Protein AF-A0A1G2H2V4-F1 (afdb_monomer_lite)

Sequence (395 aa):
MKKKILLGLSAAGTAIALLPLLAAFEAHVINVTAHIENALNVQRDEIPFGTVFPEEHLFSEPFDISLSHSFLEQKRLDDVTYVIKQKPKCEKDANNATSTDPLHKPVDLVTHECPGFYHEMPLLCPYLSKEKADNDRNIPTDLPPYDTEIAALHGDPNNWDIHDATLWAKGKLTQAGNDIVDNWVIDLLVPCFEGQCAQLDPRNPNIFIPPAYQLPCDDVNNDGQCDLNGQTFGCDLWVEVNGYSLPPATETGTLTIIKHVQGDGADEATDKDAPDFTIDVTGTTPSTDLFLGAEIPGTVVTFGLGPYSVDEVSSFNYSKVLGAGCSGVIVAGDNGTCTITNTELPQCSDGIDNEDPDSLVDIGDPGCHTDDIDPANPSATYDPSDDSELDALED

pLDDT: mean 84.9, std 14.57, range [32.97, 98.44]

Structure (mmCIF, N/CA/C/O backbone):
data_AF-A0A1G2H2V4-F1
#
_entry.id   AF-A0A1G2H2V4-F1
#
loop_
_atom_site.group_PDB
_atom_site.id
_atom_site.type_symbol
_atom_site.label_atom_id
_atom_site.label_alt_id
_atom_site.label_comp_id
_atom_site.label_asym_id
_atom_site.label_entity_id
_atom_site.label_seq_id
_atom_site.pdbx_PDB_ins_code
_atom_site.Cartn_x
_atom_site.Cartn_y
_atom_site.Cartn_z
_atom_site.occupancy
_atom_site.B_iso_or_equiv
_atom_site.auth_seq_id
_atom_site.auth_comp_id
_atom_site.auth_asym_id
_atom_site.auth_atom_id
_atom_site.pdbx_PDB_model_num
ATOM 1 N N . MET A 1 1 ? 15.251 73.796 59.917 1.00 37.50 1 MET A N 1
ATOM 2 C CA . MET A 1 1 ? 13.972 74.493 59.618 1.00 37.50 1 MET A CA 1
ATOM 3 C C . MET A 1 1 ? 13.045 73.544 58.857 1.00 37.50 1 MET A C 1
ATOM 5 O O . MET A 1 1 ? 13.543 72.561 58.321 1.00 37.50 1 MET A O 1
ATOM 9 N N . LYS A 1 2 ? 11.722 73.774 58.835 1.00 33.00 2 LYS A N 1
ATOM 10 C CA . LYS A 1 2 ? 10.733 72.895 58.174 1.00 33.00 2 LYS A CA 1
ATOM 11 C C . LYS A 1 2 ? 9.896 73.675 57.145 1.00 33.00 2 LYS A C 1
ATOM 13 O O . LYS A 1 2 ? 9.318 74.683 57.509 1.00 33.00 2 LYS A O 1
ATOM 18 N N . LYS A 1 3 ? 9.762 73.091 55.944 1.00 38.34 3 LYS A N 1
ATOM 19 C CA . LYS A 1 3 ? 8.543 72.998 55.102 1.00 38.34 3 LYS A CA 1
ATOM 20 C C . LYS A 1 3 ? 7.738 74.277 54.722 1.00 38.34 3 LYS A C 1
ATOM 22 O O . LYS A 1 3 ? 7.057 74.818 55.579 1.00 38.34 3 LYS A O 1
ATOM 27 N N . LYS A 1 4 ? 7.531 74.423 53.389 1.00 38.75 4 LYS A N 1
ATOM 28 C CA . LYS A 1 4 ? 6.212 74.624 52.702 1.00 38.75 4 LYS A CA 1
ATOM 29 C C . LYS A 1 4 ? 5.621 76.083 52.706 1.00 38.75 4 LYS A C 1
ATOM 31 O O . LYS A 1 4 ? 5.956 76.831 53.607 1.00 38.75 4 LYS A O 1
ATOM 36 N N . ILE A 1 5 ? 4.777 76.572 51.757 1.00 45.62 5 ILE A N 1
ATOM 37 C CA . ILE A 1 5 ? 4.109 75.983 50.551 1.00 45.62 5 ILE A CA 1
ATOM 38 C C . ILE A 1 5 ? 3.430 77.022 49.587 1.00 45.62 5 ILE A C 1
ATOM 40 O O . ILE A 1 5 ? 3.027 78.059 50.094 1.00 45.62 5 ILE A O 1
ATOM 44 N N . LEU A 1 6 ? 3.191 76.657 48.294 1.00 40.34 6 LEU A N 1
ATOM 45 C CA . LEU A 1 6 ? 2.221 77.203 47.264 1.00 40.34 6 LEU A CA 1
ATOM 46 C C . LEU A 1 6 ? 2.252 78.741 46.970 1.00 40.34 6 LEU A C 1
ATOM 48 O O . LEU A 1 6 ? 2.890 79.475 47.709 1.00 40.34 6 LEU A O 1
ATOM 52 N N . LEU A 1 7 ? 1.622 79.368 45.950 1.00 40.78 7 LEU A N 1
ATOM 53 C CA . LEU A 1 7 ? 1.059 79.100 44.585 1.00 40.78 7 LEU A CA 1
ATOM 54 C C . LEU A 1 7 ? 1.017 80.492 43.870 1.00 40.78 7 LEU A C 1
ATOM 56 O O . LEU A 1 7 ? 1.108 81.501 44.560 1.00 40.78 7 LEU A O 1
ATOM 60 N N . GLY A 1 8 ? 0.845 80.686 42.555 1.00 34.44 8 GLY A N 1
ATOM 61 C CA . GLY A 1 8 ? 0.621 79.800 41.402 1.00 34.44 8 GLY A CA 1
ATOM 62 C C . GLY A 1 8 ? -0.030 80.567 40.227 1.00 34.44 8 GLY A C 1
ATOM 63 O O . GLY A 1 8 ? -0.405 81.712 40.433 1.00 34.44 8 GLY A O 1
ATOM 64 N N . LEU A 1 9 ? -0.229 79.897 39.072 1.00 42.00 9 LEU A N 1
ATOM 65 C CA . LEU A 1 9 ? -1.233 80.170 38.003 1.00 42.00 9 LEU A CA 1
ATOM 66 C C . LEU A 1 9 ? -1.242 81.571 37.324 1.00 42.00 9 LEU A C 1
ATOM 68 O O . LEU A 1 9 ? -1.171 82.599 37.974 1.00 42.00 9 LEU A O 1
ATOM 72 N N . SER A 1 10 ? -1.448 81.737 36.013 1.00 38.84 10 SER A N 1
ATOM 73 C CA . SER A 1 10 ? -1.571 80.848 34.833 1.00 38.84 10 SER A CA 1
ATOM 74 C C . SER A 1 10 ? -1.414 81.746 33.571 1.00 38.84 10 SER A C 1
ATOM 76 O O . SER A 1 10 ? -1.232 82.949 33.732 1.00 38.84 10 SER A O 1
ATOM 78 N N . ALA A 1 11 ? -1.445 81.328 32.302 1.00 40.47 11 ALA A N 1
ATOM 79 C CA . ALA A 1 11 ? -1.734 80.058 31.614 1.00 40.47 11 ALA A CA 1
ATOM 80 C C . ALA A 1 11 ? -0.743 79.944 30.402 1.00 40.47 11 ALA A C 1
ATOM 82 O O . ALA A 1 11 ? 0.351 80.485 30.520 1.00 40.47 11 ALA A O 1
ATOM 83 N N . ALA A 1 12 ? -0.940 79.301 29.238 1.00 35.00 12 ALA A N 1
ATOM 84 C CA . ALA A 1 12 ? -2.036 78.554 28.599 1.00 35.00 12 ALA A CA 1
ATOM 85 C C . ALA A 1 12 ? -1.466 77.647 27.471 1.00 35.00 12 ALA A C 1
ATOM 87 O O . ALA A 1 12 ? -0.272 77.688 27.193 1.00 35.00 12 ALA A O 1
ATOM 88 N N . GLY A 1 13 ? -2.335 76.939 26.734 1.00 34.78 13 GLY A N 1
ATOM 89 C CA . GLY A 1 13 ? -2.126 76.742 25.288 1.00 34.78 13 GLY A CA 1
ATOM 90 C C . GLY A 1 13 ? -1.355 75.511 24.787 1.00 34.78 13 GLY A C 1
ATOM 91 O O . GLY A 1 13 ? -0.461 75.676 23.967 1.00 34.78 13 GLY A O 1
ATOM 92 N N . THR A 1 14 ? -1.732 74.295 25.195 1.00 46.12 14 THR A N 1
ATOM 93 C CA . THR A 1 14 ? -2.096 73.152 24.305 1.00 46.12 14 THR A CA 1
ATOM 94 C C . THR A 1 14 ? -2.137 71.841 25.100 1.00 46.12 14 THR A C 1
ATOM 96 O O . THR A 1 14 ? -1.223 71.536 25.859 1.00 46.12 14 THR A O 1
ATOM 99 N N . ALA A 1 15 ? -3.201 71.051 24.934 1.00 48.19 15 ALA A N 1
ATOM 100 C CA . ALA A 1 15 ? -3.311 69.725 25.536 1.00 48.19 15 ALA A CA 1
ATOM 101 C C . ALA A 1 15 ? -2.992 68.655 24.484 1.00 48.19 15 ALA A C 1
ATOM 103 O O . ALA A 1 15 ? -3.847 68.314 23.671 1.00 48.19 15 ALA A O 1
ATOM 104 N N . ILE A 1 16 ? -1.776 68.108 24.519 1.00 51.31 16 ILE A N 1
ATOM 105 C CA . ILE A 1 16 ? -1.498 66.804 23.910 1.00 51.31 16 ILE A CA 1
ATOM 106 C C . ILE A 1 16 ? -1.701 65.770 25.011 1.00 51.31 16 ILE A C 1
ATOM 108 O O . ILE A 1 16 ? -0.869 65.623 25.905 1.00 51.31 16 ILE A O 1
ATOM 112 N N . ALA A 1 17 ? -2.834 65.074 24.964 1.00 53.19 17 ALA A N 1
ATOM 113 C CA . ALA A 1 17 ? -3.044 63.909 25.802 1.00 53.19 17 ALA A CA 1
ATOM 114 C C . ALA A 1 17 ? -2.127 62.785 25.303 1.00 53.19 17 ALA A C 1
ATOM 116 O O . ALA A 1 17 ? -2.452 62.107 24.329 1.00 53.19 17 ALA A O 1
ATOM 117 N N . LEU A 1 18 ? -0.991 62.571 25.977 1.00 51.09 18 LEU A N 1
ATOM 118 C CA . LEU A 1 18 ? -0.289 61.292 25.893 1.00 51.09 18 LEU A CA 1
ATOM 119 C C . LEU A 1 18 ? -1.155 60.236 26.586 1.00 51.09 18 LEU A C 1
ATOM 121 O O . LEU A 1 18 ? -0.948 59.894 27.749 1.00 51.09 18 LEU A O 1
ATOM 125 N N . LEU A 1 19 ? -2.138 59.725 25.845 1.00 57.41 19 LEU A N 1
ATOM 126 C CA . LEU A 1 19 ? -2.660 58.392 26.088 1.00 57.41 19 LEU A CA 1
ATOM 127 C C . LEU A 1 19 ? -1.461 57.435 26.044 1.00 57.41 19 LEU A C 1
ATOM 129 O O . LEU A 1 19 ? -0.746 57.430 25.036 1.00 57.41 19 LEU A O 1
ATOM 133 N N . PRO A 1 20 ? -1.213 56.624 27.086 1.00 57.47 20 PRO A N 1
ATOM 134 C CA . PRO A 1 20 ? -0.336 55.485 26.918 1.00 57.47 20 PRO A CA 1
ATOM 135 C C . PRO A 1 20 ? -1.013 54.567 25.899 1.00 57.47 20 PRO A C 1
ATOM 137 O O . PRO A 1 20 ? -2.066 53.992 26.176 1.00 57.47 20 PRO A O 1
ATOM 140 N N . LEU A 1 21 ? -0.423 54.451 24.708 1.00 57.50 21 LEU A N 1
ATOM 141 C CA . LEU A 1 21 ? -0.786 53.415 23.748 1.00 57.50 21 LEU A CA 1
ATOM 142 C C . LEU A 1 21 ? -0.331 52.072 24.325 1.00 57.50 21 LEU A C 1
ATOM 144 O O . LEU A 1 21 ? 0.725 51.549 23.979 1.00 57.50 21 LEU A O 1
ATOM 148 N N . LEU A 1 22 ? -1.144 51.542 25.241 1.00 56.59 22 LEU A N 1
ATOM 149 C CA . LEU A 1 22 ? -1.099 50.163 25.706 1.00 56.59 22 LEU A CA 1
ATOM 150 C C . LEU A 1 22 ? -1.539 49.264 24.550 1.00 56.59 22 LEU A C 1
ATOM 152 O O . LEU A 1 22 ? -2.648 48.737 24.524 1.00 56.59 22 LEU A O 1
ATOM 156 N N . ALA A 1 23 ? -0.651 49.124 23.569 1.00 61.97 23 ALA A N 1
ATOM 157 C CA . ALA A 1 23 ? -0.732 48.077 22.575 1.00 61.97 23 ALA A CA 1
ATOM 158 C C . ALA A 1 23 ? -0.483 46.745 23.294 1.00 61.97 23 ALA A C 1
ATOM 160 O O . ALA A 1 23 ? 0.656 46.315 23.477 1.00 61.97 23 ALA A O 1
ATOM 161 N N . ALA A 1 24 ? -1.570 46.132 23.761 1.00 62.97 24 ALA A N 1
ATOM 162 C CA . ALA A 1 24 ? -1.577 44.765 24.248 1.00 62.97 24 ALA A CA 1
ATOM 163 C C . ALA A 1 24 ? -1.337 43.832 23.051 1.00 62.97 24 ALA A C 1
ATOM 165 O O . ALA A 1 24 ? -2.272 43.361 22.409 1.00 62.97 24 ALA A O 1
ATOM 166 N N . PHE A 1 25 ? -0.064 43.629 22.711 1.00 61.12 25 PHE A N 1
ATOM 167 C CA . PHE A 1 25 ? 0.355 42.664 21.703 1.00 61.12 25 PHE A CA 1
ATOM 168 C C . PHE A 1 25 ? 0.248 41.252 22.283 1.00 61.12 25 PHE A C 1
ATOM 170 O O . PHE A 1 25 ? 1.218 40.688 22.785 1.00 61.12 25 PHE A O 1
ATOM 177 N N . GLU A 1 26 ? -0.961 40.702 22.239 1.00 61.00 26 GLU A N 1
ATOM 178 C CA . GLU A 1 26 ? -1.222 39.300 22.539 1.00 61.00 26 GLU A CA 1
ATOM 179 C C . GLU A 1 26 ? -0.661 38.431 21.405 1.00 61.00 26 GLU A C 1
ATOM 181 O O . GLU A 1 26 ? -1.192 38.400 20.295 1.00 61.00 26 GLU A O 1
ATOM 186 N N . ALA A 1 27 ? 0.463 37.766 21.672 1.00 71.81 27 ALA A N 1
ATOM 187 C CA . ALA A 1 27 ? 1.170 36.928 20.713 1.00 71.81 27 ALA A CA 1
ATOM 188 C C . ALA A 1 27 ? 1.279 35.498 21.252 1.00 71.81 27 ALA A C 1
ATOM 190 O O . ALA A 1 27 ? 1.944 35.250 22.257 1.00 71.81 27 ALA A O 1
ATOM 191 N N . HIS A 1 28 ? 0.641 34.559 20.556 1.00 72.75 28 HIS A N 1
ATOM 192 C CA . HIS A 1 28 ? 0.703 33.133 20.858 1.00 72.75 28 HIS A CA 1
ATOM 193 C C . HIS A 1 28 ? 1.702 32.440 19.926 1.00 72.75 28 HIS A C 1
ATOM 195 O O . HIS A 1 28 ? 1.656 32.629 18.711 1.00 72.75 28 HIS A O 1
ATOM 201 N N . VAL A 1 29 ? 2.589 31.618 20.490 1.00 77.25 29 VAL A N 1
ATOM 202 C CA . VAL A 1 29 ? 3.491 30.747 19.724 1.00 77.25 29 VAL A CA 1
ATOM 203 C C . VAL A 1 29 ? 2.901 29.343 19.716 1.00 77.25 29 VAL A C 1
ATOM 205 O O . VAL A 1 29 ? 2.815 28.702 20.761 1.00 77.25 29 VAL A O 1
ATOM 208 N N . ILE A 1 30 ? 2.508 28.862 18.538 1.00 77.88 30 ILE A N 1
ATOM 209 C CA . ILE A 1 30 ? 2.129 27.462 18.332 1.00 77.88 30 ILE A CA 1
ATOM 210 C C . ILE A 1 30 ? 3.407 26.702 17.975 1.00 77.88 30 ILE A C 1
ATOM 212 O O . ILE A 1 30 ? 4.046 27.009 16.969 1.00 77.88 30 ILE A O 1
ATOM 216 N N . ASN A 1 31 ? 3.799 25.736 18.805 1.00 84.12 31 ASN A N 1
ATOM 217 C CA . ASN A 1 31 ? 4.923 24.857 18.493 1.00 84.12 31 ASN A CA 1
ATOM 218 C C . ASN A 1 31 ? 4.488 23.821 17.446 1.00 84.12 31 ASN A C 1
ATOM 220 O O . ASN A 1 31 ? 3.483 23.140 17.646 1.00 84.12 31 ASN A O 1
ATOM 224 N N . VAL A 1 32 ? 5.240 23.696 16.352 1.00 88.19 32 VAL A N 1
ATOM 225 C CA . VAL A 1 32 ? 4.954 22.759 15.258 1.00 88.19 32 VAL A CA 1
ATOM 226 C C . VAL A 1 32 ? 6.238 22.020 14.901 1.00 88.19 32 VAL A C 1
ATOM 228 O O . VAL A 1 32 ? 7.228 22.632 14.507 1.00 88.19 32 VAL A O 1
ATOM 231 N N . THR A 1 33 ? 6.207 20.698 15.034 1.00 85.19 33 THR A N 1
ATOM 232 C CA . THR A 1 33 ? 7.324 19.792 14.749 1.00 85.19 33 THR A CA 1
ATOM 233 C C . THR A 1 33 ? 6.789 18.537 14.075 1.00 85.19 33 THR A C 1
ATOM 235 O O . THR A 1 33 ? 5.766 18.010 14.510 1.00 85.19 33 THR A O 1
ATOM 238 N N . ALA A 1 34 ? 7.493 18.032 13.066 1.00 87.94 34 ALA A N 1
ATOM 239 C CA . ALA A 1 34 ? 7.195 16.762 12.415 1.00 87.94 34 ALA A CA 1
ATOM 240 C C . ALA A 1 34 ? 8.475 15.925 12.310 1.00 87.94 34 ALA A C 1
ATOM 242 O O . ALA A 1 34 ? 9.553 16.472 12.080 1.00 87.94 34 ALA A O 1
ATOM 243 N N . HIS A 1 35 ? 8.333 14.611 12.471 1.00 87.81 35 HIS A N 1
ATOM 244 C CA . HIS A 1 35 ? 9.354 13.626 12.114 1.00 87.81 35 HIS A CA 1
ATOM 245 C C . HIS A 1 35 ? 9.030 13.093 10.713 1.00 87.81 35 HIS A C 1
ATOM 247 O O . HIS A 1 35 ? 7.851 12.985 10.370 1.00 87.81 35 HIS A O 1
ATOM 253 N N . ILE A 1 36 ? 10.045 12.837 9.887 1.00 89.44 36 ILE A N 1
ATOM 254 C CA . ILE A 1 36 ? 9.876 12.487 8.468 1.00 89.44 36 ILE A CA 1
ATOM 255 C C . ILE A 1 36 ? 10.754 11.279 8.159 1.00 89.44 36 ILE A C 1
ATOM 257 O O . ILE A 1 36 ? 11.970 11.342 8.322 1.00 89.44 36 ILE A O 1
ATOM 261 N N . GLU A 1 37 ? 10.129 10.200 7.695 1.00 92.44 37 GLU A N 1
ATOM 262 C CA . GLU A 1 37 ? 10.772 8.926 7.372 1.00 92.44 37 GLU A CA 1
ATOM 263 C C . GLU A 1 37 ? 10.162 8.342 6.091 1.00 92.44 37 GLU A C 1
ATOM 265 O O . GLU A 1 37 ? 9.048 8.699 5.700 1.00 92.44 37 GLU A O 1
ATOM 270 N N . ASN A 1 38 ? 10.897 7.449 5.428 1.00 93.12 38 ASN A N 1
ATOM 271 C CA . ASN A 1 38 ? 10.437 6.798 4.201 1.00 93.12 38 ASN A CA 1
ATOM 272 C C . ASN A 1 38 ? 9.333 5.777 4.510 1.00 93.12 38 ASN A C 1
ATOM 274 O O . ASN A 1 38 ? 9.389 5.106 5.540 1.00 93.12 38 ASN A O 1
ATOM 278 N N . ALA A 1 39 ? 8.369 5.618 3.599 1.00 93.94 39 ALA A N 1
ATOM 279 C CA . ALA A 1 39 ? 7.315 4.602 3.700 1.00 93.94 39 ALA A CA 1
ATOM 280 C C . ALA A 1 39 ? 7.699 3.249 3.072 1.00 93.94 39 ALA A C 1
ATOM 282 O O . ALA A 1 39 ? 7.209 2.209 3.503 1.00 93.94 39 ALA A O 1
ATOM 283 N N . LEU A 1 40 ? 8.594 3.268 2.079 1.00 96.88 40 LEU A N 1
ATOM 284 C CA . LEU A 1 40 ? 9.105 2.085 1.388 1.00 96.88 40 LEU A CA 1
ATOM 285 C C . LEU A 1 40 ? 10.602 1.883 1.640 1.00 96.88 40 LEU A C 1
ATOM 287 O O . LEU A 1 40 ? 11.334 2.820 1.972 1.00 96.88 40 LEU A O 1
ATOM 291 N N . ASN A 1 41 ? 11.043 0.651 1.420 1.00 96.25 41 ASN A N 1
ATOM 292 C CA . ASN A 1 41 ? 12.427 0.210 1.369 1.00 96.25 41 ASN A CA 1
ATOM 293 C C . ASN A 1 41 ? 12.629 -0.580 0.064 1.00 96.25 41 ASN A C 1
ATOM 295 O O . ASN A 1 41 ? 11.920 -1.550 -0.183 1.00 96.25 41 ASN A O 1
ATOM 299 N N . VAL A 1 42 ? 13.571 -0.150 -0.778 1.00 94.81 42 VAL A N 1
ATOM 300 C CA . VAL A 1 42 ? 13.853 -0.752 -2.094 1.00 94.81 42 VAL A CA 1
ATOM 301 C C . VAL A 1 42 ? 15.269 -1.315 -2.061 1.00 94.81 42 VAL A C 1
ATOM 303 O O . VAL A 1 42 ? 16.210 -0.575 -1.788 1.00 94.81 42 VAL A O 1
ATOM 306 N N . GLN A 1 43 ? 15.431 -2.618 -2.297 1.00 85.50 43 GLN A N 1
ATOM 307 C CA . GLN A 1 43 ? 16.678 -3.329 -1.959 1.00 85.50 43 GLN A CA 1
ATOM 308 C C . GLN A 1 43 ? 17.740 -3.385 -3.078 1.00 85.50 43 GLN A C 1
ATOM 310 O O . GLN A 1 43 ? 18.706 -4.142 -2.964 1.00 85.50 43 GLN A O 1
ATOM 315 N N . ARG A 1 44 ? 17.594 -2.621 -4.172 1.00 85.31 44 ARG A N 1
ATOM 316 C CA . ARG A 1 44 ? 18.519 -2.672 -5.319 1.00 85.31 44 ARG A CA 1
ATOM 317 C C . ARG A 1 44 ? 18.783 -1.299 -5.943 1.00 85.31 44 ARG A C 1
ATOM 319 O O . ARG A 1 44 ? 17.850 -0.635 -6.380 1.00 85.31 44 ARG A O 1
ATOM 326 N N . ASP A 1 45 ? 20.065 -0.948 -6.064 1.00 83.56 45 ASP A N 1
ATOM 327 C CA . ASP A 1 45 ? 20.532 0.307 -6.677 1.00 83.56 45 ASP A CA 1
ATOM 328 C C . ASP A 1 45 ? 20.766 0.216 -8.204 1.00 83.56 45 ASP A C 1
ATOM 330 O O . ASP A 1 45 ? 20.688 1.225 -8.902 1.00 83.56 45 ASP A O 1
ATOM 334 N N . GLU A 1 46 ? 21.077 -0.972 -8.745 1.00 89.12 46 GLU A N 1
ATOM 335 C CA . GLU A 1 46 ? 21.429 -1.173 -10.165 1.00 89.12 46 GLU A CA 1
ATOM 336 C C . GLU A 1 46 ? 21.024 -2.572 -10.678 1.00 89.12 46 GLU A C 1
ATOM 338 O O . GLU A 1 46 ? 21.101 -3.555 -9.940 1.00 89.12 46 GLU A O 1
ATOM 343 N N . ILE A 1 47 ? 20.629 -2.671 -11.958 1.00 90.56 47 ILE A N 1
ATOM 344 C CA . ILE A 1 47 ? 20.390 -3.932 -12.691 1.00 90.56 47 ILE A CA 1
ATOM 345 C C . ILE A 1 47 ? 21.334 -3.975 -13.912 1.00 90.56 47 ILE A C 1
ATOM 347 O O . ILE A 1 47 ? 21.023 -3.369 -14.940 1.00 90.56 47 ILE A O 1
ATOM 351 N N . PRO A 1 48 ? 22.500 -4.642 -13.823 1.00 91.00 48 PRO A N 1
ATOM 352 C CA . PRO A 1 48 ? 23.476 -4.675 -14.909 1.00 91.00 48 PRO A CA 1
ATOM 353 C C . PRO A 1 48 ? 23.312 -5.917 -15.805 1.00 91.00 48 PRO A C 1
ATOM 355 O O . PRO A 1 48 ? 23.724 -7.015 -15.435 1.00 91.00 48 PRO A O 1
ATOM 358 N N . PHE A 1 49 ? 22.793 -5.739 -17.024 1.00 91.94 49 PHE A N 1
ATOM 359 C CA . PHE A 1 49 ? 22.730 -6.809 -18.039 1.00 91.94 49 PHE A CA 1
ATOM 360 C C . PHE A 1 49 ? 24.079 -7.097 -18.727 1.00 91.94 49 PHE A C 1
ATOM 362 O O . PHE A 1 49 ? 24.286 -8.181 -19.263 1.00 91.94 49 PHE A O 1
ATOM 369 N N . GLY A 1 50 ? 25.020 -6.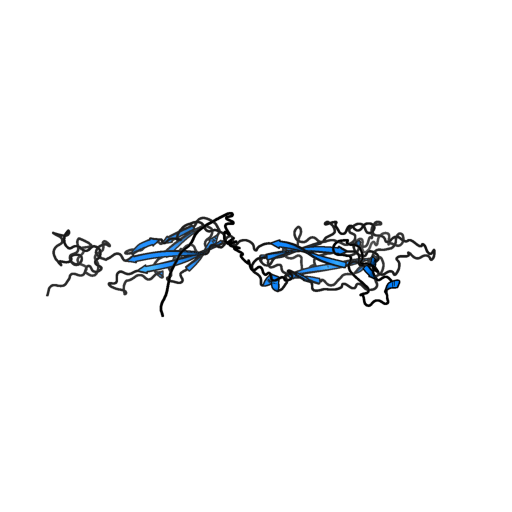147 -18.698 1.00 91.50 50 GLY A N 1
ATOM 370 C CA . GLY A 1 50 ? 26.332 -6.292 -19.335 1.00 91.50 50 GLY A CA 1
ATOM 371 C C . GLY A 1 50 ? 26.282 -6.150 -20.861 1.00 91.50 50 GLY A C 1
ATOM 372 O O . GLY A 1 50 ? 25.605 -5.270 -21.386 1.00 91.50 50 GLY A O 1
ATOM 373 N N . THR A 1 51 ? 27.046 -6.980 -21.576 1.00 92.81 51 THR A N 1
ATOM 374 C CA . THR A 1 51 ? 27.019 -7.038 -23.046 1.00 92.81 51 THR A CA 1
ATOM 375 C C . THR A 1 51 ? 25.957 -8.030 -23.499 1.00 92.81 51 THR A C 1
ATOM 377 O O . THR A 1 51 ? 26.055 -9.210 -23.175 1.00 92.81 51 THR A O 1
ATOM 380 N N . VAL A 1 52 ? 24.997 -7.539 -24.278 1.00 93.00 52 VAL A N 1
ATOM 381 C CA . VAL A 1 52 ? 23.839 -8.289 -24.780 1.00 93.00 52 VAL A CA 1
ATOM 382 C C . VAL A 1 52 ? 23.828 -8.320 -26.310 1.00 93.00 52 VAL A C 1
ATOM 384 O O . VAL A 1 52 ? 24.499 -7.502 -26.948 1.00 93.00 52 VAL A O 1
ATOM 387 N N . PHE A 1 53 ? 23.073 -9.242 -26.907 1.00 90.62 53 PHE A N 1
ATOM 388 C CA . PHE A 1 53 ? 23.003 -9.424 -28.361 1.00 90.62 53 PHE A CA 1
ATOM 389 C C . PHE A 1 53 ? 21.577 -9.228 -28.910 1.00 90.62 53 PHE A C 1
ATOM 391 O O . PHE A 1 53 ? 20.613 -9.490 -28.195 1.00 90.62 53 PHE A O 1
ATOM 398 N N . PRO A 1 54 ? 21.405 -8.780 -30.172 1.00 89.69 54 PRO A N 1
ATOM 399 C CA . PRO A 1 54 ? 20.083 -8.620 -30.780 1.00 89.69 54 PRO A CA 1
ATOM 400 C C . PRO A 1 54 ? 19.206 -9.871 -30.659 1.00 89.69 54 PRO A C 1
ATOM 402 O O . PRO A 1 54 ? 19.681 -10.980 -30.901 1.00 89.69 54 PRO A O 1
ATOM 405 N N . GLU A 1 55 ? 17.926 -9.673 -30.331 1.00 85.69 55 GLU A N 1
ATOM 406 C CA . GLU A 1 55 ? 16.916 -10.732 -30.145 1.00 85.69 55 GLU A CA 1
ATOM 407 C C . GLU A 1 55 ? 17.170 -11.674 -28.947 1.00 85.69 55 GLU A C 1
ATOM 409 O O . GLU A 1 55 ? 16.468 -12.673 -28.773 1.00 85.69 55 GLU A O 1
ATOM 414 N N . GLU A 1 56 ? 18.137 -11.356 -28.082 1.00 88.12 56 GLU A N 1
ATOM 415 C CA . GLU A 1 56 ? 18.326 -12.018 -26.791 1.00 88.12 56 GLU A CA 1
ATOM 416 C C . GLU A 1 56 ? 17.224 -11.607 -25.794 1.00 88.12 56 GLU A C 1
ATOM 418 O O . GLU A 1 56 ? 16.743 -10.473 -25.800 1.00 88.12 56 GLU A O 1
ATOM 423 N N . HIS A 1 57 ? 16.824 -12.533 -24.919 1.00 88.62 57 HIS A N 1
ATOM 424 C CA . HIS A 1 57 ? 15.895 -12.268 -23.820 1.00 88.62 57 HIS A CA 1
ATOM 425 C C . HIS A 1 57 ? 16.589 -12.590 -22.497 1.00 88.62 57 HIS A C 1
ATOM 427 O O . HIS A 1 57 ? 16.881 -13.758 -22.221 1.00 88.62 57 HIS A O 1
ATOM 433 N N . LEU A 1 58 ? 16.893 -11.556 -21.711 1.00 90.00 58 LEU A N 1
ATOM 434 C CA . LEU A 1 58 ? 17.650 -11.674 -20.470 1.00 90.00 58 LEU A CA 1
ATOM 435 C C . LEU A 1 58 ? 16.730 -11.513 -19.266 1.00 90.00 58 LEU A C 1
ATOM 437 O O . LEU A 1 58 ? 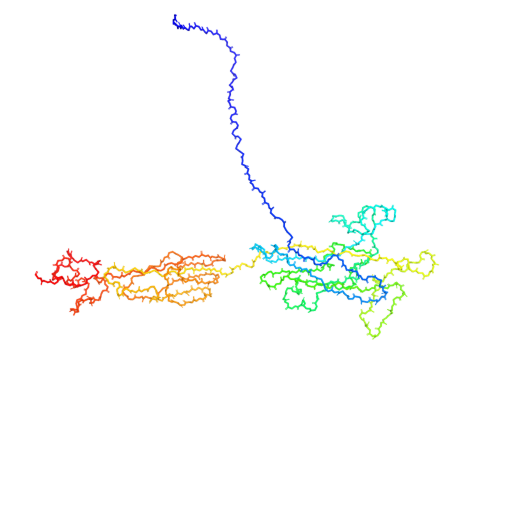16.146 -10.450 -19.058 1.00 90.00 58 LEU A O 1
ATOM 441 N N . PHE A 1 59 ? 16.673 -12.570 -18.462 1.00 87.81 59 PHE A N 1
ATOM 442 C CA . PHE A 1 59 ? 15.931 -12.602 -17.211 1.00 87.81 59 PHE A CA 1
ATOM 443 C C . PHE A 1 59 ? 16.760 -12.002 -16.072 1.00 87.81 59 PHE A C 1
ATOM 445 O O . PHE A 1 59 ? 17.952 -12.294 -15.937 1.00 87.81 59 PHE A O 1
ATOM 452 N N . SER A 1 60 ? 16.123 -11.186 -15.242 1.00 86.12 60 SER A N 1
ATOM 453 C CA . SER A 1 60 ? 16.699 -10.610 -14.029 1.00 86.12 60 SER A CA 1
ATOM 454 C C . SER A 1 60 ? 16.354 -11.441 -12.790 1.00 86.12 60 SER A C 1
ATOM 456 O O . SER A 1 60 ? 15.286 -12.038 -12.690 1.00 86.12 60 SER A O 1
ATOM 458 N N . GLU A 1 61 ? 17.245 -11.444 -11.796 1.00 87.69 61 GLU A N 1
ATOM 459 C CA . GLU A 1 61 ? 16.865 -11.855 -10.438 1.00 87.69 61 GLU A CA 1
ATOM 460 C C . GLU A 1 61 ? 15.824 -10.855 -9.889 1.00 87.69 61 GLU A C 1
ATOM 462 O O . GLU A 1 61 ? 16.039 -9.646 -10.065 1.00 87.69 61 GLU A O 1
ATOM 467 N N . PRO A 1 62 ? 14.763 -11.279 -9.175 1.00 90.19 62 PRO A N 1
ATOM 468 C CA . PRO A 1 62 ? 13.784 -10.362 -8.584 1.00 90.19 62 PRO A CA 1
ATOM 469 C C . PRO A 1 62 ? 14.408 -9.337 -7.624 1.00 90.19 62 PRO A C 1
ATOM 471 O O . PRO A 1 62 ? 15.462 -9.590 -7.032 1.00 90.19 62 PRO A O 1
ATOM 474 N N . PHE A 1 63 ? 13.765 -8.182 -7.446 1.00 92.25 63 PHE A N 1
ATOM 475 C CA . PHE A 1 63 ? 14.119 -7.207 -6.410 1.00 92.25 63 PHE A CA 1
ATOM 476 C C . PHE A 1 63 ? 12.917 -6.801 -5.560 1.00 92.25 63 PHE A C 1
ATOM 478 O O . PHE A 1 63 ? 11.792 -6.713 -6.046 1.00 92.25 63 PHE A O 1
ATOM 485 N N . ASP A 1 64 ? 13.194 -6.520 -4.291 1.00 94.00 64 ASP A N 1
ATOM 486 C CA . ASP A 1 64 ? 12.168 -6.256 -3.290 1.00 94.00 64 ASP A CA 1
ATOM 487 C C . ASP A 1 64 ? 11.839 -4.764 -3.207 1.00 94.00 64 ASP A C 1
ATOM 489 O O . ASP A 1 64 ? 12.733 -3.922 -3.027 1.00 94.00 64 ASP A O 1
ATOM 493 N N . ILE A 1 65 ? 10.542 -4.463 -3.230 1.00 96.06 65 ILE A N 1
ATOM 494 C CA . ILE A 1 65 ? 9.963 -3.214 -2.738 1.00 96.06 65 ILE A CA 1
ATOM 495 C C . ILE A 1 65 ? 9.132 -3.583 -1.510 1.00 96.06 65 ILE A C 1
ATOM 497 O O . ILE A 1 65 ? 8.097 -4.224 -1.632 1.00 96.06 65 ILE A O 1
ATOM 501 N N . SER A 1 66 ? 9.592 -3.217 -0.315 1.00 96.44 66 SER A N 1
ATOM 502 C CA . SER A 1 66 ? 8.909 -3.534 0.944 1.00 96.44 66 SER A CA 1
ATOM 503 C C . SER A 1 66 ? 8.374 -2.290 1.639 1.00 96.44 66 SER A C 1
ATOM 505 O O . SER A 1 66 ? 8.880 -1.182 1.436 1.00 96.44 66 SER A O 1
ATOM 507 N N . LEU A 1 67 ? 7.427 -2.478 2.562 1.00 96.88 67 LEU A N 1
ATOM 508 C CA . LEU A 1 67 ? 7.163 -1.472 3.588 1.00 96.88 67 LEU A CA 1
ATOM 509 C C . LEU A 1 67 ? 8.451 -1.235 4.391 1.00 96.88 67 LEU A C 1
ATOM 511 O O . LEU A 1 67 ? 9.249 -2.151 4.622 1.00 96.88 67 LEU A O 1
ATOM 515 N N . SER A 1 68 ? 8.686 0.012 4.789 1.00 97.00 68 SER A N 1
ATOM 516 C CA . SER A 1 68 ? 9.826 0.359 5.634 1.00 97.00 68 SER A CA 1
ATOM 517 C C . SER A 1 68 ? 9.581 -0.049 7.091 1.00 97.00 68 SER A C 1
ATOM 519 O O . SER A 1 68 ? 8.443 -0.157 7.552 1.00 97.00 68 SER A O 1
ATOM 521 N N . HIS A 1 69 ? 10.659 -0.209 7.862 1.00 95.12 69 HIS A N 1
ATOM 522 C CA . HIS A 1 69 ? 10.566 -0.487 9.299 1.00 95.12 69 HIS A CA 1
ATOM 523 C C . HIS A 1 69 ? 9.744 0.583 10.045 1.00 95.12 69 HIS A C 1
ATOM 525 O O . HIS A 1 69 ? 8.889 0.236 10.857 1.00 95.12 69 HIS A O 1
ATOM 531 N N . SER A 1 70 ? 9.943 1.862 9.712 1.00 93.94 70 SER A N 1
ATOM 532 C CA . SER A 1 70 ? 9.194 2.997 10.262 1.00 93.94 70 SER A CA 1
ATOM 533 C C . SER A 1 70 ? 7.713 2.993 9.866 1.00 93.94 70 SER A C 1
ATOM 535 O O . SER A 1 70 ? 6.867 3.408 10.660 1.00 93.94 70 SER A O 1
ATOM 537 N N . PHE A 1 71 ? 7.364 2.492 8.674 1.00 95.56 71 PHE A N 1
ATOM 538 C CA . PHE A 1 71 ? 5.965 2.319 8.278 1.00 95.56 71 PHE A CA 1
ATOM 539 C C . PHE A 1 71 ? 5.293 1.140 9.000 1.00 95.56 71 PHE A C 1
ATOM 541 O O . PHE A 1 71 ? 4.115 1.228 9.330 1.00 95.56 71 PHE A O 1
ATOM 548 N N . LEU A 1 72 ? 6.032 0.073 9.312 1.00 94.25 72 LEU A N 1
ATOM 549 C CA . LEU A 1 72 ? 5.506 -1.083 10.049 1.00 94.25 72 LEU A CA 1
ATOM 550 C C . LEU A 1 72 ? 5.321 -0.825 11.560 1.00 94.25 72 LEU A C 1
ATOM 552 O O . LEU A 1 72 ? 4.488 -1.480 12.187 1.00 94.25 72 LEU A O 1
ATOM 556 N N . GLU A 1 73 ? 6.083 0.103 12.155 1.00 92.81 73 GLU A N 1
ATOM 557 C CA . GLU A 1 73 ? 5.973 0.461 13.584 1.00 92.81 73 GLU A CA 1
ATOM 558 C C . GLU A 1 73 ? 4.884 1.504 13.894 1.00 92.81 73 GLU A C 1
ATOM 560 O O . GLU A 1 73 ? 4.364 1.550 15.016 1.00 92.81 73 GLU A O 1
ATOM 565 N N . GLN A 1 74 ? 4.532 2.358 12.929 1.00 88.94 74 GLN A N 1
ATOM 566 C CA . GLN A 1 74 ? 3.464 3.345 13.099 1.00 88.94 74 GLN A CA 1
ATOM 567 C C . GLN A 1 74 ? 2.065 2.694 13.053 1.00 88.94 74 GLN A C 1
ATOM 569 O O . GLN A 1 74 ? 1.893 1.577 12.585 1.00 88.94 74 GLN A O 1
ATOM 574 N N . LYS A 1 75 ? 1.045 3.392 13.576 1.00 85.81 75 LYS A N 1
ATOM 575 C CA . LYS A 1 75 ? -0.333 2.865 13.733 1.00 85.81 75 LYS A CA 1
ATOM 576 C C . LYS A 1 75 ? -1.421 3.759 13.123 1.00 85.81 75 LYS A C 1
ATOM 578 O O . LYS A 1 75 ? -2.566 3.739 13.566 1.00 85.81 75 LYS A O 1
ATOM 583 N N . ARG A 1 76 ? -1.046 4.639 12.193 1.00 87.62 76 ARG A N 1
ATOM 584 C CA . ARG A 1 76 ? -1.902 5.698 11.624 1.00 87.62 76 ARG A CA 1
ATOM 585 C C . ARG A 1 76 ? -2.263 5.441 10.160 1.00 87.62 76 ARG A C 1
ATOM 587 O O . ARG A 1 76 ? -3.304 5.910 9.714 1.00 87.62 76 ARG A O 1
ATOM 594 N N . LEU A 1 77 ? -1.386 4.761 9.432 1.00 92.56 77 LEU A N 1
ATOM 595 C CA . LEU A 1 77 ? -1.515 4.355 8.036 1.00 92.56 77 LEU A CA 1
ATOM 596 C C . LEU A 1 77 ? -1.401 2.828 7.936 1.00 92.56 77 LEU A C 1
ATOM 598 O O . LEU A 1 77 ? -0.928 2.205 8.885 1.00 92.56 77 LEU A O 1
ATOM 602 N N . ASP A 1 78 ? -1.819 2.257 6.809 1.00 92.38 78 ASP A N 1
ATOM 603 C CA . ASP A 1 78 ? -1.896 0.800 6.609 1.00 92.38 78 ASP A CA 1
ATOM 604 C C . ASP A 1 78 ? -1.469 0.360 5.204 1.00 92.38 78 ASP A C 1
ATOM 606 O O . ASP A 1 78 ? -0.584 -0.482 5.059 1.00 92.38 78 ASP A O 1
ATOM 610 N N . ASP A 1 79 ? -2.034 0.988 4.170 1.00 94.12 79 ASP A N 1
ATOM 611 C CA . ASP A 1 79 ? -1.605 0.781 2.788 1.00 94.12 79 ASP A CA 1
ATOM 612 C C . ASP A 1 79 ? -0.556 1.810 2.352 1.00 94.12 79 ASP A C 1
ATOM 614 O O . ASP A 1 79 ? -0.637 2.994 2.708 1.00 94.12 79 ASP A O 1
ATOM 618 N N . VAL A 1 80 ? 0.336 1.382 1.454 1.00 97.12 80 VAL A N 1
ATOM 619 C CA . VAL A 1 80 ? 1.147 2.259 0.597 1.00 97.12 80 VAL A CA 1
ATOM 620 C C . VAL A 1 80 ? 0.891 1.883 -0.859 1.00 97.12 80 VAL A C 1
ATOM 622 O O . VAL A 1 80 ? 1.144 0.749 -1.256 1.00 97.12 80 VAL A O 1
ATOM 625 N N . THR A 1 81 ? 0.434 2.838 -1.672 1.00 97.12 81 THR A N 1
ATOM 626 C CA . THR A 1 81 ? 0.374 2.678 -3.134 1.00 97.12 81 THR A CA 1
ATOM 627 C C . THR A 1 81 ? 1.543 3.400 -3.789 1.00 97.12 81 THR A C 1
ATOM 629 O O . THR A 1 81 ? 1.895 4.525 -3.413 1.00 97.12 81 THR A O 1
ATOM 632 N N . TYR A 1 82 ? 2.141 2.775 -4.798 1.00 97.50 82 TYR A N 1
ATOM 633 C CA . TYR A 1 82 ? 3.261 3.344 -5.539 1.00 97.50 82 TYR A CA 1
ATOM 634 C C . TYR A 1 82 ? 3.221 2.967 -7.024 1.00 97.50 82 TYR A C 1
ATOM 636 O O . TYR A 1 82 ? 2.373 2.198 -7.480 1.00 97.50 82 TYR A O 1
ATOM 644 N N . VAL A 1 83 ? 4.129 3.559 -7.797 1.00 96.88 83 VAL A N 1
ATOM 645 C CA . VAL A 1 83 ? 4.360 3.242 -9.213 1.00 96.88 83 VAL A CA 1
ATOM 646 C C . VAL A 1 83 ? 5.840 3.037 -9.501 1.00 96.88 83 VAL A C 1
ATOM 648 O O . VAL A 1 83 ? 6.679 3.716 -8.912 1.00 96.88 83 VAL A O 1
ATOM 651 N N . ILE A 1 84 ? 6.150 2.149 -10.447 1.00 96.56 84 ILE A N 1
ATOM 652 C CA . ILE A 1 84 ? 7.489 1.981 -11.023 1.00 96.56 84 ILE A CA 1
ATOM 653 C C . ILE A 1 84 ? 7.485 2.619 -12.414 1.00 96.56 84 ILE A C 1
ATOM 655 O O . ILE A 1 84 ? 6.979 2.055 -13.388 1.00 96.56 84 ILE A O 1
ATOM 659 N N . LYS A 1 85 ? 8.043 3.827 -12.494 1.00 94.75 85 LYS A N 1
ATOM 660 C CA . LYS A 1 85 ? 8.201 4.601 -13.732 1.00 94.75 85 LYS A CA 1
ATOM 661 C C . LYS A 1 85 ? 9.528 4.275 -14.413 1.00 94.75 85 LYS A C 1
ATOM 663 O O . LYS A 1 85 ? 10.457 3.775 -13.782 1.00 94.75 85 LYS A O 1
ATOM 668 N N . GLN A 1 86 ? 9.627 4.628 -15.690 1.00 94.88 86 GLN A N 1
ATOM 669 C CA . GLN A 1 86 ? 10.837 4.510 -16.504 1.00 94.88 86 GLN A CA 1
ATOM 670 C C . GLN A 1 86 ? 11.246 5.853 -17.084 1.00 94.88 86 GLN A C 1
ATOM 672 O O . GLN A 1 86 ? 10.401 6.608 -17.571 1.00 94.88 86 GLN A O 1
ATOM 677 N N . LYS A 1 87 ? 12.546 6.134 -17.039 1.00 93.06 87 LYS A N 1
ATOM 678 C CA . LYS A 1 87 ? 13.116 7.417 -17.444 1.00 93.06 87 LYS A CA 1
ATOM 679 C C . LYS A 1 87 ? 14.355 7.222 -18.319 1.00 93.06 87 LYS A C 1
ATOM 681 O O . LYS A 1 87 ? 15.129 6.307 -18.030 1.00 93.06 87 LYS A O 1
ATOM 686 N N . PRO A 1 88 ? 14.587 8.074 -19.335 1.00 93.06 88 PRO A N 1
ATOM 687 C CA . PRO A 1 88 ? 15.879 8.138 -20.008 1.00 93.06 88 PRO A CA 1
ATOM 688 C C . PRO A 1 88 ? 17.013 8.276 -18.983 1.00 93.06 88 PRO A C 1
ATOM 690 O O . PRO A 1 88 ? 16.867 8.961 -17.967 1.00 93.06 88 PRO A O 1
ATOM 693 N N . LYS A 1 89 ? 18.131 7.596 -19.235 1.00 94.62 89 LYS A N 1
ATOM 694 C CA . LYS A 1 89 ? 19.340 7.663 -18.403 1.00 94.62 89 LYS A CA 1
ATOM 695 C C . LYS A 1 89 ? 20.316 8.637 -19.051 1.00 94.62 89 LYS A C 1
ATOM 697 O O . LYS A 1 89 ? 20.466 8.615 -20.271 1.00 94.62 89 LYS A O 1
ATOM 702 N N . CYS A 1 90 ? 20.981 9.475 -18.264 1.00 95.12 90 CYS A N 1
ATOM 703 C CA . CYS A 1 90 ? 21.898 10.480 -18.794 1.00 95.12 90 CYS A CA 1
ATOM 704 C C . CYS A 1 90 ? 23.354 10.027 -18.667 1.00 95.12 90 CYS A C 1
ATOM 706 O O . CYS A 1 90 ? 23.798 9.733 -17.554 1.00 95.12 90 CYS A O 1
ATOM 708 N N . GLU A 1 91 ? 24.118 10.053 -19.762 1.00 94.38 91 GLU A N 1
ATOM 709 C CA . GLU A 1 91 ? 25.577 9.882 -19.750 1.00 94.38 91 GLU A CA 1
ATOM 710 C C . GLU A 1 91 ? 26.283 11.243 -19.821 1.00 94.38 91 GLU A C 1
ATOM 712 O O . GLU A 1 91 ? 25.819 12.204 -20.436 1.00 94.38 91 GLU A O 1
ATOM 717 N N . LYS A 1 92 ? 27.410 11.342 -19.118 1.00 92.94 92 LYS A N 1
ATOM 718 C CA . LYS A 1 92 ? 28.238 12.541 -19.010 1.00 92.94 92 LYS A CA 1
ATOM 719 C C . LYS A 1 92 ? 28.975 12.835 -20.315 1.00 92.94 92 LYS A C 1
ATOM 721 O O . LYS A 1 92 ? 29.676 11.978 -20.848 1.00 92.94 92 LYS A O 1
ATOM 726 N N . ASP A 1 93 ? 28.930 14.084 -20.769 1.00 90.56 93 ASP A N 1
ATOM 727 C CA . ASP A 1 93 ? 29.610 14.499 -21.998 1.00 90.56 93 ASP A CA 1
ATOM 728 C C . ASP A 1 93 ? 31.119 14.216 -21.951 1.00 90.56 93 ASP A C 1
ATOM 730 O O . ASP A 1 93 ? 31.809 14.593 -20.999 1.00 90.56 93 ASP A O 1
ATOM 734 N N . ALA A 1 94 ? 31.674 13.671 -23.039 1.00 84.69 94 ALA A N 1
ATOM 735 C CA . ALA A 1 94 ? 33.110 13.393 -23.162 1.00 84.69 94 ALA A CA 1
ATOM 736 C C . ALA A 1 94 ? 33.996 14.637 -22.920 1.00 84.69 94 ALA A C 1
ATOM 738 O O . ALA A 1 94 ? 35.094 14.536 -22.372 1.00 84.69 94 ALA A O 1
ATOM 739 N N . ASN A 1 95 ? 33.495 15.834 -23.252 1.00 79.94 95 ASN A N 1
ATOM 740 C CA . ASN A 1 95 ? 34.169 17.113 -22.990 1.00 79.94 95 ASN A CA 1
ATOM 741 C C . ASN A 1 95 ? 34.264 17.465 -21.488 1.00 79.94 95 ASN A C 1
ATOM 743 O O . ASN A 1 95 ? 35.091 18.291 -21.105 1.00 79.94 95 ASN A O 1
ATOM 747 N N . ASN A 1 96 ? 33.439 16.839 -20.645 1.00 76.00 96 ASN A N 1
ATOM 748 C CA . ASN A 1 96 ? 33.386 16.998 -19.191 1.00 76.00 96 ASN A CA 1
ATOM 749 C C . ASN A 1 96 ? 33.996 15.789 -18.440 1.00 76.00 96 ASN A C 1
ATOM 751 O O . ASN A 1 96 ? 33.970 15.739 -17.209 1.00 76.00 96 ASN A O 1
ATOM 755 N N . ALA A 1 97 ? 34.578 14.811 -19.147 1.00 64.62 97 ALA A N 1
ATOM 756 C CA . ALA A 1 97 ? 35.069 13.550 -18.574 1.00 64.62 97 ALA A CA 1
ATOM 757 C C . ALA A 1 97 ? 36.134 13.704 -17.462 1.00 64.62 97 ALA A C 1
ATOM 759 O O . ALA A 1 97 ? 36.376 12.765 -16.708 1.00 64.62 97 ALA A O 1
ATOM 760 N N . THR A 1 98 ? 36.755 14.880 -17.322 1.00 68.31 98 THR A N 1
ATOM 761 C CA . THR A 1 98 ? 37.732 15.197 -16.265 1.00 68.31 98 THR A CA 1
ATOM 762 C C . THR A 1 98 ? 37.122 15.753 -14.970 1.00 68.31 98 THR A C 1
ATOM 764 O O . THR A 1 98 ? 37.856 15.918 -13.994 1.00 68.31 98 THR A O 1
ATOM 767 N N . SER A 1 99 ? 35.813 16.042 -14.917 1.00 76.56 99 SER A N 1
ATOM 768 C CA . SER A 1 99 ? 35.139 16.420 -13.662 1.00 76.56 99 SER A CA 1
ATOM 769 C C . SER A 1 99 ? 35.000 15.214 -12.719 1.00 76.56 99 SER A C 1
ATOM 771 O O . SER A 1 99 ? 34.948 14.068 -13.164 1.00 76.56 99 SER A O 1
ATOM 773 N N . THR A 1 100 ? 34.843 15.468 -11.419 1.00 85.81 100 THR A N 1
ATOM 774 C CA . THR A 1 100 ? 34.575 14.436 -10.400 1.00 85.81 100 THR A CA 1
ATOM 775 C C . THR A 1 100 ? 33.109 13.985 -10.317 1.00 85.81 100 THR A C 1
ATOM 777 O O . THR A 1 100 ? 32.788 13.166 -9.462 1.00 85.81 100 THR A O 1
ATOM 780 N N . ASP A 1 101 ? 32.206 14.515 -11.149 1.00 85.38 101 ASP A N 1
ATOM 781 C CA . ASP A 1 101 ? 30.822 14.028 -11.229 1.00 85.38 101 ASP A CA 1
ATOM 782 C C . ASP A 1 101 ? 30.756 12.565 -11.721 1.00 85.38 101 ASP A C 1
ATOM 784 O O . ASP A 1 101 ? 31.591 12.178 -12.549 1.00 85.38 101 ASP A O 1
ATOM 788 N N . PRO A 1 102 ? 29.745 11.773 -11.304 1.00 89.38 102 PRO A N 1
ATOM 789 C CA . PRO A 1 102 ? 29.539 10.408 -11.795 1.00 89.38 102 PRO A CA 1
ATOM 790 C C . PRO A 1 102 ? 29.295 10.353 -13.312 1.00 89.38 102 PRO A C 1
ATOM 792 O O . PRO A 1 102 ? 28.832 11.327 -13.913 1.00 89.38 102 PRO A O 1
ATOM 795 N N . LEU A 1 103 ? 29.591 9.193 -13.912 1.00 90.62 103 LEU A N 1
ATOM 796 C CA . LEU A 1 103 ? 29.405 8.926 -15.345 1.00 90.62 103 LEU A CA 1
ATOM 797 C C . LEU A 1 103 ? 27.931 9.003 -15.764 1.00 90.62 103 LEU A C 1
ATOM 799 O O . LEU A 1 103 ? 27.625 9.593 -16.795 1.00 90.62 103 LEU A O 1
ATOM 803 N N . HIS A 1 104 ? 27.036 8.465 -14.935 1.00 91.88 104 HIS A N 1
ATOM 804 C CA . HIS A 1 104 ? 25.594 8.498 -15.161 1.00 91.88 104 HIS A CA 1
ATOM 805 C C . HIS A 1 104 ? 24.887 9.391 -14.137 1.00 91.88 104 HIS A C 1
ATOM 807 O O . HIS A 1 104 ? 25.321 9.485 -12.984 1.00 91.88 104 HIS A O 1
ATOM 813 N N . LYS A 1 105 ? 23.775 10.004 -14.547 1.00 91.56 105 LYS A N 1
ATOM 814 C CA . LYS A 1 105 ? 22.789 10.656 -13.669 1.00 91.56 105 LYS A CA 1
ATOM 815 C C . LYS A 1 105 ? 21.369 10.376 -14.192 1.00 91.56 105 LYS A C 1
ATOM 817 O O . LYS A 1 105 ? 21.218 10.166 -15.395 1.00 91.56 105 LYS A O 1
ATOM 822 N N . PRO A 1 106 ? 20.337 10.409 -13.334 1.00 91.50 106 PRO A N 1
ATOM 823 C CA . PRO A 1 106 ? 18.959 10.464 -13.804 1.00 91.50 106 PRO A CA 1
ATOM 824 C C . PRO A 1 106 ? 18.647 11.843 -14.408 1.00 91.50 106 PRO A C 1
ATOM 826 O O . PRO A 1 106 ? 19.307 12.839 -14.087 1.00 91.50 106 PRO A O 1
ATOM 829 N N . VAL A 1 107 ? 17.601 11.904 -15.235 1.00 93.06 107 VAL A N 1
ATOM 830 C CA . VAL A 1 107 ? 16.963 13.164 -15.655 1.00 93.06 107 VAL A CA 1
ATOM 831 C C . VAL A 1 107 ? 16.388 13.945 -14.467 1.00 93.06 107 VAL A C 1
ATOM 833 O O . VAL A 1 107 ? 16.122 13.389 -13.397 1.00 93.06 107 VAL A O 1
ATOM 836 N N . ASP A 1 108 ? 16.160 15.245 -14.656 1.00 91.12 108 ASP A N 1
ATOM 837 C CA . ASP A 1 108 ? 15.646 16.124 -13.606 1.00 91.12 108 ASP A CA 1
ATOM 838 C C . ASP A 1 108 ? 14.233 15.739 -13.109 1.00 91.12 108 ASP A C 1
ATOM 840 O O . ASP A 1 108 ? 13.365 15.265 -13.853 1.00 91.12 108 ASP A O 1
ATOM 844 N N . LEU A 1 109 ? 13.979 15.988 -11.821 1.00 84.44 109 LEU A N 1
ATOM 845 C CA . LEU A 1 109 ? 12.704 15.711 -11.146 1.00 84.44 109 LEU A CA 1
ATOM 846 C C . LEU A 1 109 ? 11.535 16.575 -11.641 1.00 84.44 109 LEU A C 1
ATOM 848 O O . LEU A 1 109 ? 10.389 16.192 -11.416 1.00 84.44 109 LEU A O 1
ATOM 852 N N . VAL A 1 110 ? 11.799 17.705 -12.304 1.00 85.62 110 VAL A N 1
ATOM 853 C CA . VAL A 1 110 ? 10.790 18.683 -12.736 1.00 85.62 110 VAL A CA 1
ATOM 854 C C . VAL A 1 110 ? 10.805 18.914 -14.247 1.00 85.62 110 VAL A C 1
ATOM 856 O O . VAL A 1 110 ? 9.728 18.958 -14.835 1.00 85.62 110 VAL A O 1
ATOM 859 N N . THR A 1 111 ? 11.973 19.063 -14.889 1.00 90.31 111 THR A N 1
ATOM 860 C CA . THR A 1 111 ? 12.030 19.246 -16.359 1.00 90.31 111 THR A CA 1
ATOM 861 C C . THR A 1 111 ? 12.037 17.931 -17.127 1.00 90.31 111 THR A C 1
ATOM 863 O O . THR A 1 111 ? 11.621 17.908 -18.279 1.00 90.31 111 THR A O 1
ATOM 866 N N . HIS A 1 112 ? 12.486 16.843 -16.488 1.00 88.50 112 HIS A N 1
ATOM 867 C CA . HIS A 1 112 ? 12.688 15.522 -17.098 1.00 88.50 112 HIS A CA 1
ATOM 868 C C . HIS A 1 112 ? 13.704 15.488 -18.252 1.00 88.50 112 HIS A C 1
ATOM 870 O O . HIS A 1 112 ? 13.823 14.471 -18.927 1.00 88.50 112 HIS A O 1
ATOM 876 N N . GLU A 1 113 ? 14.495 16.550 -18.403 1.00 92.06 113 GLU A N 1
ATOM 877 C CA . GLU A 1 113 ? 15.654 16.627 -19.293 1.00 92.06 113 GLU A CA 1
ATOM 878 C C . GLU A 1 113 ? 16.927 16.188 -18.546 1.00 92.06 113 GLU A C 1
ATOM 880 O O . GLU A 1 113 ? 16.981 16.183 -17.307 1.00 92.06 113 GLU A O 1
ATOM 885 N N . CYS A 1 114 ? 17.994 15.872 -19.282 1.00 93.44 114 CYS A N 1
ATOM 886 C CA . CYS A 1 114 ? 19.299 15.626 -18.670 1.00 93.44 114 CYS A CA 1
ATOM 887 C C . CYS A 1 114 ? 19.932 16.898 -18.071 1.00 93.44 114 CYS A C 1
ATOM 889 O O . CYS A 1 114 ? 19.834 17.985 -18.649 1.00 93.44 114 CYS A O 1
ATOM 891 N N . PRO A 1 115 ? 20.632 16.788 -16.923 1.00 92.12 115 PRO A N 1
ATOM 892 C CA . PRO A 1 115 ? 21.335 17.917 -16.324 1.00 92.12 115 PRO A CA 1
ATOM 893 C C . PRO A 1 115 ? 22.490 18.392 -17.218 1.00 92.12 115 PRO A C 1
ATOM 895 O O . PRO A 1 115 ? 23.104 17.610 -17.936 1.00 92.12 115 PRO A O 1
ATOM 898 N N . GLY A 1 116 ? 22.840 19.679 -17.138 1.00 90.69 116 GLY A N 1
ATOM 899 C CA . GLY A 1 116 ? 23.895 20.263 -17.976 1.00 90.69 116 GLY A CA 1
ATOM 900 C C . GLY A 1 116 ? 25.231 19.503 -17.914 1.00 90.69 116 GLY A C 1
ATOM 901 O O . GLY A 1 116 ? 25.680 19.110 -16.835 1.00 90.69 116 GLY A O 1
ATOM 902 N N . PHE A 1 117 ? 25.873 19.356 -19.080 1.00 90.81 117 PHE A N 1
ATOM 903 C CA . PHE A 1 117 ? 27.041 18.495 -19.348 1.00 90.81 117 PHE A CA 1
ATOM 904 C C . PHE A 1 117 ? 26.761 16.978 -19.359 1.00 90.81 117 PHE A C 1
ATOM 906 O O . PHE A 1 117 ? 27.683 16.180 -19.150 1.00 90.81 117 PHE A O 1
ATOM 913 N N . TYR A 1 118 ? 25.502 16.598 -19.585 1.00 94.56 118 TYR A N 1
ATOM 914 C CA . TYR A 1 118 ? 25.051 15.239 -19.868 1.00 94.56 118 TYR A CA 1
ATOM 915 C C . TYR A 1 118 ? 24.099 15.255 -21.069 1.00 94.56 118 TYR A C 1
ATOM 917 O O . TYR A 1 118 ? 23.411 16.251 -21.311 1.00 94.56 118 TYR A O 1
ATOM 925 N N . HIS A 1 119 ? 24.008 14.125 -21.760 1.00 93.56 119 HIS A N 1
ATOM 926 C CA . HIS A 1 119 ? 23.038 13.848 -22.817 1.00 93.56 119 HIS A CA 1
ATOM 927 C C . HIS A 1 119 ? 22.276 12.556 -22.500 1.00 93.56 119 HIS A C 1
ATOM 929 O O . HIS A 1 119 ? 22.721 11.745 -21.685 1.00 93.56 119 HIS A O 1
ATOM 935 N N . GLU A 1 120 ? 21.116 12.367 -23.126 1.00 94.31 120 GLU A N 1
ATOM 936 C CA . GLU A 1 120 ? 20.356 11.121 -23.008 1.00 94.31 120 GLU A CA 1
ATOM 937 C C . GLU A 1 120 ? 21.097 9.984 -23.719 1.00 94.31 120 GLU A C 1
ATOM 939 O O . GLU A 1 120 ? 21.537 10.126 -24.862 1.00 94.31 120 GLU A O 1
ATOM 944 N N . MET A 1 121 ? 21.236 8.853 -23.030 1.00 94.94 121 MET A N 1
ATOM 945 C CA . MET A 1 121 ? 21.716 7.605 -23.618 1.00 94.94 121 MET A CA 1
ATOM 946 C C . MET A 1 121 ? 20.664 7.047 -24.589 1.00 94.94 121 MET A C 1
ATOM 948 O O . MET A 1 121 ? 19.469 7.268 -24.373 1.00 94.94 121 MET A O 1
ATOM 952 N N . PRO A 1 122 ? 21.064 6.252 -25.601 1.00 95.00 122 PRO A N 1
ATOM 953 C CA . PRO A 1 122 ? 20.134 5.470 -26.411 1.00 95.00 122 PRO A CA 1
ATOM 954 C C . PRO A 1 122 ? 19.098 4.730 -25.547 1.00 95.00 122 PRO A C 1
ATOM 956 O O . PRO A 1 122 ? 19.439 4.033 -24.587 1.00 95.00 122 PRO A O 1
ATOM 959 N N . LEU A 1 123 ? 17.817 4.935 -25.854 1.00 95.50 123 LEU A N 1
ATOM 960 C CA . LEU A 1 123 ? 16.718 4.651 -24.932 1.00 95.50 123 LEU A CA 1
ATOM 961 C C . LEU A 1 123 ? 16.491 3.144 -24.730 1.00 95.50 123 LEU A C 1
ATOM 963 O O . LEU A 1 123 ? 16.046 2.450 -25.642 1.00 95.50 123 LEU A O 1
ATOM 967 N N . LEU A 1 124 ? 16.707 2.646 -23.508 1.00 96.50 124 LEU A N 1
ATOM 968 C CA . LEU A 1 124 ? 16.452 1.240 -23.157 1.00 96.50 124 LEU A CA 1
ATOM 969 C C . LEU A 1 124 ? 15.019 0.984 -22.645 1.00 96.50 124 LEU A C 1
ATOM 971 O O . LEU A 1 124 ? 14.592 -0.164 -22.554 1.00 96.50 124 LEU A O 1
ATOM 975 N N . CYS A 1 125 ? 14.266 2.030 -22.289 1.00 96.62 125 CYS A N 1
ATOM 976 C CA . CYS A 1 125 ? 13.009 1.891 -21.542 1.00 96.62 125 CYS A CA 1
ATOM 977 C C . CYS A 1 125 ? 11.920 1.018 -22.211 1.00 96.62 125 CYS A C 1
ATOM 979 O O . CYS A 1 125 ? 11.384 0.163 -21.503 1.00 96.62 125 CYS A O 1
ATOM 981 N N . PRO A 1 126 ? 11.633 1.128 -23.528 1.00 96.50 126 PRO A N 1
ATOM 982 C CA . PRO A 1 126 ? 10.657 0.271 -24.219 1.00 96.50 126 PRO A CA 1
ATOM 983 C C . PRO A 1 126 ? 10.960 -1.230 -24.165 1.00 96.50 126 PRO A C 1
ATOM 985 O O . PRO A 1 126 ? 10.093 -2.045 -24.451 1.00 96.50 126 PRO A O 1
ATOM 988 N N . TYR A 1 127 ? 12.199 -1.608 -23.850 1.00 95.75 127 TYR A N 1
ATOM 989 C CA . TYR A 1 127 ? 12.706 -2.977 -23.966 1.00 95.75 127 TYR A CA 1
ATOM 990 C C . TYR A 1 127 ? 12.777 -3.709 -22.617 1.00 95.75 127 TYR A C 1
ATOM 992 O O . TYR A 1 127 ? 13.153 -4.878 -22.576 1.00 95.75 127 TYR A O 1
ATOM 1000 N N . LEU A 1 128 ? 12.417 -3.023 -21.523 1.00 96.12 128 LEU A N 1
ATOM 1001 C CA . LEU A 1 128 ? 12.541 -3.494 -20.140 1.00 96.12 128 LEU A CA 1
ATOM 1002 C C . LEU A 1 128 ? 11.170 -3.673 -19.472 1.00 96.12 128 LEU A C 1
ATOM 1004 O O . LEU A 1 128 ? 10.491 -2.672 -19.208 1.00 96.12 128 LEU A O 1
ATOM 1008 N N . SER A 1 129 ? 10.806 -4.914 -19.138 1.00 94.88 129 SER A N 1
ATOM 1009 C CA . SER A 1 129 ? 9.525 -5.261 -18.501 1.00 94.88 129 SER A CA 1
ATOM 1010 C C . SER A 1 129 ? 9.408 -4.780 -17.042 1.00 94.88 129 SER A C 1
ATOM 1012 O O . SER A 1 129 ? 10.309 -4.118 -16.504 1.00 94.88 129 SER A O 1
ATOM 1014 N N . LYS A 1 130 ? 8.238 -5.038 -16.436 1.00 94.81 130 LYS A N 1
ATOM 1015 C CA . LYS A 1 130 ? 7.845 -4.852 -15.022 1.00 94.81 130 LYS A CA 1
ATOM 1016 C C . LYS A 1 130 ? 6.811 -5.907 -14.704 1.00 94.81 130 LYS A C 1
ATOM 1018 O O . LYS A 1 130 ? 5.616 -5.670 -14.876 1.00 94.81 130 LYS A O 1
ATOM 1023 N N . GLU A 1 131 ? 7.278 -7.070 -14.300 1.00 92.38 131 GLU A N 1
ATOM 1024 C CA . GLU A 1 131 ? 6.424 -8.226 -14.055 1.00 92.38 131 GLU A CA 1
ATOM 1025 C C . GLU A 1 131 ? 6.613 -8.687 -12.606 1.00 92.38 131 GLU A C 1
ATOM 1027 O O . GLU A 1 131 ? 7.712 -8.593 -12.054 1.00 92.38 131 GLU A O 1
ATOM 1032 N N . LYS A 1 132 ? 5.536 -9.126 -11.951 1.00 90.69 132 LYS A N 1
ATOM 1033 C CA . LYS A 1 132 ? 5.597 -9.662 -10.581 1.00 90.69 132 LYS A CA 1
ATOM 1034 C C . LYS A 1 132 ? 6.199 -11.068 -10.640 1.00 90.69 132 LYS A C 1
ATOM 1036 O O . LYS A 1 132 ? 5.886 -11.849 -11.546 1.00 90.69 132 LYS A O 1
ATOM 1041 N N . ALA A 1 133 ? 7.088 -11.407 -9.711 1.00 87.62 133 ALA A N 1
ATOM 1042 C CA . ALA A 1 133 ? 7.712 -12.729 -9.684 1.00 87.62 133 ALA A CA 1
ATOM 1043 C C . ALA A 1 133 ? 6.657 -13.843 -9.506 1.00 87.62 133 ALA A C 1
ATOM 1045 O O . ALA A 1 133 ? 5.616 -13.632 -8.891 1.00 87.62 133 ALA A O 1
ATOM 1046 N N . ASP A 1 134 ? 6.910 -15.061 -9.999 1.00 77.44 134 ASP A N 1
ATOM 1047 C CA . ASP A 1 134 ? 5.949 -16.182 -9.897 1.00 77.44 134 ASP A CA 1
ATOM 1048 C C . ASP A 1 134 ? 5.546 -16.526 -8.447 1.00 77.44 134 ASP A C 1
ATOM 1050 O O . ASP A 1 134 ? 4.468 -17.068 -8.199 1.00 77.44 134 ASP A O 1
ATOM 1054 N N . ASN A 1 135 ? 6.407 -16.218 -7.471 1.00 75.56 135 ASN A N 1
ATOM 1055 C CA . ASN A 1 135 ? 6.133 -16.402 -6.045 1.00 75.56 135 ASN A CA 1
ATOM 1056 C C . ASN A 1 135 ? 5.299 -15.267 -5.415 1.00 75.56 135 ASN A C 1
ATOM 1058 O O . ASN A 1 135 ? 4.983 -15.351 -4.230 1.00 75.56 135 ASN A O 1
ATOM 1062 N N . ASP A 1 136 ? 4.955 -14.246 -6.193 1.00 77.62 136 ASP A N 1
ATOM 1063 C CA . ASP A 1 136 ? 4.434 -12.941 -5.771 1.00 77.62 136 ASP A CA 1
ATOM 1064 C C . ASP A 1 136 ? 3.135 -12.604 -6.532 1.00 77.62 136 ASP A C 1
ATOM 1066 O O . ASP A 1 136 ? 2.919 -11.510 -7.041 1.00 77.62 136 ASP A O 1
ATOM 1070 N N . ARG A 1 137 ? 2.304 -13.637 -6.721 1.00 79.00 137 ARG A N 1
ATOM 1071 C CA . ARG A 1 137 ? 1.004 -13.620 -7.422 1.00 79.00 137 ARG A CA 1
ATOM 1072 C C . ARG A 1 137 ? -0.049 -14.413 -6.632 1.00 79.00 137 ARG A C 1
ATOM 1074 O O . ARG A 1 137 ? -0.904 -15.091 -7.205 1.00 79.00 137 ARG A O 1
ATOM 1081 N N . ASN A 1 138 ? 0.102 -14.439 -5.310 1.00 73.44 138 ASN A N 1
ATOM 1082 C CA . ASN A 1 138 ? -0.525 -15.385 -4.389 1.00 73.44 138 ASN A CA 1
ATOM 1083 C C . ASN A 1 138 ? -1.634 -14.768 -3.521 1.00 73.44 138 ASN A C 1
ATOM 1085 O O . ASN A 1 138 ? -2.436 -15.519 -2.957 1.00 73.44 138 ASN A O 1
ATOM 1089 N N . ILE A 1 139 ? -1.716 -13.440 -3.428 1.00 79.06 139 ILE A N 1
ATOM 1090 C CA . ILE A 1 139 ? -2.752 -12.706 -2.689 1.00 79.06 139 ILE A CA 1
ATOM 1091 C C . ILE A 1 139 ? -3.490 -11.695 -3.591 1.00 79.06 139 ILE A C 1
ATOM 1093 O O . ILE A 1 139 ? -3.005 -11.351 -4.665 1.00 79.06 139 ILE A O 1
ATOM 1097 N N . PRO A 1 140 ? -4.710 -11.241 -3.228 1.00 81.06 140 PRO A N 1
ATOM 1098 C CA . PRO A 1 140 ? -5.543 -10.435 -4.133 1.00 81.06 140 PRO A CA 1
ATOM 1099 C C . PRO A 1 140 ? -5.003 -9.034 -4.457 1.00 81.06 140 PRO A C 1
ATOM 1101 O O . PRO A 1 140 ? -5.533 -8.386 -5.357 1.00 81.06 140 PRO A O 1
ATOM 1104 N N . THR A 1 141 ? -4.012 -8.557 -3.705 1.00 80.56 141 THR A N 1
ATOM 1105 C CA . THR A 1 141 ? -3.320 -7.279 -3.909 1.00 80.56 141 THR A CA 1
ATOM 1106 C C . THR A 1 141 ? -2.201 -7.371 -4.944 1.00 80.56 141 THR A C 1
ATOM 1108 O O . THR A 1 141 ? -2.078 -6.434 -5.723 1.00 80.56 141 THR A O 1
ATOM 1111 N N . ASP A 1 142 ? -1.562 -8.537 -5.118 1.00 85.31 142 ASP A N 1
ATOM 1112 C CA . ASP A 1 142 ? -0.620 -8.835 -6.219 1.00 85.31 142 ASP A CA 1
ATOM 1113 C C . ASP A 1 142 ? -1.226 -8.703 -7.633 1.00 85.31 142 ASP A C 1
ATOM 1115 O O . ASP A 1 142 ? -0.552 -8.935 -8.640 1.00 85.31 142 ASP A O 1
ATOM 1119 N N . LEU A 1 143 ? -2.531 -8.434 -7.733 1.00 83.31 143 LEU A N 1
ATOM 1120 C CA . LEU A 1 143 ? -3.319 -8.572 -8.948 1.00 83.31 143 LEU A CA 1
ATOM 1121 C C . LEU A 1 143 ? -4.032 -7.261 -9.335 1.00 83.31 143 LEU A C 1
ATOM 1123 O O . LEU A 1 143 ? -4.421 -6.463 -8.471 1.00 83.31 143 LEU A O 1
ATOM 1127 N N . PRO A 1 144 ? -4.312 -7.060 -10.639 1.00 83.94 144 PRO A N 1
ATOM 1128 C CA . PRO A 1 144 ? -5.095 -5.923 -11.107 1.00 83.94 144 PRO A CA 1
ATOM 1129 C C . PRO A 1 144 ? -6.464 -5.834 -10.407 1.00 83.94 144 PRO A C 1
ATOM 1131 O O . PRO A 1 144 ? -7.183 -6.834 -10.335 1.00 83.94 144 PRO A O 1
ATOM 1134 N N . PRO A 1 145 ? -6.883 -4.641 -9.942 1.00 86.38 145 PRO A N 1
ATOM 1135 C CA . PRO A 1 145 ? -6.401 -3.322 -10.361 1.00 86.38 145 PRO A CA 1
ATOM 1136 C C . PRO A 1 145 ? -5.343 -2.680 -9.448 1.00 86.38 145 PRO A C 1
ATOM 1138 O O . PRO A 1 145 ? -5.013 -1.516 -9.682 1.00 86.38 145 PRO A O 1
ATOM 1141 N N . TYR A 1 146 ? -4.887 -3.368 -8.397 1.00 87.25 146 TYR A N 1
ATOM 1142 C CA . TYR A 1 146 ? -3.942 -2.814 -7.424 1.00 87.25 146 TYR A CA 1
ATOM 1143 C C . TYR A 1 146 ? -2.539 -2.800 -8.022 1.00 87.25 146 TYR A C 1
ATOM 1145 O O . TYR A 1 146 ? -2.014 -1.732 -8.350 1.00 87.25 146 TYR A O 1
ATOM 1153 N N . ASP A 1 147 ? -2.032 -3.995 -8.291 1.00 90.75 147 ASP A N 1
ATOM 1154 C CA . ASP A 1 147 ? -0.794 -4.202 -9.010 1.00 90.75 147 ASP A CA 1
ATOM 1155 C C . ASP A 1 147 ? -1.074 -4.300 -10.507 1.00 90.75 147 ASP A C 1
ATOM 1157 O O . ASP A 1 147 ? -2.029 -4.940 -10.957 1.00 90.75 147 ASP A O 1
ATOM 1161 N N . THR A 1 148 ? -0.261 -3.614 -11.309 1.00 93.88 148 THR A N 1
ATOM 1162 C CA . THR A 1 148 ? -0.372 -3.681 -12.771 1.00 93.88 148 THR A CA 1
ATOM 1163 C C . THR A 1 148 ? 1.001 -3.777 -13.396 1.00 93.88 148 THR A C 1
ATOM 1165 O O . THR A 1 148 ? 1.814 -2.869 -13.240 1.00 93.88 148 THR A O 1
ATOM 1168 N N . GLU A 1 149 ? 1.212 -4.861 -14.126 1.00 93.75 149 GLU A N 1
ATOM 1169 C CA . GLU A 1 149 ? 2.452 -5.207 -14.810 1.00 93.75 149 GLU A CA 1
ATOM 1170 C C . GLU A 1 149 ? 2.555 -4.541 -16.186 1.00 93.75 149 GLU A C 1
ATOM 1172 O O . GLU A 1 149 ? 1.544 -4.191 -16.801 1.00 93.75 149 GLU A O 1
ATOM 1177 N N . ILE A 1 150 ? 3.784 -4.398 -16.683 1.00 94.88 150 ILE A N 1
ATOM 1178 C CA . ILE A 1 150 ? 4.100 -3.848 -18.003 1.00 94.88 150 ILE A CA 1
ATOM 1179 C C . ILE A 1 150 ? 5.083 -4.798 -18.692 1.00 94.88 150 ILE A C 1
ATOM 1181 O O . ILE A 1 150 ? 6.255 -4.854 -18.323 1.00 94.88 150 ILE A O 1
ATOM 1185 N N . ALA A 1 151 ? 4.617 -5.541 -19.694 1.00 93.38 151 ALA A N 1
ATOM 1186 C CA . ALA A 1 151 ? 5.493 -6.355 -20.533 1.00 93.38 151 ALA A CA 1
ATOM 1187 C C . ALA A 1 151 ? 6.432 -5.471 -21.372 1.00 93.38 151 ALA A C 1
ATOM 1189 O O . ALA A 1 151 ? 6.088 -4.333 -21.695 1.00 93.38 151 ALA A O 1
ATOM 1190 N N . ALA A 1 152 ? 7.595 -6.006 -21.753 1.00 92.75 152 ALA A N 1
ATOM 1191 C CA . ALA A 1 152 ? 8.498 -5.334 -22.687 1.00 92.75 152 ALA A CA 1
ATOM 1192 C C . ALA A 1 152 ? 7.852 -5.136 -24.077 1.00 92.75 152 ALA A C 1
ATOM 1194 O O . ALA A 1 152 ? 6.922 -5.848 -24.461 1.00 92.75 152 ALA A O 1
ATOM 1195 N N . LEU A 1 153 ? 8.411 -4.207 -24.858 1.00 93.00 153 LEU A N 1
ATOM 1196 C CA . LEU A 1 153 ? 7.884 -3.685 -26.127 1.00 93.00 153 LEU A CA 1
ATOM 1197 C C . LEU A 1 153 ? 6.616 -2.837 -25.922 1.00 93.00 153 LEU A C 1
ATOM 1199 O O . LEU A 1 153 ? 5.556 -3.085 -26.507 1.00 93.00 153 LEU A O 1
ATOM 1203 N N . HIS A 1 154 ? 6.765 -1.810 -25.082 1.00 94.31 154 HIS A N 1
ATOM 1204 C CA . HIS A 1 154 ? 5.748 -0.829 -24.690 1.00 94.31 154 HIS A CA 1
ATOM 1205 C C . HIS A 1 154 ? 6.204 0.623 -24.930 1.00 94.31 154 HIS A C 1
ATOM 1207 O O . HIS A 1 154 ? 7.396 0.922 -24.993 1.00 94.31 154 HIS A O 1
ATOM 1213 N N . GLY A 1 155 ? 5.242 1.549 -25.022 1.00 94.38 155 GLY A N 1
ATOM 1214 C CA . GLY A 1 155 ? 5.496 2.964 -25.334 1.00 94.38 155 GLY A CA 1
ATOM 1215 C C . GLY A 1 155 ? 5.888 3.211 -26.797 1.00 94.38 155 GLY A C 1
ATOM 1216 O O . GLY A 1 155 ? 5.824 2.313 -27.630 1.00 94.38 155 GLY A O 1
ATOM 1217 N N . ASP A 1 156 ? 6.282 4.443 -27.125 1.00 93.06 156 ASP A N 1
ATOM 1218 C CA . ASP A 1 156 ? 6.898 4.772 -28.419 1.00 93.06 156 ASP A CA 1
ATOM 1219 C C . ASP A 1 156 ? 8.411 4.972 -28.215 1.00 93.06 156 ASP A C 1
ATOM 1221 O O . ASP A 1 156 ? 8.800 5.931 -27.539 1.00 93.06 156 ASP A O 1
ATOM 1225 N N . PRO A 1 157 ? 9.283 4.117 -28.787 1.00 91.44 157 PRO A N 1
ATOM 1226 C CA . PRO A 1 157 ? 10.736 4.280 -28.691 1.00 91.44 157 PRO A CA 1
ATOM 1227 C C . PRO A 1 157 ? 11.275 5.594 -29.269 1.00 91.44 157 PRO A C 1
ATOM 1229 O O . PRO A 1 157 ? 12.382 5.997 -28.924 1.00 91.44 157 PRO A O 1
ATOM 1232 N N . ASN A 1 158 ? 10.509 6.260 -30.137 1.00 88.12 158 ASN A N 1
ATOM 1233 C CA . ASN A 1 158 ? 10.894 7.493 -30.828 1.00 88.12 158 ASN A CA 1
ATOM 1234 C C . ASN A 1 158 ? 10.338 8.752 -30.142 1.00 88.12 158 ASN A C 1
ATOM 1236 O O . ASN A 1 158 ? 10.748 9.865 -30.471 1.00 88.12 158 ASN A O 1
ATOM 1240 N N . ASN A 1 159 ? 9.380 8.591 -29.223 1.00 90.56 159 ASN A N 1
ATOM 1241 C CA . ASN A 1 159 ? 8.681 9.677 -28.537 1.00 90.56 159 ASN A CA 1
ATOM 1242 C C . ASN A 1 159 ? 8.224 9.205 -27.143 1.00 90.56 159 ASN A C 1
ATOM 1244 O O . ASN A 1 159 ? 7.032 9.035 -26.874 1.00 90.56 159 ASN A O 1
ATOM 1248 N N . TRP A 1 160 ? 9.195 8.955 -26.264 1.00 91.69 160 TRP A N 1
ATOM 1249 C CA . TRP A 1 160 ? 8.963 8.410 -24.926 1.00 91.69 160 TRP A CA 1
ATOM 1250 C C . TRP A 1 160 ? 8.318 9.439 -23.983 1.00 91.69 160 TRP A C 1
ATOM 1252 O O . TRP A 1 160 ? 9.011 10.252 -23.368 1.00 91.69 160 TRP A O 1
ATOM 1262 N N . ASP A 1 161 ? 6.989 9.401 -23.844 1.00 90.50 161 ASP A N 1
ATOM 1263 C CA . ASP A 1 161 ? 6.289 10.251 -22.876 1.00 90.50 161 ASP A CA 1
ATOM 1264 C C . ASP A 1 161 ? 6.364 9.669 -21.457 1.00 90.50 161 ASP A C 1
ATOM 1266 O O . ASP A 1 161 ? 5.635 8.764 -21.053 1.00 90.50 161 ASP A O 1
ATOM 1270 N N . ILE A 1 162 ? 7.245 10.272 -20.669 1.00 88.12 162 ILE A N 1
ATOM 1271 C CA . ILE A 1 162 ? 7.477 9.993 -19.253 1.00 88.12 162 ILE A CA 1
ATOM 1272 C C . ILE A 1 162 ? 6.240 10.254 -18.363 1.00 88.12 162 ILE A C 1
ATOM 1274 O O . ILE A 1 162 ? 6.176 9.761 -17.231 1.00 88.12 162 ILE A O 1
ATOM 1278 N N . HIS A 1 163 ? 5.264 11.022 -18.862 1.00 89.06 163 HIS A N 1
ATOM 1279 C CA . HIS A 1 163 ? 3.995 11.324 -18.202 1.00 89.06 163 HIS A CA 1
ATOM 1280 C C . HIS A 1 163 ? 2.865 10.342 -18.553 1.00 89.06 163 HIS A C 1
ATOM 1282 O O . HIS A 1 163 ? 1.809 10.410 -17.916 1.00 89.06 163 HIS A O 1
ATOM 1288 N N . ASP A 1 164 ? 3.057 9.428 -19.511 1.00 92.62 164 ASP A N 1
ATOM 1289 C CA . ASP A 1 164 ? 2.037 8.441 -19.863 1.00 92.62 164 ASP A CA 1
ATOM 1290 C C . ASP A 1 164 ? 1.881 7.395 -18.746 1.00 92.62 164 ASP A C 1
ATOM 1292 O O . ASP A 1 164 ? 2.659 6.449 -18.599 1.00 92.62 164 ASP A O 1
ATOM 1296 N N . ALA A 1 165 ? 0.819 7.562 -17.958 1.00 91.25 165 ALA A N 1
ATOM 1297 C CA . ALA A 1 165 ? 0.465 6.685 -16.847 1.00 91.25 165 ALA A CA 1
ATOM 1298 C C . ALA A 1 165 ? 0.015 5.268 -17.267 1.00 91.25 165 ALA A C 1
ATOM 1300 O O . ALA A 1 165 ? -0.294 4.451 -16.394 1.00 91.25 165 ALA A O 1
ATOM 1301 N N . THR A 1 166 ? -0.032 4.957 -18.569 1.00 91.62 166 THR A N 1
ATOM 1302 C CA . THR A 1 166 ? -0.172 3.582 -19.076 1.00 91.62 166 THR A CA 1
ATOM 1303 C C . THR A 1 166 ? 1.162 2.835 -19.154 1.00 91.62 166 THR A C 1
ATOM 1305 O O . THR A 1 166 ? 1.149 1.609 -19.174 1.00 91.62 166 THR A O 1
ATOM 1308 N N . LEU A 1 167 ? 2.301 3.541 -19.111 1.00 93.50 167 LEU A N 1
ATOM 1309 C CA . LEU A 1 167 ? 3.655 2.964 -19.109 1.00 93.50 167 LEU A CA 1
ATOM 1310 C C . LEU A 1 167 ? 4.205 2.720 -17.691 1.00 93.50 167 LEU A C 1
ATOM 1312 O O . LEU A 1 167 ? 5.352 2.304 -17.522 1.00 93.50 167 LEU A O 1
ATOM 1316 N N . TRP A 1 168 ? 3.418 3.027 -16.656 1.00 94.75 168 TRP A N 1
ATOM 1317 C CA . TRP A 1 168 ? 3.814 2.888 -15.256 1.00 94.75 168 TRP A CA 1
ATOM 1318 C C . TRP A 1 168 ? 3.245 1.596 -14.675 1.00 94.75 168 TRP A C 1
ATOM 1320 O O . TRP A 1 168 ? 2.022 1.442 -14.581 1.00 94.75 168 TRP A O 1
ATOM 1330 N N . ALA A 1 169 ? 4.125 0.712 -14.201 1.00 96.25 169 ALA A N 1
ATOM 1331 C CA . ALA A 1 169 ? 3.686 -0.376 -13.339 1.00 96.25 169 ALA A CA 1
ATOM 1332 C C . ALA A 1 169 ? 3.229 0.181 -11.982 1.00 96.25 169 ALA A C 1
ATOM 1334 O O . ALA A 1 169 ? 3.679 1.254 -11.567 1.00 96.25 169 ALA A O 1
ATOM 1335 N N . LYS A 1 170 ? 2.329 -0.528 -11.301 1.00 96.19 170 LYS A N 1
ATOM 1336 C CA . LYS A 1 170 ? 1.747 -0.140 -10.001 1.00 96.19 170 LYS A CA 1
ATOM 1337 C C . LYS A 1 170 ? 1.964 -1.257 -8.999 1.00 96.19 170 LYS A C 1
ATOM 1339 O O . LYS A 1 170 ? 1.923 -2.410 -9.415 1.00 96.19 170 LYS A O 1
ATOM 1344 N N . GLY A 1 171 ? 2.135 -0.881 -7.734 1.00 95.50 171 GLY A N 1
ATOM 1345 C CA . GLY A 1 171 ? 2.175 -1.797 -6.598 1.00 95.50 171 GLY A CA 1
ATOM 1346 C C . GLY A 1 171 ? 1.359 -1.273 -5.411 1.00 95.50 171 GLY A C 1
ATOM 1347 O O . GLY A 1 171 ? 1.276 -0.048 -5.209 1.00 95.50 171 GLY A O 1
ATOM 1348 N N . LYS A 1 172 ? 0.762 -2.174 -4.622 1.00 95.00 172 LYS A N 1
ATOM 1349 C CA . LYS A 1 172 ? 0.062 -1.852 -3.369 1.00 95.00 172 LYS A CA 1
ATOM 1350 C C . LYS A 1 172 ? 0.381 -2.840 -2.239 1.00 95.00 172 LYS A C 1
ATOM 1352 O O . LYS A 1 172 ? -0.278 -3.863 -2.087 1.00 95.00 172 LYS A O 1
ATOM 1357 N N . LEU A 1 173 ? 1.183 -2.366 -1.291 1.00 95.31 173 LEU A N 1
ATOM 1358 C CA . LEU A 1 173 ? 1.393 -3.028 -0.004 1.00 95.31 173 LEU A CA 1
ATOM 1359 C C . LEU A 1 173 ? 0.297 -2.651 1.010 1.00 95.31 173 LEU A C 1
ATOM 1361 O O . LEU A 1 173 ? -0.223 -1.530 0.986 1.00 95.31 173 LEU A O 1
ATOM 1365 N N . THR A 1 174 ? -0.047 -3.573 1.913 1.00 92.38 174 THR A N 1
ATOM 1366 C CA . THR A 1 174 ? -1.076 -3.437 2.959 1.00 92.38 174 THR A CA 1
ATOM 1367 C C . THR A 1 174 ? -0.732 -4.220 4.235 1.00 92.38 174 THR A C 1
ATOM 1369 O O . THR A 1 174 ? -0.682 -5.453 4.250 1.00 92.38 174 THR A O 1
ATOM 1372 N N . GLN A 1 175 ? -0.534 -3.520 5.357 1.00 90.81 175 GLN A N 1
ATOM 1373 C CA . GLN A 1 175 ? -0.160 -4.170 6.620 1.00 90.81 175 GLN A CA 1
ATOM 1374 C C . GLN A 1 175 ? -1.294 -5.060 7.173 1.00 90.81 175 GLN A C 1
ATOM 1376 O O . GLN A 1 175 ? -1.032 -6.183 7.607 1.00 90.81 175 GLN A O 1
ATOM 1381 N N . ALA A 1 176 ? -2.552 -4.617 7.099 1.00 86.38 176 ALA A N 1
ATOM 1382 C CA . ALA A 1 176 ? -3.732 -5.375 7.517 1.00 86.38 176 ALA A CA 1
ATOM 1383 C C . ALA A 1 176 ? -4.074 -6.542 6.575 1.00 86.38 176 ALA A C 1
ATOM 1385 O O . ALA A 1 176 ? -4.616 -7.551 7.029 1.00 86.38 176 ALA A O 1
ATOM 1386 N N . GLY A 1 177 ? -3.736 -6.441 5.283 1.00 84.69 177 GLY A N 1
ATOM 1387 C CA . GLY A 1 177 ? -3.836 -7.557 4.336 1.00 84.69 177 GLY A CA 1
ATOM 1388 C C . GLY A 1 177 ? -2.704 -8.588 4.448 1.00 84.69 177 GLY A C 1
ATOM 1389 O O . GLY A 1 177 ? -2.776 -9.622 3.788 1.00 84.69 177 GLY A O 1
ATOM 1390 N N . ASN A 1 178 ? -1.696 -8.340 5.297 1.00 89.00 178 ASN A N 1
ATOM 1391 C CA . ASN A 1 178 ? -0.455 -9.120 5.397 1.00 89.00 178 ASN A CA 1
ATOM 1392 C C . ASN A 1 178 ? 0.317 -9.161 4.058 1.00 89.00 178 ASN A C 1
ATOM 1394 O O . ASN A 1 178 ? 0.848 -10.195 3.652 1.00 89.00 178 ASN A O 1
ATOM 1398 N N . ASP A 1 179 ? 0.389 -8.010 3.397 1.00 91.94 179 ASP A N 1
ATOM 1399 C CA . ASP A 1 179 ? 1.123 -7.775 2.158 1.00 91.94 179 ASP A CA 1
ATOM 1400 C C . ASP A 1 179 ? 2.152 -6.663 2.399 1.00 91.94 179 ASP A C 1
ATOM 1402 O O . ASP A 1 179 ? 1.794 -5.500 2.589 1.00 91.94 179 ASP A O 1
ATOM 1406 N N . ILE A 1 180 ? 3.431 -7.017 2.520 1.00 93.94 180 ILE A N 1
ATOM 1407 C CA . ILE A 1 180 ? 4.460 -6.073 2.990 1.00 93.94 180 ILE A CA 1
ATOM 1408 C C . ILE A 1 180 ? 5.748 -6.081 2.155 1.00 93.94 180 ILE A C 1
ATOM 1410 O O . ILE A 1 180 ? 6.675 -5.337 2.489 1.00 93.94 180 ILE A O 1
ATOM 1414 N N . VAL A 1 181 ? 5.806 -6.893 1.093 1.00 94.25 181 VAL A N 1
ATOM 1415 C CA . VAL A 1 181 ? 6.902 -6.972 0.114 1.00 94.25 181 VAL A CA 1
ATOM 1416 C C . VAL A 1 181 ? 6.324 -7.356 -1.245 1.00 94.25 181 VAL A C 1
ATOM 1418 O O . VAL A 1 181 ? 5.687 -8.395 -1.330 1.00 94.25 181 VAL A O 1
ATOM 1421 N N . ASP A 1 182 ? 6.640 -6.582 -2.282 1.00 94.19 182 ASP A N 1
ATOM 1422 C CA . ASP A 1 182 ? 6.498 -6.988 -3.680 1.00 94.19 182 ASP A CA 1
ATOM 1423 C C . ASP A 1 182 ? 7.867 -7.425 -4.229 1.00 94.19 182 ASP A C 1
ATOM 1425 O O . ASP A 1 182 ? 8.871 -6.725 -4.039 1.00 94.19 182 ASP A O 1
ATOM 1429 N N . ASN A 1 183 ? 7.916 -8.536 -4.963 1.00 93.19 183 ASN A N 1
ATOM 1430 C CA . ASN A 1 183 ? 9.086 -9.002 -5.705 1.00 93.19 183 ASN A CA 1
ATOM 1431 C C . ASN A 1 183 ? 8.918 -8.708 -7.207 1.00 93.19 183 ASN A C 1
ATOM 1433 O O . ASN A 1 183 ? 8.212 -9.420 -7.925 1.00 93.19 183 ASN A O 1
ATOM 1437 N N . TRP A 1 184 ? 9.630 -7.699 -7.711 1.00 93.88 184 TRP A N 1
ATOM 1438 C CA . TRP A 1 184 ? 9.560 -7.287 -9.116 1.00 93.88 184 TRP A CA 1
ATOM 1439 C C . TRP A 1 184 ? 10.700 -7.847 -9.963 1.00 93.88 184 TRP A C 1
ATOM 1441 O O . TRP A 1 184 ? 11.865 -7.847 -9.563 1.00 93.88 184 TRP A O 1
ATOM 1451 N N . VAL A 1 185 ? 10.353 -8.254 -11.179 1.00 92.31 185 VAL A N 1
ATOM 1452 C CA . VAL A 1 185 ? 11.247 -8.721 -12.240 1.00 92.31 185 VAL A CA 1
ATOM 1453 C C . VAL A 1 185 ? 11.274 -7.670 -13.357 1.00 92.31 185 VAL A C 1
ATOM 1455 O O . VAL A 1 185 ? 10.247 -7.088 -13.716 1.00 92.31 185 VAL A O 1
ATOM 1458 N N . ILE A 1 186 ? 12.472 -7.386 -13.870 1.00 95.06 186 ILE A N 1
ATOM 1459 C CA . ILE A 1 186 ? 12.749 -6.393 -14.915 1.00 95.06 186 ILE A CA 1
ATOM 1460 C C . ILE A 1 186 ? 13.572 -7.093 -15.994 1.00 95.06 186 ILE A C 1
ATOM 1462 O O . ILE A 1 186 ? 14.798 -7.121 -15.917 1.00 95.06 186 ILE A O 1
ATOM 1466 N N . ASP A 1 187 ? 12.910 -7.669 -16.988 1.00 93.06 187 ASP A N 1
ATOM 1467 C CA . ASP A 1 187 ? 13.576 -8.453 -18.028 1.00 93.06 187 ASP A CA 1
ATOM 1468 C C . ASP A 1 187 ? 13.821 -7.616 -19.279 1.00 93.06 187 ASP A C 1
ATOM 1470 O O . ASP A 1 187 ? 13.049 -6.711 -19.600 1.00 93.06 187 ASP A O 1
ATOM 1474 N N . LEU A 1 188 ? 14.918 -7.909 -19.978 1.00 94.81 188 LEU A N 1
ATOM 1475 C CA . LEU A 1 188 ? 15.341 -7.191 -21.176 1.00 94.81 188 LEU A CA 1
ATOM 1476 C C . LEU A 1 188 ? 15.109 -8.046 -22.423 1.00 94.81 188 LEU A C 1
ATOM 1478 O O . LEU A 1 188 ? 15.801 -9.043 -22.634 1.00 94.81 188 LEU A O 1
ATOM 1482 N N . LEU A 1 189 ? 14.187 -7.609 -23.284 1.00 92.81 189 LEU A N 1
ATOM 1483 C CA . LEU A 1 189 ? 14.026 -8.138 -24.638 1.00 92.81 189 LEU A CA 1
ATOM 1484 C C . LEU A 1 189 ? 14.808 -7.258 -25.618 1.00 92.81 189 LEU A C 1
ATOM 1486 O O . LEU A 1 189 ? 14.356 -6.181 -26.002 1.00 92.81 189 LEU A O 1
ATOM 1490 N N . VAL A 1 190 ? 16.011 -7.701 -25.984 1.00 93.31 190 VAL A N 1
ATOM 1491 C CA . VAL A 1 190 ? 16.984 -6.881 -26.713 1.00 93.31 190 VAL A CA 1
ATOM 1492 C C . VAL A 1 190 ? 16.505 -6.628 -28.145 1.00 93.31 190 VAL A C 1
ATOM 1494 O O . VAL A 1 190 ? 16.284 -7.586 -28.896 1.00 93.31 190 VAL A O 1
ATOM 1497 N N . PRO A 1 191 ? 16.379 -5.360 -28.575 1.00 92.38 191 PRO A N 1
ATOM 1498 C CA . PRO A 1 191 ? 15.944 -5.055 -29.925 1.00 92.38 191 PRO A CA 1
ATOM 1499 C C . PRO A 1 191 ? 16.996 -5.427 -30.971 1.00 92.38 191 PRO A C 1
ATOM 1501 O O . PRO A 1 191 ? 18.191 -5.563 -30.705 1.00 92.38 191 PRO A O 1
ATOM 1504 N N . CYS A 1 192 ? 16.525 -5.549 -32.202 1.00 91.19 192 CYS A N 1
ATOM 1505 C CA . CYS A 1 192 ? 17.327 -5.789 -33.390 1.00 91.19 192 CYS A CA 1
ATOM 1506 C C . CYS A 1 192 ? 17.256 -4.583 -34.329 1.00 91.19 192 CYS A C 1
ATOM 1508 O O . CYS A 1 192 ? 16.317 -3.786 -34.270 1.00 91.19 192 CYS A O 1
ATOM 1510 N N . PHE A 1 193 ? 18.260 -4.439 -35.190 1.00 92.50 193 PHE A N 1
ATOM 1511 C CA . PHE A 1 193 ? 18.303 -3.353 -36.165 1.00 92.50 193 PHE A CA 1
ATOM 1512 C C . PHE A 1 193 ? 17.339 -3.598 -37.330 1.00 92.50 193 PHE A C 1
ATOM 1514 O O . PHE A 1 193 ? 17.156 -4.740 -37.768 1.00 92.50 193 PHE A O 1
ATOM 1521 N N . GLU A 1 194 ? 16.757 -2.522 -37.861 1.00 89.88 194 GLU A N 1
ATOM 1522 C CA . GLU A 1 194 ? 15.864 -2.567 -39.020 1.00 89.88 194 GLU A CA 1
ATOM 1523 C C . GLU A 1 194 ? 16.476 -3.373 -40.177 1.00 89.88 194 GLU A C 1
ATOM 1525 O O . GLU A 1 194 ? 17.622 -3.178 -40.585 1.00 89.88 194 GLU A O 1
ATOM 1530 N N . GLY A 1 195 ? 15.701 -4.323 -40.706 1.00 85.00 195 GLY A N 1
ATOM 1531 C CA . GLY A 1 195 ? 16.139 -5.207 -41.791 1.00 85.00 195 GLY A CA 1
ATOM 1532 C C . GLY A 1 195 ? 17.151 -6.294 -41.398 1.00 85.00 195 GLY A C 1
ATOM 1533 O O . GLY A 1 195 ? 17.453 -7.141 -42.240 1.00 85.00 195 GLY A O 1
ATOM 1534 N N . GLN A 1 196 ? 17.638 -6.317 -40.151 1.00 87.44 196 GLN A N 1
ATOM 1535 C CA . GLN A 1 196 ? 18.544 -7.347 -39.619 1.00 87.44 196 GLN A CA 1
ATOM 1536 C C . GLN A 1 196 ? 17.836 -8.370 -38.710 1.00 87.44 196 GLN A C 1
ATOM 1538 O O . GLN A 1 196 ? 18.357 -9.465 -38.511 1.00 87.44 196 GLN A O 1
ATOM 1543 N N . CYS A 1 197 ? 16.646 -8.036 -38.202 1.00 84.69 197 CYS A N 1
ATOM 1544 C CA . CYS A 1 197 ? 15.797 -8.913 -37.390 1.00 84.69 197 CYS A CA 1
ATOM 1545 C C . CYS A 1 197 ? 15.393 -10.227 -38.088 1.00 84.69 197 CYS A C 1
ATOM 1547 O O . CYS A 1 197 ? 15.128 -10.264 -39.298 1.00 84.69 197 CYS A O 1
ATOM 1549 N N . ALA A 1 198 ? 15.236 -11.298 -37.310 1.00 77.12 198 ALA A N 1
ATOM 1550 C CA . ALA A 1 198 ? 14.662 -12.555 -37.758 1.00 77.12 198 ALA A CA 1
ATOM 1551 C C . ALA A 1 198 ? 13.182 -12.384 -38.133 1.00 77.12 198 ALA A C 1
ATOM 1553 O O . ALA A 1 198 ? 12.354 -11.881 -37.378 1.00 77.12 198 ALA A O 1
ATOM 1554 N N . GLN A 1 199 ? 12.809 -12.875 -39.317 1.00 63.34 199 GLN A N 1
ATOM 1555 C CA . GLN A 1 199 ? 11.450 -12.704 -39.850 1.00 63.34 199 GLN A CA 1
ATOM 1556 C C . GLN A 1 199 ? 10.393 -13.640 -39.224 1.00 63.34 199 GLN A C 1
ATOM 1558 O O . GLN A 1 199 ? 9.244 -13.588 -39.657 1.00 63.34 199 GLN A O 1
ATOM 1563 N N . LEU A 1 200 ? 10.803 -14.502 -38.276 1.00 65.81 200 LEU A N 1
ATOM 1564 C CA . LEU A 1 200 ? 10.054 -15.364 -37.331 1.00 65.81 200 LEU A CA 1
ATOM 1565 C C . LEU A 1 200 ? 10.954 -16.565 -36.965 1.00 65.81 200 LEU A C 1
ATOM 1567 O O . LEU A 1 200 ? 11.438 -17.237 -37.879 1.00 65.81 200 LEU A O 1
ATOM 1571 N N . ASP A 1 201 ? 11.115 -16.918 -35.682 1.00 55.75 201 ASP A N 1
ATOM 1572 C CA . ASP A 1 201 ? 11.659 -18.235 -35.295 1.00 55.75 201 ASP A CA 1
ATOM 1573 C C . ASP A 1 201 ? 10.519 -19.242 -35.026 1.00 55.75 201 ASP A C 1
ATOM 1575 O O . ASP A 1 201 ? 9.791 -19.101 -34.040 1.00 55.75 201 ASP A O 1
ATOM 1579 N N . PRO A 1 202 ? 10.369 -20.318 -35.829 1.00 53.72 202 PRO A N 1
ATOM 1580 C CA . PRO A 1 202 ? 9.358 -21.356 -35.598 1.00 53.72 202 PRO A CA 1
ATOM 1581 C C . PRO A 1 202 ? 9.502 -22.134 -34.278 1.00 53.72 202 PRO A C 1
ATOM 1583 O O . PRO A 1 202 ? 8.639 -22.955 -33.967 1.00 53.72 202 PRO A O 1
ATOM 1586 N N . ARG A 1 203 ? 10.602 -21.947 -33.537 1.00 56.09 203 ARG A N 1
ATOM 1587 C CA . ARG A 1 203 ? 10.915 -22.625 -32.267 1.00 56.09 203 ARG A CA 1
ATOM 1588 C C . ARG A 1 203 ? 10.603 -21.765 -31.041 1.00 56.09 203 ARG A C 1
ATOM 1590 O O . ARG A 1 203 ? 10.406 -22.329 -29.970 1.00 56.09 203 ARG A O 1
ATOM 1597 N N . ASN A 1 204 ? 10.552 -20.441 -31.194 1.00 56.50 204 ASN A N 1
ATOM 1598 C CA . ASN A 1 204 ? 10.115 -19.515 -30.153 1.00 56.50 204 ASN A CA 1
ATOM 1599 C C . ASN A 1 204 ? 9.354 -18.329 -30.784 1.00 56.50 204 ASN A C 1
ATOM 1601 O O . ASN A 1 204 ? 9.962 -17.299 -31.073 1.00 56.50 204 ASN A O 1
ATOM 1605 N N . PRO A 1 205 ? 8.029 -18.448 -30.993 1.00 57.72 205 PRO A N 1
ATOM 1606 C CA . PRO A 1 205 ? 7.231 -17.404 -31.639 1.00 57.72 205 PRO A CA 1
ATOM 1607 C C . PRO A 1 205 ? 7.061 -16.131 -30.791 1.00 57.72 205 PRO A C 1
ATOM 1609 O O . PRO A 1 205 ? 6.484 -15.167 -31.284 1.00 57.72 205 PRO A O 1
ATOM 1612 N N . ASN A 1 206 ? 7.545 -16.119 -29.542 1.00 58.16 206 ASN A N 1
ATOM 1613 C CA . ASN A 1 206 ? 7.477 -14.958 -28.655 1.00 58.16 206 ASN A CA 1
ATOM 1614 C C . ASN A 1 206 ? 8.661 -13.994 -28.857 1.00 58.16 206 ASN A C 1
ATOM 1616 O O . ASN A 1 206 ? 8.576 -12.846 -28.435 1.00 58.16 206 ASN A O 1
ATOM 1620 N N . ILE A 1 207 ? 9.741 -14.422 -29.527 1.00 65.19 207 ILE A N 1
ATOM 1621 C CA . ILE A 1 207 ? 10.830 -13.529 -29.953 1.00 65.19 207 ILE A CA 1
ATOM 1622 C C . ILE A 1 207 ? 10.503 -13.036 -31.367 1.00 65.19 207 ILE A C 1
ATOM 1624 O O . ILE A 1 207 ? 10.957 -13.572 -32.377 1.00 65.19 207 ILE A O 1
ATOM 1628 N N . PHE A 1 208 ? 9.642 -12.022 -31.420 1.00 78.19 208 PHE A N 1
ATOM 1629 C CA . PHE A 1 208 ? 9.357 -11.233 -32.613 1.00 78.19 208 PHE A CA 1
ATOM 1630 C C . PHE A 1 208 ? 9.360 -9.759 -32.216 1.00 78.19 208 PHE A C 1
ATOM 1632 O O . PHE A 1 208 ? 8.475 -9.322 -31.484 1.00 78.19 208 PHE A O 1
ATOM 1639 N N . ILE A 1 209 ? 10.339 -8.999 -32.708 1.00 86.25 209 ILE A N 1
ATOM 1640 C CA . ILE A 1 209 ? 10.423 -7.552 -32.490 1.00 86.25 209 ILE A CA 1
ATOM 1641 C C . ILE A 1 209 ? 9.595 -6.848 -33.582 1.00 86.25 209 ILE A C 1
ATOM 1643 O O . ILE A 1 209 ? 9.992 -6.875 -34.756 1.00 86.25 209 ILE A O 1
ATOM 1647 N N . PRO A 1 210 ? 8.441 -6.224 -33.262 1.00 89.25 210 PRO A N 1
ATOM 1648 C CA . PRO A 1 210 ? 7.634 -5.523 -34.255 1.00 89.25 210 PRO A CA 1
ATOM 1649 C C . PRO A 1 210 ? 8.411 -4.335 -34.840 1.00 89.25 210 PRO A C 1
ATOM 1651 O O . PRO A 1 210 ? 9.182 -3.724 -34.106 1.00 89.25 210 PRO A O 1
ATOM 1654 N N . PRO A 1 211 ? 8.178 -3.926 -36.104 1.00 90.19 211 PRO A N 1
ATOM 1655 C CA . PRO A 1 211 ? 8.939 -2.848 -36.748 1.00 90.19 211 PRO A CA 1
ATOM 1656 C C . PRO A 1 211 ? 9.030 -1.528 -35.963 1.00 90.19 211 PRO A C 1
ATOM 1658 O O . PRO A 1 211 ? 10.048 -0.859 -36.041 1.00 90.19 211 PRO A O 1
ATOM 1661 N N . ALA A 1 212 ? 8.017 -1.177 -35.162 1.00 91.75 212 ALA A N 1
ATOM 1662 C CA . ALA A 1 212 ? 8.035 0.022 -34.311 1.00 91.75 212 ALA A CA 1
ATOM 1663 C C . ALA A 1 212 ? 9.046 -0.031 -33.141 1.00 91.75 212 ALA A C 1
ATOM 1665 O O . ALA A 1 212 ? 9.308 0.996 -32.525 1.00 91.75 212 ALA A O 1
ATOM 1666 N N . TYR A 1 213 ? 9.594 -1.213 -32.846 1.00 93.06 213 TYR A N 1
ATOM 1667 C CA . TYR A 1 213 ? 10.576 -1.494 -31.792 1.00 93.06 213 TYR A CA 1
ATOM 1668 C C . TYR A 1 213 ? 11.913 -2.006 -32.360 1.00 93.06 213 TYR A C 1
ATOM 1670 O O . TYR A 1 213 ? 12.741 -2.542 -31.624 1.00 93.06 213 TYR A O 1
ATOM 1678 N N . GLN A 1 214 ? 12.122 -1.888 -33.674 1.00 92.88 214 GLN A N 1
ATOM 1679 C CA . GLN A 1 214 ? 13.414 -2.164 -34.300 1.00 92.88 214 GLN A CA 1
ATOM 1680 C C . GLN A 1 214 ? 14.267 -0.894 -34.228 1.00 92.88 214 GLN A C 1
ATOM 1682 O O . GLN A 1 214 ? 13.763 0.210 -34.432 1.00 92.88 214 GLN A O 1
ATOM 1687 N N . LEU A 1 215 ? 15.554 -1.033 -33.914 1.00 93.44 215 LEU A N 1
ATOM 1688 C CA . LEU A 1 215 ? 16.463 0.112 -33.878 1.00 93.44 215 LEU A CA 1
ATOM 1689 C C . LEU A 1 215 ? 16.736 0.589 -35.314 1.00 93.44 215 LEU A C 1
ATOM 1691 O O . LEU A 1 215 ? 17.068 -0.252 -36.158 1.00 93.44 215 LEU A O 1
ATOM 1695 N N . PRO A 1 216 ? 16.654 1.900 -35.610 1.00 91.12 216 PRO A N 1
ATOM 1696 C CA . PRO A 1 216 ? 16.936 2.410 -36.947 1.00 91.12 216 PRO A CA 1
ATOM 1697 C C . PRO A 1 216 ? 18.364 2.043 -37.356 1.00 91.12 216 PRO A C 1
ATOM 1699 O O . PRO A 1 216 ? 19.315 2.245 -36.595 1.00 91.12 216 PRO A O 1
ATOM 1702 N N . CYS A 1 217 ? 18.520 1.486 -38.559 1.00 88.75 217 CYS A N 1
ATOM 1703 C CA . CYS A 1 217 ? 19.839 1.182 -39.110 1.00 88.75 217 CYS A CA 1
ATOM 1704 C C . CYS A 1 217 ? 20.337 2.317 -40.010 1.00 88.75 217 CYS A C 1
ATOM 1706 O O . CYS A 1 217 ? 20.518 2.149 -41.218 1.00 88.75 217 CYS A O 1
ATOM 1708 N N . ASP A 1 218 ? 20.546 3.485 -39.405 1.00 85.50 218 ASP A N 1
ATOM 1709 C CA . ASP A 1 218 ? 21.287 4.568 -40.042 1.00 85.50 218 ASP A CA 1
ATOM 1710 C C . ASP A 1 218 ? 22.769 4.175 -40.149 1.00 85.50 218 ASP A C 1
ATOM 1712 O O . ASP A 1 218 ? 23.398 3.841 -39.150 1.00 85.50 218 ASP A O 1
ATOM 1716 N N . ASP A 1 219 ? 23.310 4.192 -41.369 1.00 81.00 219 ASP A N 1
ATOM 1717 C CA . ASP A 1 219 ? 24.740 4.042 -41.678 1.00 81.00 219 ASP A CA 1
ATOM 1718 C C . ASP A 1 219 ? 25.222 5.362 -42.300 1.00 81.00 219 ASP A C 1
ATOM 1720 O O . ASP A 1 219 ? 25.445 5.469 -43.514 1.00 81.00 219 ASP A O 1
ATOM 1724 N N . VAL A 1 220 ? 25.321 6.433 -41.495 1.00 86.50 220 VAL A N 1
ATOM 1725 C CA . VAL A 1 220 ? 25.748 7.743 -42.033 1.00 86.50 220 VAL A CA 1
ATOM 1726 C C . VAL A 1 220 ? 27.210 7.720 -42.489 1.00 86.50 220 VAL A C 1
ATOM 1728 O O . VAL A 1 220 ? 27.623 8.525 -43.328 1.00 86.50 220 VAL A O 1
ATOM 1731 N N . ASN A 1 221 ? 27.988 6.772 -41.965 1.00 82.12 221 ASN A N 1
ATOM 1732 C CA . ASN A 1 221 ? 29.412 6.596 -42.223 1.00 82.12 221 ASN A CA 1
ATOM 1733 C C . ASN A 1 221 ? 29.708 5.797 -43.509 1.00 82.12 221 ASN A C 1
ATOM 1735 O O . ASN A 1 221 ? 30.809 5.913 -44.054 1.00 82.12 221 ASN A O 1
ATOM 1739 N N . ASN A 1 222 ? 28.710 5.090 -44.052 1.00 83.19 222 ASN A N 1
ATOM 1740 C CA . ASN A 1 222 ? 28.795 4.190 -45.209 1.00 83.19 222 ASN A CA 1
ATOM 1741 C C . ASN A 1 222 ? 29.814 3.048 -44.992 1.00 83.19 222 ASN A C 1
ATOM 1743 O O . ASN A 1 222 ? 30.550 2.683 -45.917 1.00 83.19 222 ASN A O 1
ATOM 1747 N N . ASP A 1 223 ? 29.886 2.511 -43.768 1.00 82.75 223 ASP A N 1
ATOM 1748 C CA . ASP A 1 223 ? 30.805 1.426 -43.388 1.00 82.75 223 ASP A CA 1
ATOM 1749 C C . ASP A 1 223 ? 30.141 0.033 -43.329 1.00 82.75 223 ASP A C 1
ATOM 1751 O O . ASP A 1 223 ? 30.841 -0.984 -43.276 1.00 82.75 223 ASP A O 1
ATOM 1755 N N . GLY A 1 224 ? 28.809 -0.022 -43.450 1.00 80.31 224 GLY A N 1
ATOM 1756 C CA . GLY A 1 224 ? 28.005 -1.240 -43.403 1.00 80.31 224 GLY A CA 1
ATOM 1757 C C . GLY A 1 224 ? 27.476 -1.610 -42.014 1.00 80.31 224 GLY A C 1
ATOM 1758 O O . GLY A 1 224 ? 26.955 -2.717 -41.860 1.00 80.31 224 GLY A O 1
ATOM 1759 N N . GLN A 1 225 ? 27.604 -0.732 -41.016 1.00 83.69 225 GLN A N 1
ATOM 1760 C CA . GLN A 1 225 ? 27.048 -0.905 -39.673 1.00 83.69 225 GLN A CA 1
ATOM 1761 C C . GLN A 1 225 ? 26.018 0.182 -39.347 1.00 83.69 225 GLN A C 1
ATOM 1763 O O . GLN A 1 225 ? 26.083 1.296 -39.851 1.00 83.69 225 GLN A O 1
ATOM 1768 N N . CYS A 1 226 ? 25.072 -0.150 -38.469 1.00 89.12 226 CYS A N 1
ATOM 1769 C CA . CYS A 1 226 ? 24.139 0.824 -37.913 1.00 89.12 226 CYS A CA 1
ATOM 1770 C C . CYS A 1 226 ? 24.863 1.672 -36.852 1.00 89.12 226 CYS A C 1
ATOM 1772 O O . CYS A 1 226 ? 25.531 1.101 -35.991 1.00 89.12 226 CYS A O 1
ATOM 1774 N N . ASP A 1 227 ? 24.694 2.994 -36.835 1.00 88.94 227 ASP A N 1
ATOM 1775 C CA . ASP A 1 227 ? 25.433 3.904 -35.941 1.00 88.94 227 ASP A CA 1
ATOM 1776 C C . ASP A 1 227 ? 25.176 3.645 -34.438 1.00 88.94 227 ASP A C 1
ATOM 1778 O O . ASP A 1 227 ? 26.018 3.957 -33.595 1.00 88.94 227 ASP A O 1
ATOM 1782 N N . LEU A 1 228 ? 24.037 3.034 -34.086 1.00 92.00 228 LEU A N 1
ATOM 1783 C CA . LEU A 1 228 ? 23.694 2.593 -32.723 1.00 92.00 228 LEU A CA 1
ATOM 1784 C C . LEU A 1 228 ? 24.356 1.256 -32.310 1.00 92.00 228 LEU A C 1
ATOM 1786 O O . LEU A 1 228 ? 24.260 0.854 -31.149 1.00 92.00 228 LEU A O 1
ATOM 1790 N N . ASN A 1 229 ? 25.033 0.552 -33.224 1.00 92.12 229 ASN A N 1
ATOM 1791 C CA . ASN A 1 229 ? 25.708 -0.714 -32.937 1.00 92.12 229 ASN A CA 1
ATOM 1792 C C . ASN A 1 229 ? 26.883 -0.518 -31.964 1.00 92.12 229 ASN A C 1
ATOM 1794 O O . ASN A 1 229 ? 27.789 0.276 -32.208 1.00 92.12 229 ASN A O 1
ATOM 1798 N N . GLY A 1 230 ? 26.886 -1.271 -30.863 1.00 90.06 230 GLY A N 1
ATOM 1799 C CA . GLY A 1 230 ? 27.923 -1.182 -29.831 1.00 90.06 230 GLY A CA 1
ATOM 1800 C C . GLY A 1 230 ? 27.841 0.053 -28.923 1.00 90.06 230 GLY A C 1
ATOM 1801 O O . GLY A 1 230 ? 28.753 0.249 -28.119 1.00 90.06 230 GLY A O 1
ATOM 1802 N N . GLN A 1 231 ? 26.781 0.867 -29.012 1.00 92.69 231 GLN A N 1
ATOM 1803 C CA . GLN A 1 231 ? 26.508 1.917 -28.024 1.00 92.69 231 GLN A CA 1
ATOM 1804 C C . GLN A 1 231 ? 25.902 1.337 -26.734 1.00 92.69 231 GLN A C 1
ATOM 1806 O O . GLN A 1 231 ? 25.233 0.302 -26.753 1.00 92.69 231 GLN A O 1
ATOM 1811 N N . THR A 1 232 ? 26.109 2.020 -25.606 1.00 93.69 232 THR A N 1
ATOM 1812 C CA . THR A 1 232 ? 25.496 1.654 -24.320 1.00 93.69 232 THR A CA 1
ATOM 1813 C C . THR A 1 232 ? 24.090 2.240 -24.235 1.00 93.69 232 THR A C 1
ATOM 1815 O O . THR A 1 232 ? 23.927 3.455 -24.185 1.00 93.69 232 THR A O 1
ATOM 1818 N N . PHE A 1 233 ? 23.070 1.386 -24.179 1.00 95.75 233 PHE A N 1
ATOM 1819 C CA . PHE A 1 233 ? 21.686 1.816 -23.975 1.00 95.75 233 PHE A CA 1
ATOM 1820 C C . PHE A 1 233 ? 21.382 2.012 -22.482 1.00 95.75 233 PHE A C 1
ATOM 1822 O O . PHE A 1 233 ? 21.943 1.320 -21.630 1.00 95.75 233 PHE A O 1
ATOM 1829 N N . GLY A 1 234 ? 20.488 2.948 -22.151 1.00 95.06 234 GLY A N 1
ATOM 1830 C CA . GLY A 1 234 ? 20.194 3.329 -20.769 1.00 95.06 234 GLY A CA 1
ATOM 1831 C C . GLY A 1 234 ? 18.714 3.583 -20.475 1.00 95.06 234 GLY A C 1
ATOM 1832 O O . GLY A 1 234 ? 17.971 4.127 -21.290 1.00 95.06 234 GLY A O 1
ATOM 1833 N N . CYS A 1 235 ? 18.288 3.190 -19.275 1.00 95.62 235 CYS A N 1
ATOM 1834 C CA . CYS A 1 235 ? 17.020 3.579 -18.661 1.00 95.62 235 CYS A CA 1
ATOM 1835 C C . CYS A 1 235 ? 17.168 3.506 -17.133 1.00 95.62 235 CYS A C 1
ATOM 1837 O O . CYS A 1 235 ? 17.825 2.594 -16.629 1.00 95.62 235 CYS A O 1
ATOM 1839 N N . ASP A 1 236 ? 16.556 4.441 -16.410 1.00 95.00 236 ASP A N 1
ATOM 1840 C CA . ASP A 1 236 ? 16.452 4.430 -14.948 1.00 95.00 236 ASP A CA 1
ATOM 1841 C C . ASP A 1 236 ? 15.019 4.084 -14.512 1.00 95.00 236 ASP A C 1
ATOM 1843 O O . ASP A 1 236 ? 14.040 4.473 -15.158 1.00 95.00 236 ASP A O 1
ATOM 1847 N N . LEU A 1 237 ? 14.892 3.364 -13.393 1.00 94.69 237 LEU A N 1
ATOM 1848 C CA . LEU A 1 237 ? 13.612 3.057 -12.751 1.00 94.69 237 LEU A CA 1
ATOM 1849 C C . LEU A 1 237 ? 13.377 4.014 -11.578 1.00 94.69 237 LEU A C 1
ATOM 1851 O O . LEU A 1 237 ? 14.249 4.154 -10.723 1.00 94.69 237 LEU A O 1
ATOM 1855 N N . TRP A 1 238 ? 12.196 4.632 -11.496 1.00 93.25 238 TRP A N 1
ATOM 1856 C CA . TRP A 1 238 ? 11.779 5.414 -10.322 1.00 93.25 238 TRP A CA 1
ATOM 1857 C C . TRP A 1 238 ? 10.572 4.773 -9.647 1.00 93.25 238 TRP A C 1
ATOM 1859 O O . TRP A 1 238 ? 9.479 4.752 -10.211 1.00 93.25 238 TRP A O 1
ATOM 1869 N N . VAL A 1 239 ? 10.785 4.303 -8.418 1.00 95.56 239 VAL A N 1
ATOM 1870 C CA . VAL A 1 239 ? 9.729 3.901 -7.484 1.00 95.56 239 VAL A CA 1
ATOM 1871 C C . VAL A 1 239 ? 9.205 5.161 -6.791 1.00 95.56 239 VAL A C 1
ATOM 1873 O O . VAL A 1 239 ? 9.951 5.842 -6.089 1.00 95.56 239 VAL A O 1
ATOM 1876 N N . GLU A 1 240 ? 7.933 5.495 -6.997 1.00 94.00 240 GLU A N 1
ATOM 1877 C CA . GLU A 1 240 ? 7.309 6.722 -6.489 1.00 94.00 240 GLU A CA 1
ATOM 1878 C C . GLU A 1 240 ? 6.031 6.392 -5.709 1.00 94.00 240 GLU A C 1
ATOM 1880 O O . GLU A 1 240 ? 5.057 5.898 -6.280 1.00 94.00 240 GLU A O 1
ATOM 1885 N N . VAL A 1 241 ? 6.023 6.681 -4.402 1.00 96.44 241 VAL A N 1
ATOM 1886 C CA . VAL A 1 241 ? 4.825 6.560 -3.555 1.00 96.44 241 VAL A CA 1
ATOM 1887 C C . VAL A 1 241 ? 3.806 7.618 -3.967 1.00 96.44 241 VAL A C 1
ATOM 1889 O O . VAL A 1 241 ? 4.100 8.813 -3.933 1.00 96.44 241 VAL A O 1
ATOM 1892 N N . ASN A 1 242 ? 2.601 7.179 -4.326 1.00 94.19 242 ASN A N 1
ATOM 1893 C CA . ASN A 1 242 ? 1.532 8.039 -4.838 1.00 94.19 242 ASN A CA 1
ATOM 1894 C C . ASN A 1 242 ? 0.303 8.115 -3.912 1.00 94.19 242 ASN A C 1
ATOM 1896 O O . ASN A 1 242 ? -0.569 8.957 -4.135 1.00 94.19 242 ASN A O 1
ATOM 1900 N N . GLY A 1 243 ? 0.235 7.289 -2.862 1.00 95.44 243 GLY A N 1
ATOM 1901 C CA . GLY A 1 243 ? -0.889 7.276 -1.932 1.00 95.44 243 GLY A CA 1
ATOM 1902 C C . GLY A 1 243 ? -0.649 6.464 -0.660 1.00 95.44 243 GLY A C 1
ATOM 1903 O O . GLY A 1 243 ? 0.292 5.679 -0.554 1.00 95.44 243 GLY A O 1
ATOM 1904 N N . TYR A 1 244 ? -1.534 6.692 0.310 1.00 95.38 244 TYR A N 1
ATOM 1905 C CA . TYR A 1 244 ? -1.582 6.023 1.608 1.00 95.38 244 TYR A CA 1
ATOM 1906 C C . TYR A 1 244 ? -3.044 5.797 2.000 1.00 95.38 244 TYR A C 1
ATOM 1908 O O . TYR A 1 244 ? -3.878 6.668 1.727 1.00 95.38 244 TYR A O 1
ATOM 1916 N N . SER A 1 245 ? -3.347 4.710 2.708 1.00 91.12 245 SER A N 1
ATOM 1917 C CA . SER A 1 245 ? -4.634 4.551 3.402 1.00 91.12 245 SER A CA 1
ATOM 1918 C C . SER A 1 245 ? -4.491 4.746 4.914 1.00 91.12 245 SER A C 1
ATOM 1920 O O . SER A 1 245 ? -3.390 4.715 5.465 1.00 91.12 245 SER A O 1
ATOM 1922 N N . LEU A 1 246 ? -5.624 4.956 5.588 1.00 88.06 246 LEU A N 1
ATOM 1923 C CA . LEU A 1 246 ? -5.756 4.646 7.012 1.00 88.06 246 LEU A CA 1
ATOM 1924 C C . LEU A 1 246 ? -6.033 3.137 7.151 1.00 88.06 246 LEU A C 1
ATOM 1926 O O . LEU A 1 246 ? -6.638 2.582 6.231 1.00 88.06 246 LEU A O 1
ATOM 1930 N N . PRO A 1 247 ? -5.701 2.505 8.294 1.00 83.62 247 PRO A N 1
ATOM 1931 C CA . PRO A 1 247 ? -6.167 1.156 8.597 1.00 83.62 247 PRO A CA 1
ATOM 1932 C C . PRO A 1 247 ? -7.673 1.007 8.364 1.00 83.62 247 PRO A C 1
ATOM 1934 O O . PRO A 1 247 ? -8.411 1.973 8.614 1.00 83.62 247 PRO A O 1
ATOM 1937 N N . PRO A 1 248 ? -8.151 -0.176 7.926 1.00 71.50 248 PRO A N 1
ATOM 1938 C CA . PRO A 1 248 ? -9.577 -0.457 7.907 1.00 71.50 248 PRO A CA 1
ATOM 1939 C C . PRO A 1 248 ? -10.140 -0.135 9.288 1.00 71.50 248 PRO A C 1
ATOM 1941 O O . PRO A 1 248 ? -9.577 -0.543 10.309 1.00 71.50 248 PRO A O 1
ATOM 1944 N N . ALA A 1 249 ? -11.222 0.643 9.320 1.00 66.00 249 ALA A N 1
ATOM 1945 C CA . ALA A 1 249 ? -11.872 0.975 10.574 1.00 66.00 249 ALA A CA 1
ATOM 1946 C C . ALA A 1 249 ? -12.201 -0.330 11.304 1.00 66.00 249 ALA A C 1
ATOM 1948 O O . ALA A 1 249 ? -12.678 -1.290 10.696 1.00 66.00 249 ALA A O 1
ATOM 1949 N N . THR A 1 250 ? -11.946 -0.380 12.610 1.00 66.69 250 THR A N 1
ATOM 1950 C CA . THR A 1 250 ? -12.476 -1.466 13.426 1.00 66.69 250 THR A CA 1
ATOM 1951 C C . THR A 1 250 ? -13.992 -1.318 13.418 1.00 66.69 250 THR A C 1
ATOM 1953 O O . THR A 1 250 ? -14.531 -0.536 14.196 1.00 66.69 250 THR A O 1
ATOM 1956 N N . GLU A 1 251 ? -14.677 -2.060 12.542 1.00 77.25 251 GLU A N 1
ATOM 1957 C CA . GLU A 1 251 ? -16.147 -2.195 12.442 1.00 77.25 251 GLU A CA 1
ATOM 1958 C C . GLU A 1 251 ? -16.752 -2.901 13.680 1.00 77.25 251 GLU A C 1
ATOM 1960 O O . GLU A 1 251 ? -17.785 -3.572 13.627 1.00 77.25 251 GLU A O 1
ATOM 1965 N N . THR A 1 252 ? -16.066 -2.762 14.811 1.00 86.44 252 THR A N 1
ATOM 1966 C CA . THR A 1 252 ? -16.329 -3.341 16.111 1.00 86.44 252 THR A CA 1
ATOM 1967 C C . THR A 1 252 ? -16.006 -2.336 17.218 1.00 86.44 252 THR A C 1
ATOM 1969 O O . THR A 1 252 ? -15.194 -1.422 17.048 1.00 86.44 252 THR A O 1
ATOM 1972 N N . GLY A 1 253 ? -16.627 -2.536 18.375 1.00 92.56 253 GLY A N 1
ATOM 1973 C CA . GLY A 1 253 ? -16.287 -1.865 19.630 1.00 92.56 253 GLY A CA 1
ATOM 1974 C C . GLY A 1 253 ? -16.314 -2.858 20.789 1.00 92.56 253 GLY A C 1
ATOM 1975 O O . GLY A 1 253 ? -16.822 -3.974 20.650 1.00 92.56 253 GLY A O 1
ATOM 1976 N N . THR A 1 254 ? -15.752 -2.468 21.930 1.00 95.12 254 THR A N 1
ATOM 1977 C CA . THR A 1 254 ? -15.653 -3.304 23.132 1.00 95.12 254 THR A CA 1
ATOM 1978 C C . THR A 1 254 ? -16.418 -2.702 24.301 1.00 95.12 254 THR A C 1
ATOM 1980 O O . THR A 1 254 ? -16.256 -1.523 24.618 1.00 95.12 254 THR A O 1
ATOM 1983 N N . LEU A 1 255 ? -17.189 -3.531 24.999 1.00 97.19 255 LEU A N 1
ATOM 1984 C CA . LEU A 1 255 ? -17.827 -3.183 26.262 1.00 97.19 255 LEU A CA 1
ATOM 1985 C C . LEU A 1 255 ? -17.225 -4.043 27.374 1.00 97.19 255 LEU A C 1
ATOM 1987 O O . LEU A 1 255 ? -17.209 -5.268 27.276 1.00 97.19 255 LEU A O 1
ATOM 1991 N N . THR A 1 256 ? -16.745 -3.407 28.438 1.00 98.12 256 THR A N 1
ATOM 1992 C CA . THR A 1 256 ? -16.383 -4.100 29.680 1.00 98.12 256 THR A CA 1
ATOM 1993 C C . THR A 1 256 ? -17.633 -4.198 30.544 1.00 98.12 256 THR A C 1
ATOM 1995 O O . THR A 1 256 ? -18.167 -3.174 30.964 1.00 98.12 256 THR A O 1
ATOM 1998 N N . ILE A 1 257 ? -18.127 -5.407 30.780 1.00 98.31 257 ILE A N 1
ATOM 1999 C CA . ILE A 1 257 ? -19.332 -5.661 31.568 1.00 98.31 257 ILE A CA 1
ATOM 2000 C C . ILE A 1 257 ? -18.903 -6.145 32.951 1.00 98.31 257 ILE A C 1
ATOM 2002 O O . ILE A 1 257 ? -18.306 -7.211 33.090 1.00 98.31 257 ILE A O 1
ATOM 2006 N N . ILE A 1 258 ? -19.191 -5.335 33.965 1.00 98.44 258 ILE A N 1
ATOM 2007 C CA . ILE A 1 258 ? -18.907 -5.618 35.372 1.00 98.44 258 ILE A CA 1
ATOM 2008 C C . ILE A 1 258 ? -20.224 -6.003 36.041 1.00 98.44 258 ILE A C 1
ATOM 2010 O O . ILE A 1 258 ? -21.210 -5.269 35.943 1.00 98.44 258 ILE A O 1
ATOM 2014 N N . LYS A 1 259 ? -20.228 -7.132 36.746 1.00 97.75 259 LYS A N 1
ATOM 2015 C CA . LYS A 1 259 ? -21.280 -7.482 37.696 1.00 97.75 259 LYS A CA 1
ATOM 2016 C C . LYS A 1 259 ? -20.789 -7.118 39.091 1.00 97.75 259 LYS A C 1
ATOM 2018 O O . LYS A 1 259 ? -19.754 -7.619 39.514 1.00 97.75 259 LYS A O 1
ATOM 2023 N N . HIS A 1 260 ? -21.543 -6.271 39.776 1.00 96.25 260 HIS A N 1
ATOM 2024 C CA . HIS A 1 260 ? -21.336 -5.921 41.174 1.00 96.25 260 HIS A CA 1
ATOM 2025 C C . HIS A 1 260 ? -22.477 -6.500 42.018 1.00 96.25 260 HIS A C 1
ATOM 2027 O O . HIS A 1 260 ? -23.635 -6.490 41.581 1.00 96.25 260 HIS A O 1
ATOM 2033 N N . VAL A 1 261 ? -22.157 -7.004 43.208 1.00 93.75 261 VAL A N 1
ATOM 2034 C CA . VAL A 1 261 ? -23.142 -7.455 44.201 1.00 93.75 261 VAL A CA 1
ATOM 2035 C C . VAL A 1 261 ? -22.917 -6.710 45.513 1.00 93.75 261 VAL A C 1
ATOM 2037 O O . VAL A 1 261 ? -21.795 -6.314 45.831 1.00 93.75 261 VAL A O 1
ATOM 2040 N N . GLN A 1 262 ? -24.007 -6.468 46.232 1.00 89.38 262 GLN A N 1
ATOM 2041 C CA . GLN A 1 262 ? -24.048 -5.819 47.533 1.00 89.38 262 GLN A CA 1
ATOM 2042 C C . GLN A 1 262 ? -24.994 -6.630 48.426 1.00 89.38 262 GLN A C 1
ATOM 2044 O O . GLN A 1 262 ? -26.199 -6.620 48.171 1.00 89.38 262 GLN A O 1
ATOM 2049 N N . GLY A 1 263 ? -24.454 -7.326 49.426 1.00 77.31 263 GLY A N 1
ATOM 2050 C CA . GLY A 1 263 ? -25.248 -7.876 50.527 1.00 77.31 263 GLY A CA 1
ATOM 2051 C C . GLY A 1 263 ? -25.856 -6.771 51.395 1.00 77.31 263 GLY A C 1
ATOM 2052 O O . GLY A 1 263 ? -25.543 -5.584 51.224 1.00 77.31 263 GLY A O 1
ATOM 2053 N N . ASP A 1 264 ? -26.714 -7.162 52.331 1.00 68.19 264 ASP A N 1
ATOM 2054 C CA . ASP A 1 264 ? -27.269 -6.282 53.366 1.00 68.19 264 ASP A CA 1
ATOM 2055 C C . ASP A 1 264 ? -26.243 -5.986 54.480 1.00 68.19 264 ASP A C 1
ATOM 2057 O O . ASP A 1 264 ? -26.004 -4.822 54.824 1.00 68.19 264 ASP A O 1
ATOM 2061 N N . GLY A 1 265 ? -25.558 -7.029 54.954 1.00 63.78 265 GLY A N 1
ATOM 2062 C CA . GLY A 1 265 ? -24.627 -7.020 56.079 1.00 63.78 265 GLY A CA 1
ATOM 2063 C C . GLY A 1 265 ? -24.968 -8.012 57.201 1.00 63.78 265 GLY A C 1
ATOM 2064 O O . GLY A 1 265 ? -24.250 -8.006 58.206 1.00 63.78 265 GLY A O 1
ATOM 2065 N N . ALA A 1 266 ? -26.008 -8.842 57.047 1.00 58.44 266 ALA A N 1
ATOM 2066 C CA . ALA A 1 266 ? -26.488 -9.779 58.063 1.00 58.44 266 ALA A CA 1
ATOM 2067 C C . ALA A 1 266 ? -25.687 -11.097 58.103 1.00 58.44 266 ALA A C 1
ATOM 2069 O O . ALA A 1 266 ? -25.060 -11.393 59.126 1.00 58.44 266 ALA A O 1
ATOM 2070 N N . ASP A 1 267 ? -25.645 -11.869 57.004 1.00 59.56 267 ASP A N 1
ATOM 2071 C CA . ASP A 1 267 ? -24.854 -13.112 56.917 1.00 59.56 267 ASP A CA 1
ATOM 2072 C C . ASP A 1 267 ? -24.156 -13.333 55.560 1.00 59.56 267 ASP A C 1
ATOM 2074 O O . ASP A 1 267 ? -24.651 -14.052 54.684 1.00 59.56 267 ASP A O 1
ATOM 2078 N N . GLU A 1 268 ? -22.907 -12.848 55.474 1.00 60.47 268 GLU A N 1
ATOM 2079 C CA . GLU A 1 268 ? -21.962 -13.074 54.363 1.00 60.47 268 GLU A CA 1
ATOM 2080 C C . GLU A 1 268 ? -21.648 -14.570 54.076 1.00 60.47 268 GLU A C 1
ATOM 2082 O O . GLU A 1 268 ? -20.844 -14.881 53.193 1.00 60.47 268 GLU A O 1
ATOM 2087 N N . ALA A 1 269 ? -22.228 -15.533 54.808 1.00 58.62 269 ALA A N 1
ATOM 2088 C CA . ALA A 1 269 ? -22.210 -16.950 54.440 1.00 58.62 269 ALA A CA 1
ATOM 2089 C C . ALA A 1 269 ? -23.322 -17.361 53.448 1.00 58.62 269 ALA A C 1
ATOM 2091 O O . ALA A 1 269 ? -23.262 -18.484 52.930 1.00 58.62 269 ALA A O 1
ATOM 2092 N N . THR A 1 270 ? -24.306 -16.491 53.179 1.00 66.62 270 THR A N 1
ATOM 2093 C CA . THR A 1 270 ? -25.435 -16.752 52.261 1.00 66.62 270 THR A CA 1
ATOM 2094 C C . THR A 1 270 ? -25.490 -15.836 51.032 1.00 66.62 270 THR A C 1
ATOM 2096 O O . THR A 1 270 ? -26.080 -16.246 50.024 1.00 66.62 270 THR A O 1
ATOM 2099 N N . ASP A 1 271 ? -24.821 -14.675 51.074 1.00 75.31 271 ASP A N 1
ATOM 2100 C CA . ASP A 1 271 ? -24.598 -13.763 49.943 1.00 75.31 271 ASP A CA 1
ATOM 2101 C C . ASP A 1 271 ? -24.231 -14.494 48.638 1.00 75.31 271 ASP A C 1
ATOM 2103 O O . ASP A 1 271 ? -23.398 -15.408 48.602 1.00 75.31 271 ASP A O 1
ATOM 2107 N N . LYS A 1 272 ? -24.804 -14.033 47.521 1.00 87.88 272 LYS A N 1
ATO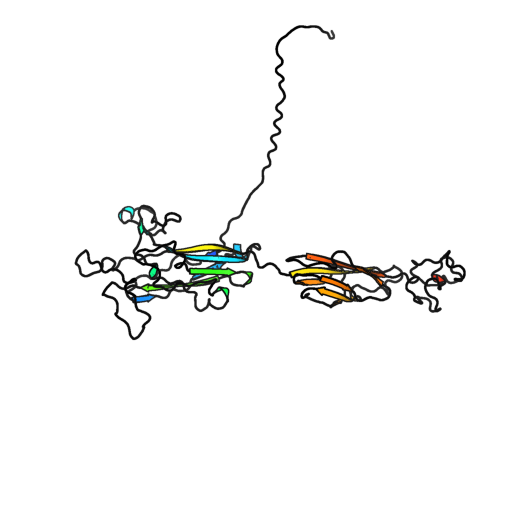M 2108 C CA . LYS A 1 272 ? -24.438 -14.483 46.173 1.00 87.88 272 LYS A CA 1
ATOM 2109 C C . LYS A 1 272 ? -23.255 -13.683 45.646 1.00 87.88 272 LYS A C 1
ATOM 2111 O O . LYS A 1 272 ? -23.273 -12.455 45.613 1.00 87.88 272 LYS A O 1
ATOM 2116 N N . ASP A 1 273 ? -22.266 -14.379 45.109 1.00 91.44 273 ASP A N 1
ATOM 2117 C CA . ASP A 1 273 ? -21.097 -13.756 44.502 1.00 91.44 273 ASP A CA 1
ATOM 2118 C C . ASP A 1 273 ? -21.417 -13.360 43.040 1.00 91.44 273 ASP A C 1
ATOM 2120 O O . ASP A 1 273 ? -22.363 -13.860 42.420 1.00 91.44 273 ASP A O 1
ATOM 2124 N N . ALA A 1 274 ? -20.635 -12.466 42.425 1.00 95.19 274 ALA A N 1
ATOM 2125 C CA . ALA A 1 274 ? -20.901 -12.017 41.046 1.00 95.19 274 ALA A CA 1
ATOM 2126 C C . ALA A 1 274 ? -21.109 -13.151 39.998 1.00 95.19 274 ALA A C 1
ATOM 2128 O O . ALA A 1 274 ? -21.963 -12.975 39.122 1.00 95.19 274 ALA A O 1
ATOM 2129 N N . PRO A 1 275 ? -20.409 -14.307 40.057 1.00 96.38 275 PRO A N 1
ATOM 2130 C CA . PRO A 1 275 ? -20.609 -15.423 39.129 1.00 96.38 275 PRO A CA 1
ATOM 2131 C C . PRO A 1 275 ? -21.916 -16.210 39.292 1.00 96.38 275 PRO A C 1
ATOM 2133 O O . PRO A 1 275 ? -22.240 -16.988 38.395 1.00 96.38 275 PRO A O 1
ATOM 2136 N N . ASP A 1 276 ? -22.679 -16.026 40.374 1.00 95.31 276 ASP A N 1
ATOM 2137 C CA . ASP A 1 276 ? -23.987 -16.683 40.546 1.00 95.31 276 ASP A CA 1
ATOM 2138 C C . ASP A 1 276 ? -25.085 -16.046 39.673 1.00 95.31 276 ASP A C 1
ATOM 2140 O O . ASP A 1 276 ? -26.144 -16.634 39.437 1.00 95.31 276 ASP A O 1
ATOM 2144 N N . PHE A 1 277 ? -24.820 -14.854 39.133 1.00 96.44 277 PHE A N 1
ATOM 2145 C CA . PHE A 1 277 ? -25.719 -14.129 38.243 1.00 96.44 277 PHE A CA 1
ATOM 2146 C C . PHE A 1 277 ? -25.356 -14.378 36.773 1.00 96.44 277 PHE A C 1
ATOM 2148 O O . PHE A 1 277 ? -24.186 -14.365 36.389 1.00 96.44 277 PHE A O 1
ATOM 2155 N N . THR A 1 278 ? -26.365 -14.592 35.922 1.00 97.88 278 THR A N 1
ATOM 2156 C CA . THR A 1 278 ? -26.170 -14.849 34.483 1.00 97.88 278 THR A CA 1
ATOM 2157 C C . THR A 1 278 ? -26.523 -13.616 33.656 1.00 97.88 278 THR A C 1
ATOM 2159 O O . THR A 1 278 ? -27.671 -13.171 33.646 1.00 97.88 278 THR A O 1
ATOM 2162 N N . ILE A 1 279 ? -25.533 -13.099 32.934 1.00 98.19 279 ILE A N 1
ATOM 2163 C CA . ILE A 1 279 ? -25.617 -11.914 32.079 1.00 98.19 279 ILE A CA 1
ATOM 2164 C C . ILE A 1 279 ? -26.033 -12.325 30.660 1.00 98.19 279 ILE A C 1
ATOM 2166 O O . ILE A 1 279 ? -25.477 -13.276 30.107 1.00 98.19 279 ILE A O 1
ATOM 2170 N N . ASP A 1 280 ? -26.980 -11.587 30.078 1.00 97.62 280 ASP A N 1
ATOM 2171 C CA . ASP A 1 280 ? -27.489 -11.727 28.706 1.00 97.62 280 ASP A CA 1
ATOM 2172 C C . ASP A 1 280 ? -27.069 -10.500 27.879 1.00 97.62 280 ASP A C 1
ATOM 2174 O O . ASP A 1 280 ? -27.221 -9.351 28.307 1.00 97.62 280 ASP A O 1
ATOM 2178 N N . VAL A 1 281 ? -26.493 -10.736 26.701 1.00 97.81 281 VAL A N 1
ATOM 2179 C CA . VAL A 1 281 ? -25.961 -9.712 25.803 1.00 97.81 281 VAL A CA 1
ATOM 2180 C C . VAL A 1 281 ? -26.536 -9.868 24.401 1.00 97.81 281 VAL A C 1
ATOM 2182 O O . VAL A 1 281 ? -26.160 -10.744 23.621 1.00 97.81 281 VAL A O 1
ATOM 2185 N N . THR A 1 282 ? -27.378 -8.908 24.029 1.00 97.25 282 THR A N 1
ATOM 2186 C CA . THR A 1 282 ? -27.934 -8.772 22.682 1.00 97.25 282 THR A CA 1
ATOM 2187 C C . THR A 1 282 ? -27.218 -7.657 21.916 1.00 97.25 282 THR A C 1
ATOM 2189 O O . THR A 1 282 ? -27.098 -6.533 22.401 1.00 97.25 282 THR A O 1
ATOM 2192 N N . GLY A 1 283 ? -26.798 -7.923 20.676 1.00 94.00 283 GLY A N 1
ATOM 2193 C CA . GLY A 1 283 ? -26.246 -6.905 19.775 1.00 94.00 283 GLY A CA 1
ATOM 2194 C C . GLY A 1 283 ? -25.833 -7.460 18.411 1.00 94.00 283 GLY A C 1
ATOM 2195 O O . GLY A 1 283 ? -26.102 -8.620 18.092 1.00 94.00 283 GLY A O 1
ATOM 2196 N N . THR A 1 284 ? -25.162 -6.646 17.593 1.00 91.62 284 THR A N 1
ATOM 2197 C CA . THR A 1 284 ? -24.560 -7.117 16.334 1.00 91.62 284 THR A CA 1
ATOM 2198 C C . THR A 1 284 ? -23.390 -8.056 16.635 1.00 91.62 284 THR A C 1
ATOM 2200 O O . THR A 1 284 ? -22.332 -7.597 17.059 1.00 91.62 284 THR A O 1
ATOM 2203 N N . THR A 1 285 ? -23.575 -9.361 16.406 1.00 90.56 285 THR A N 1
ATOM 2204 C CA . THR A 1 285 ? -22.529 -10.406 16.498 1.00 90.56 285 THR A CA 1
ATOM 2205 C C . THR A 1 285 ? -21.582 -10.240 17.704 1.00 90.56 285 THR A C 1
ATOM 2207 O O . THR A 1 285 ? -20.386 -10.007 17.498 1.00 90.56 285 THR A O 1
ATOM 2210 N N . PRO A 1 286 ? -22.089 -10.302 18.951 1.00 95.12 286 PRO A N 1
ATOM 2211 C CA . PRO A 1 286 ? -21.246 -10.212 20.136 1.00 95.12 286 PRO A CA 1
ATOM 2212 C C . PRO A 1 286 ? -20.302 -11.422 20.229 1.00 95.12 286 PRO A C 1
ATOM 2214 O O . PRO A 1 286 ? -20.632 -12.521 19.781 1.00 95.12 286 PRO A O 1
ATOM 2217 N N . SER A 1 287 ? -19.126 -11.240 20.833 1.00 95.31 287 SER A N 1
ATOM 2218 C CA . SER A 1 287 ? -18.134 -12.310 21.019 1.00 95.31 287 SER A CA 1
ATOM 2219 C C . SER A 1 287 ? -18.560 -13.381 22.030 1.00 95.31 287 SER A C 1
ATOM 2221 O O . SER A 1 287 ? -17.980 -14.464 22.050 1.00 95.31 287 SER A O 1
ATOM 2223 N N . THR A 1 288 ? -19.546 -13.069 22.872 1.00 94.69 288 THR A N 1
ATOM 2224 C CA . THR A 1 288 ? -20.288 -13.994 23.736 1.00 94.69 288 THR A CA 1
ATOM 2225 C C . THR A 1 288 ? -21.652 -13.365 24.032 1.00 94.69 288 THR A C 1
ATOM 2227 O O . THR A 1 288 ? -21.736 -12.148 24.192 1.00 94.69 288 THR A O 1
ATOM 2230 N N . ASP A 1 289 ? -22.709 -14.171 24.061 1.00 94.75 289 ASP A N 1
ATOM 2231 C CA . ASP A 1 289 ? -24.105 -13.749 24.242 1.00 94.75 289 ASP A CA 1
ATOM 2232 C C . ASP A 1 289 ? -24.641 -14.050 25.650 1.00 94.75 289 ASP A C 1
ATOM 2234 O O . ASP A 1 289 ? -25.400 -13.255 26.191 1.00 94.75 289 ASP A O 1
ATOM 2238 N N . LEU A 1 290 ? -24.200 -15.143 26.282 1.00 96.56 290 LEU A N 1
ATOM 2239 C CA . LEU A 1 290 ? -24.579 -15.505 27.653 1.00 96.56 290 LEU A CA 1
ATOM 2240 C C . LEU A 1 290 ? -23.347 -15.908 28.479 1.00 96.56 290 LEU A C 1
ATOM 2242 O O . LEU A 1 290 ? -22.550 -16.738 28.037 1.00 96.56 290 LEU A O 1
ATOM 2246 N N . PHE A 1 291 ? -23.169 -15.341 29.677 1.00 97.56 291 PHE A N 1
ATOM 2247 C CA . PHE A 1 291 ? -22.035 -15.665 30.561 1.00 97.56 291 PHE A CA 1
ATOM 2248 C C . PHE A 1 291 ? -22.329 -15.396 32.046 1.00 97.56 291 PHE A C 1
ATOM 2250 O O . PHE A 1 291 ? -23.263 -14.677 32.389 1.00 97.56 291 PHE A O 1
ATOM 2257 N N . LEU A 1 292 ? -21.522 -15.984 32.935 1.00 97.94 292 LEU A N 1
ATOM 2258 C CA . LEU A 1 292 ? -21.582 -15.726 34.379 1.00 97.94 292 LEU A CA 1
ATOM 2259 C C . LEU A 1 292 ? -20.947 -14.372 34.716 1.00 97.94 292 LEU A C 1
ATOM 2261 O O . LEU A 1 292 ? -19.927 -14.007 34.125 1.00 97.94 292 LEU A O 1
ATOM 2265 N N . GLY A 1 293 ? -21.533 -13.644 35.663 1.00 97.00 293 GLY A N 1
ATOM 2266 C CA . GLY A 1 293 ? -21.054 -12.333 36.086 1.00 97.00 293 GLY A CA 1
ATOM 2267 C C . GLY A 1 293 ? -19.622 -12.352 36.632 1.00 97.00 293 GLY A C 1
ATOM 2268 O O . GLY A 1 293 ? -19.113 -13.362 37.116 1.00 97.00 293 GLY A O 1
ATOM 2269 N N . ALA A 1 294 ? -18.952 -11.205 36.541 1.00 97.62 294 ALA A N 1
ATOM 2270 C CA . ALA A 1 294 ? -17.613 -11.013 37.077 1.00 97.62 294 ALA A CA 1
ATOM 2271 C C . ALA A 1 294 ? -17.473 -9.620 37.696 1.00 97.62 294 ALA A C 1
ATOM 2273 O O . ALA A 1 294 ? -17.780 -8.612 37.050 1.00 97.62 294 ALA A O 1
ATOM 2274 N N . GLU A 1 295 ? -16.951 -9.590 38.920 1.00 96.38 295 GLU A N 1
ATOM 2275 C CA . GLU A 1 295 ? -16.445 -8.383 39.571 1.00 96.38 295 GLU A CA 1
ATOM 2276 C C . GLU A 1 295 ? -15.248 -7.781 38.818 1.00 96.38 295 GLU A C 1
ATOM 2278 O O . GLU A 1 295 ? -14.686 -8.401 37.909 1.00 96.38 295 GLU A O 1
ATOM 2283 N N . ILE A 1 296 ? -14.839 -6.567 39.203 1.00 94.94 296 ILE A N 1
ATOM 2284 C CA . ILE A 1 296 ? -13.697 -5.839 38.616 1.00 94.94 296 ILE A CA 1
ATOM 2285 C C . ILE A 1 296 ? -12.478 -6.781 38.456 1.00 94.94 296 ILE A C 1
ATOM 2287 O O . ILE A 1 296 ? -11.976 -7.306 39.452 1.00 94.94 296 ILE A O 1
ATOM 2291 N N . PRO A 1 297 ? -11.947 -6.991 37.230 1.00 96.19 297 PRO A N 1
ATOM 2292 C CA . PRO A 1 297 ? -12.051 -6.131 36.043 1.00 96.19 297 PRO A CA 1
ATOM 2293 C C . PRO A 1 297 ? -13.281 -6.330 35.136 1.00 96.19 297 PRO A C 1
ATOM 2295 O O . PRO A 1 297 ? -13.429 -5.565 34.186 1.00 96.19 297 PRO A O 1
ATOM 2298 N N . GLY A 1 298 ? -14.146 -7.309 35.401 1.00 96.31 298 GLY A N 1
ATOM 2299 C CA . GLY A 1 298 ? -15.295 -7.648 34.559 1.00 96.31 298 GLY A CA 1
ATOM 2300 C C . GLY A 1 298 ? -14.943 -8.432 33.287 1.00 96.31 298 GLY A C 1
ATOM 2301 O O . GLY A 1 298 ? -13.787 -8.773 33.022 1.00 96.31 298 GLY A O 1
ATOM 2302 N N . THR A 1 299 ? -15.967 -8.708 32.480 1.00 97.75 299 THR A N 1
ATOM 2303 C CA . THR A 1 299 ? -15.881 -9.463 31.221 1.00 97.75 299 THR A CA 1
ATOM 2304 C C . THR A 1 299 ? -15.885 -8.512 30.027 1.00 97.75 299 THR A C 1
ATOM 2306 O O . THR A 1 299 ? -16.803 -7.711 29.869 1.00 97.75 299 THR A O 1
ATOM 2309 N N . VAL A 1 300 ? -14.883 -8.604 29.148 1.00 97.56 300 VAL A N 1
ATOM 2310 C CA . VAL A 1 300 ? -14.835 -7.803 27.912 1.00 97.56 300 VAL A CA 1
ATOM 2311 C C . VAL A 1 300 ? -15.571 -8.527 26.787 1.00 97.56 300 VAL A C 1
ATOM 2313 O O . VAL A 1 300 ? -15.203 -9.644 26.423 1.00 97.56 300 VAL A O 1
ATOM 2316 N N . VAL A 1 301 ? -16.574 -7.868 26.204 1.00 97.31 301 VAL A N 1
ATOM 2317 C CA . VAL A 1 301 ? -17.328 -8.358 25.041 1.00 97.31 301 VAL A CA 1
ATOM 2318 C C . VAL A 1 301 ? -17.092 -7.435 23.848 1.00 97.31 301 VAL A C 1
ATOM 2320 O O . VAL A 1 301 ? -17.221 -6.215 23.956 1.00 97.31 301 VAL A O 1
ATOM 2323 N N . THR A 1 302 ? -16.757 -8.020 22.700 1.00 95.75 302 THR A N 1
ATOM 2324 C CA . THR A 1 302 ? -16.609 -7.309 21.423 1.00 95.75 302 THR A CA 1
ATOM 2325 C C . THR A 1 302 ? -17.894 -7.440 20.616 1.00 95.75 302 THR A C 1
ATOM 2327 O O . THR A 1 302 ? -18.419 -8.541 20.487 1.00 95.75 302 THR A O 1
ATOM 2330 N N . PHE A 1 303 ? -18.369 -6.347 20.030 1.00 94.38 303 PHE A N 1
ATOM 2331 C CA . PHE A 1 303 ? -19.562 -6.286 19.180 1.00 94.38 303 PHE A CA 1
ATOM 2332 C C . PHE A 1 303 ? -19.186 -5.763 17.797 1.00 94.38 303 PHE A C 1
ATOM 2334 O O . PHE A 1 303 ? -18.255 -4.970 17.693 1.00 94.38 303 PHE A O 1
ATOM 2341 N N . GLY A 1 304 ? -19.942 -6.126 16.761 1.00 90.62 304 GLY A N 1
ATOM 2342 C CA . GLY A 1 304 ? -19.996 -5.358 15.513 1.00 90.62 304 GLY A CA 1
ATOM 2343 C C . GLY A 1 304 ? -20.797 -4.059 15.677 1.00 90.62 304 GLY A C 1
ATOM 2344 O O . GLY A 1 304 ? -21.482 -3.864 16.682 1.00 90.62 304 GLY A O 1
ATOM 2345 N N . LEU A 1 305 ? -20.744 -3.166 14.685 1.00 91.25 305 LEU A N 1
ATOM 2346 C CA . LEU A 1 305 ? -21.477 -1.894 14.755 1.00 91.25 305 LEU A CA 1
ATOM 2347 C C . LEU A 1 305 ? -23.001 -2.093 14.818 1.00 91.25 305 LEU A C 1
ATOM 2349 O O . LEU A 1 305 ? -23.560 -2.970 14.152 1.00 91.25 305 LEU A O 1
ATOM 2353 N N . GLY A 1 306 ? -23.693 -1.235 15.570 1.00 93.62 306 GLY A N 1
ATOM 2354 C CA . GLY A 1 306 ? -25.154 -1.270 15.697 1.00 93.62 306 GLY A CA 1
ATOM 2355 C C . GLY A 1 306 ? -25.659 -1.261 17.143 1.00 93.62 306 GLY A C 1
ATOM 2356 O O . GLY A 1 306 ? -24.883 -1.025 18.068 1.00 93.62 306 GLY A O 1
ATOM 2357 N N . PRO A 1 307 ? -26.975 -1.441 17.356 1.00 97.00 307 PRO A N 1
ATOM 2358 C CA . PRO A 1 307 ? -27.570 -1.392 18.686 1.00 97.00 307 PRO A CA 1
ATOM 2359 C C . PRO A 1 307 ? -27.115 -2.564 19.562 1.00 97.00 307 PRO A C 1
ATOM 2361 O O . PRO A 1 307 ? -26.942 -3.681 19.072 1.00 97.00 307 PRO A O 1
ATOM 2364 N N . TYR A 1 308 ? -26.991 -2.311 20.864 1.00 97.81 308 TYR A N 1
ATOM 2365 C CA . TYR A 1 308 ? -26.718 -3.329 21.876 1.00 97.81 308 TYR A CA 1
ATOM 2366 C C . TYR A 1 308 ? -27.549 -3.105 23.144 1.00 97.81 308 TYR A C 1
ATOM 2368 O O . TYR A 1 308 ? -27.948 -1.979 23.459 1.00 97.81 308 TYR A O 1
ATOM 2376 N N . SER A 1 309 ? -27.768 -4.187 23.885 1.00 97.81 309 SER A N 1
ATOM 2377 C CA . SER A 1 309 ? -28.308 -4.183 25.241 1.00 97.81 309 SER A CA 1
ATOM 2378 C C . SER A 1 309 ? -27.648 -5.292 26.053 1.00 97.81 309 SER A C 1
ATOM 2380 O O . SER A 1 309 ? -27.489 -6.410 25.565 1.00 97.81 309 SER A O 1
ATOM 2382 N N . VAL A 1 310 ? -27.294 -4.968 27.289 1.00 98.25 310 VAL A N 1
ATOM 2383 C CA . VAL A 1 310 ? -26.879 -5.899 28.335 1.00 98.25 310 VAL A CA 1
ATOM 2384 C C . VAL A 1 310 ? -28.013 -5.959 29.348 1.00 98.25 310 VAL A C 1
ATOM 2386 O O . VAL A 1 310 ? -28.525 -4.918 29.766 1.00 98.25 310 VAL A O 1
ATOM 2389 N N . ASP A 1 311 ? -28.405 -7.162 29.731 1.00 97.56 311 ASP A N 1
ATOM 2390 C CA . ASP A 1 311 ? -29.348 -7.415 30.812 1.00 97.56 311 ASP A CA 1
ATOM 2391 C C . ASP A 1 311 ? -28.864 -8.625 31.634 1.00 97.56 311 ASP A C 1
ATOM 2393 O O . ASP A 1 311 ? -27.784 -9.170 31.410 1.00 97.56 311 ASP A O 1
ATOM 2397 N N . GLU A 1 312 ? -29.644 -9.040 32.620 1.00 97.19 312 GLU A N 1
ATOM 2398 C CA . GLU A 1 312 ? -29.336 -10.164 33.500 1.00 97.19 312 GLU A CA 1
ATOM 2399 C C . GLU A 1 312 ? -30.600 -10.973 33.805 1.00 97.19 312 GLU A C 1
ATOM 2401 O O . GLU A 1 312 ? -31.672 -10.410 34.062 1.00 97.19 312 GLU A O 1
ATOM 2406 N N . VAL A 1 313 ? -30.457 -12.298 33.836 1.00 94.00 313 VAL A N 1
ATOM 2407 C CA . VAL A 1 313 ? -31.508 -13.229 34.258 1.00 94.00 313 VAL A CA 1
ATOM 2408 C C . VAL A 1 313 ? -31.862 -12.967 35.725 1.00 94.00 313 VAL A C 1
ATOM 2410 O O . VAL A 1 313 ? -31.003 -13.041 36.597 1.00 94.00 313 VAL A O 1
ATOM 2413 N N . SER A 1 314 ? -33.134 -12.669 36.001 1.00 86.38 314 SER A N 1
ATOM 2414 C CA . SER A 1 314 ? -33.615 -12.291 37.336 1.00 86.38 314 SER A CA 1
ATOM 2415 C C . SER A 1 314 ? -33.268 -13.330 38.408 1.00 86.38 314 SER A C 1
ATOM 2417 O O . SER A 1 314 ? -33.784 -14.450 38.369 1.00 86.38 314 SER A O 1
ATOM 2419 N N . SER A 1 315 ? -32.448 -12.927 39.379 1.00 87.88 315 SER A N 1
ATOM 2420 C CA . SER A 1 315 ? -32.182 -13.686 40.602 1.00 87.88 315 SER A CA 1
ATOM 2421 C C . SER A 1 315 ? -33.277 -13.445 41.646 1.00 87.88 315 SER A C 1
ATOM 2423 O O . SER A 1 315 ? -33.918 -12.395 41.660 1.00 87.88 315 SER A O 1
ATOM 2425 N N . PHE A 1 316 ? -33.489 -14.431 42.513 1.00 84.25 316 PHE A N 1
ATOM 2426 C CA . PHE A 1 316 ? -34.370 -14.347 43.678 1.00 84.25 316 PHE A CA 1
ATOM 2427 C C . PHE A 1 316 ? -33.617 -13.679 44.845 1.00 84.25 316 PHE A C 1
ATOM 2429 O O . PHE A 1 316 ? -32.405 -13.885 44.974 1.00 84.25 316 PHE A O 1
ATOM 2436 N N . ASN A 1 317 ? -34.330 -12.878 45.642 1.00 86.00 317 ASN A N 1
ATOM 2437 C CA . ASN A 1 317 ? -33.845 -12.017 46.741 1.00 86.00 317 ASN A CA 1
ATOM 2438 C C . ASN A 1 317 ? -32.919 -10.853 46.356 1.00 86.00 317 ASN A C 1
ATOM 2440 O O . ASN A 1 317 ? -32.386 -10.177 47.222 1.00 86.00 317 ASN A O 1
ATOM 2444 N N . TYR A 1 318 ? -32.778 -10.540 45.064 1.00 89.75 318 TYR A N 1
ATOM 2445 C CA . TYR A 1 318 ? -31.952 -9.414 44.623 1.00 89.75 318 TYR A CA 1
ATOM 2446 C C . TYR A 1 318 ? -32.724 -8.402 43.784 1.00 89.75 318 TYR A C 1
ATOM 2448 O O . TYR A 1 318 ? -33.268 -8.717 42.721 1.00 89.75 318 TYR A O 1
ATOM 2456 N N . SER A 1 319 ? -32.657 -7.140 44.202 1.00 90.75 319 SER A N 1
ATOM 2457 C CA . SER A 1 319 ? -32.937 -6.008 43.322 1.00 90.75 319 SER A CA 1
ATOM 2458 C C . SER A 1 319 ? -31.846 -5.890 42.244 1.00 90.75 319 SER A C 1
ATOM 2460 O O . SER A 1 319 ? -30.697 -6.264 42.470 1.00 90.75 319 SER A O 1
ATOM 2462 N N . LYS A 1 320 ? -32.189 -5.374 41.054 1.00 94.69 320 LYS A N 1
ATOM 2463 C CA . LYS A 1 320 ? -31.257 -5.199 39.923 1.00 94.69 320 LYS A CA 1
ATOM 2464 C C . LYS A 1 320 ? -31.288 -3.768 39.395 1.00 94.69 320 LYS A C 1
ATOM 2466 O O . LYS A 1 320 ? -32.351 -3.256 39.039 1.00 94.69 320 LYS A O 1
ATOM 2471 N N . VAL A 1 321 ? -30.112 -3.163 39.245 1.00 96.19 321 VAL A N 1
ATOM 2472 C CA . VAL A 1 321 ? -29.907 -1.832 38.663 1.00 96.19 321 VAL A CA 1
ATOM 2473 C C . VAL A 1 321 ? -28.935 -1.924 37.485 1.00 96.19 321 VAL A C 1
ATOM 2475 O O . VAL A 1 321 ? -27.761 -2.251 37.648 1.00 96.19 321 VAL A O 1
ATOM 2478 N N . LEU A 1 322 ? -29.418 -1.586 36.286 1.00 96.94 322 LEU A N 1
ATOM 2479 C CA . LEU A 1 322 ? -28.579 -1.435 35.094 1.00 96.94 322 LEU A CA 1
ATOM 2480 C C . LEU A 1 322 ? -27.943 -0.037 35.079 1.00 96.94 322 LEU A C 1
ATOM 2482 O O . LEU A 1 322 ? -28.646 0.977 35.073 1.00 96.94 322 LEU A O 1
ATOM 2486 N N . GLY A 1 323 ? -26.614 0.021 35.054 1.00 95.19 323 GLY A N 1
ATOM 2487 C CA . GLY A 1 323 ? -25.852 1.261 34.978 1.00 95.19 323 GLY A CA 1
ATOM 2488 C C . GLY A 1 323 ? -25.900 1.944 33.606 1.00 95.19 323 GLY A C 1
ATOM 2489 O O . GLY A 1 323 ? -26.342 1.393 32.593 1.00 95.19 323 GLY A O 1
ATOM 2490 N N . ALA A 1 324 ? -25.385 3.175 33.556 1.00 92.19 324 ALA A N 1
ATOM 2491 C CA . ALA A 1 324 ? -25.125 3.849 32.287 1.00 92.19 324 ALA A CA 1
ATOM 2492 C C . ALA A 1 324 ? -24.119 3.032 31.454 1.00 92.19 324 ALA A C 1
ATOM 2494 O O . ALA A 1 324 ? -23.134 2.538 31.994 1.00 92.19 324 ALA A O 1
ATOM 2495 N N . GLY A 1 325 ? -24.368 2.897 30.148 1.00 94.69 325 GLY A N 1
ATOM 2496 C CA . GLY A 1 325 ? -23.549 2.069 29.253 1.00 94.69 325 GLY A CA 1
ATOM 2497 C C . GLY A 1 325 ? -24.004 0.610 29.116 1.00 94.69 325 GLY A C 1
ATOM 2498 O O . GLY A 1 325 ? -23.419 -0.119 28.328 1.00 94.69 325 GLY A O 1
ATOM 2499 N N . CYS A 1 326 ? -25.067 0.175 29.802 1.00 97.69 326 CYS A N 1
ATOM 2500 C CA . CYS A 1 326 ? -25.654 -1.159 29.596 1.00 97.69 326 CYS A CA 1
ATOM 2501 C C . CYS A 1 326 ? -26.623 -1.252 28.399 1.00 97.69 326 CYS A C 1
ATOM 2503 O O . CYS A 1 326 ? -27.159 -2.316 28.118 1.00 97.69 326 CYS A O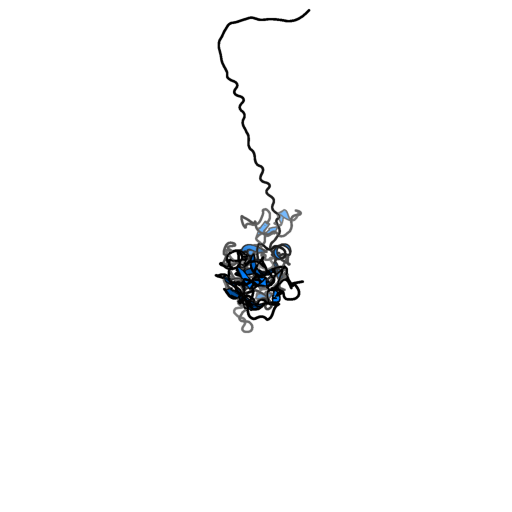 1
ATOM 2505 N N . SER A 1 327 ? -26.851 -0.169 27.651 1.00 97.62 327 SER A N 1
ATOM 2506 C CA . SER A 1 327 ? -27.499 -0.216 26.331 1.00 97.62 327 SER A CA 1
ATOM 2507 C C . SER A 1 327 ? -27.119 1.004 25.492 1.00 97.62 327 SER A C 1
ATOM 2509 O O . SER A 1 327 ? -26.755 2.054 26.030 1.00 97.62 327 SER A O 1
ATOM 2511 N N . GLY A 1 328 ? -27.198 0.877 24.166 1.00 97.00 328 GLY A N 1
ATOM 2512 C CA . GLY A 1 328 ? -26.858 1.965 23.252 1.00 97.00 328 GLY A CA 1
ATOM 2513 C C . GLY A 1 328 ? -26.655 1.507 21.811 1.00 97.00 328 GLY A C 1
ATOM 2514 O O . GLY A 1 328 ? -27.323 0.593 21.330 1.00 97.00 328 GLY A O 1
ATOM 2515 N N . VAL A 1 329 ? -25.726 2.167 21.117 1.00 95.88 329 VAL A N 1
ATOM 2516 C CA . VAL A 1 329 ? -25.250 1.809 19.774 1.00 95.88 329 VAL A CA 1
ATOM 2517 C C . VAL A 1 329 ? -23.726 1.818 19.805 1.00 95.88 329 VAL A C 1
ATOM 2519 O O . VAL A 1 329 ? -23.155 2.814 20.234 1.00 95.88 329 VAL A O 1
ATOM 2522 N N . ILE A 1 330 ? -23.098 0.733 19.353 1.00 94.19 330 ILE A N 1
ATOM 2523 C CA . ILE A 1 330 ? -21.651 0.635 19.148 1.00 94.19 330 ILE A CA 1
ATOM 2524 C C . ILE A 1 330 ? -21.281 1.288 17.814 1.00 94.19 330 ILE A C 1
ATOM 2526 O O . ILE A 1 330 ? -21.854 0.950 16.769 1.00 94.19 330 ILE A O 1
ATOM 2530 N N . VAL A 1 331 ? -20.301 2.188 17.852 1.00 90.94 331 VAL A N 1
ATOM 2531 C CA . VAL A 1 331 ? -19.587 2.733 16.691 1.00 90.94 331 VAL A CA 1
ATOM 2532 C C . VAL A 1 331 ? -18.121 2.272 16.675 1.00 90.94 331 VAL A C 1
ATOM 2534 O O . VAL A 1 331 ? -17.623 1.653 17.615 1.00 90.94 331 VAL A O 1
ATOM 2537 N N . ALA A 1 332 ? -17.439 2.514 15.554 1.00 86.06 332 ALA A N 1
ATOM 2538 C CA . ALA A 1 332 ? -16.111 1.971 15.283 1.00 86.06 332 ALA A CA 1
ATOM 2539 C C . ALA A 1 332 ? -15.061 2.408 16.317 1.00 86.06 332 ALA A C 1
ATOM 2541 O O . ALA A 1 332 ? -14.752 3.595 16.434 1.00 86.06 332 ALA A O 1
ATOM 2542 N N . GLY A 1 333 ? -14.481 1.434 17.025 1.00 84.56 333 GLY A N 1
ATOM 2543 C CA . GLY A 1 333 ? -13.452 1.668 18.041 1.00 84.56 333 GLY A CA 1
ATOM 2544 C C . GLY A 1 333 ? -13.973 2.133 19.406 1.00 84.56 333 GLY A C 1
ATOM 2545 O O . GLY A 1 333 ? -13.165 2.583 20.221 1.00 84.56 333 GLY A O 1
ATOM 2546 N N . ASP A 1 334 ? -15.280 2.031 19.677 1.00 92.56 334 ASP A N 1
ATOM 2547 C CA . ASP A 1 334 ? -15.832 2.302 21.010 1.00 92.56 334 ASP A CA 1
ATOM 2548 C C . ASP A 1 334 ? -15.168 1.433 22.088 1.00 92.56 334 ASP A C 1
ATOM 2550 O O . ASP A 1 334 ? -14.938 0.237 21.899 1.00 92.56 334 ASP A O 1
ATOM 2554 N N . ASN A 1 335 ? -14.919 2.031 23.254 1.00 94.06 335 ASN A N 1
ATOM 2555 C CA . ASN A 1 335 ? -14.518 1.321 24.463 1.00 94.06 335 ASN A CA 1
ATOM 2556 C C . ASN A 1 335 ? -15.303 1.880 25.655 1.00 94.06 335 ASN A C 1
ATOM 2558 O O . ASN A 1 335 ? -15.057 3.007 26.091 1.00 94.06 335 ASN A O 1
ATOM 2562 N N . GLY A 1 336 ? -16.282 1.112 26.132 1.00 95.25 336 GLY A N 1
ATOM 2563 C CA . GLY A 1 336 ? -17.195 1.513 27.201 1.00 95.25 336 GLY A CA 1
ATOM 2564 C C . GLY A 1 336 ? -17.230 0.534 28.371 1.00 95.25 336 GLY A C 1
ATOM 2565 O O . GLY A 1 336 ? -16.662 -0.559 28.323 1.00 95.25 336 GLY A O 1
ATOM 2566 N N . THR A 1 337 ? -17.973 0.911 29.409 1.00 97.56 337 THR A N 1
ATOM 2567 C CA . THR A 1 337 ? -18.261 0.058 30.565 1.00 97.56 337 THR A CA 1
ATOM 2568 C C . THR A 1 337 ? -19.769 -0.011 30.783 1.00 97.56 337 THR A C 1
ATOM 2570 O O . THR A 1 337 ? -20.441 1.015 30.741 1.00 97.56 337 THR A O 1
ATOM 2573 N N . CYS A 1 338 ? -20.278 -1.212 31.041 1.00 97.75 338 CYS A N 1
ATOM 2574 C CA . CYS A 1 338 ? -21.574 -1.447 31.666 1.00 97.75 338 CYS A CA 1
ATOM 2575 C C . CYS A 1 338 ? -21.318 -1.992 33.072 1.00 97.75 338 CYS A C 1
ATOM 2577 O O . CYS A 1 338 ? -20.460 -2.858 33.252 1.00 97.75 338 CYS A O 1
ATOM 2579 N N . THR A 1 339 ? -22.071 -1.512 34.055 1.00 98.19 339 THR A N 1
ATOM 2580 C CA . THR A 1 339 ? -22.107 -2.110 35.391 1.00 98.19 339 THR A CA 1
ATOM 2581 C C . THR A 1 339 ? -23.538 -2.517 35.690 1.00 98.19 339 THR A C 1
ATOM 2583 O O . THR A 1 339 ? -24.433 -1.674 35.642 1.00 98.19 339 THR A O 1
ATOM 2586 N N . ILE A 1 340 ? -23.746 -3.794 35.991 1.00 98.00 340 ILE A N 1
ATOM 2587 C CA . ILE A 1 340 ? -24.988 -4.286 36.584 1.00 98.00 340 ILE A CA 1
ATOM 2588 C C . ILE A 1 340 ? -24.716 -4.432 38.074 1.00 98.00 340 ILE A C 1
ATOM 2590 O O . ILE A 1 340 ? -23.823 -5.185 38.459 1.00 98.00 340 ILE A O 1
ATOM 2594 N N . THR A 1 341 ? -25.453 -3.691 38.895 1.00 96.88 341 THR A N 1
ATOM 2595 C CA . THR A 1 341 ? -25.408 -3.830 40.353 1.00 96.88 341 THR A CA 1
ATOM 2596 C C . THR A 1 341 ? -26.654 -4.565 40.797 1.00 96.88 341 THR A C 1
ATOM 2598 O O . THR A 1 341 ? -27.759 -4.148 40.439 1.00 96.88 341 THR A O 1
ATOM 2601 N N . ASN A 1 342 ? -26.485 -5.594 41.621 1.00 95.38 342 ASN A N 1
ATOM 2602 C CA . ASN A 1 342 ? -27.586 -6.101 42.423 1.00 95.38 342 ASN A CA 1
ATOM 2603 C C . ASN A 1 342 ? -27.322 -5.849 43.898 1.00 95.38 342 ASN A C 1
ATOM 2605 O O . ASN A 1 342 ? -26.179 -5.916 44.346 1.00 95.38 342 ASN A O 1
ATOM 2609 N N . THR A 1 343 ? -28.402 -5.584 44.615 1.00 90.94 343 THR A N 1
ATOM 2610 C CA . THR A 1 343 ? -28.412 -5.405 46.063 1.00 90.94 343 THR A CA 1
ATOM 2611 C C . THR A 1 343 ? -29.428 -6.383 46.632 1.00 90.94 343 THR A C 1
ATOM 2613 O O . THR A 1 343 ? -30.505 -6.525 46.032 1.00 90.94 343 THR A O 1
ATOM 2616 N N . GLU A 1 344 ? -29.073 -7.055 47.726 1.00 88.19 344 GLU A N 1
ATOM 2617 C CA . GLU A 1 344 ? -29.977 -7.892 48.525 1.00 88.19 344 GLU A CA 1
ATOM 2618 C C . GLU A 1 344 ? -31.300 -7.153 48.799 1.00 88.19 344 GLU A C 1
ATOM 2620 O O . GLU A 1 344 ? -31.360 -5.915 48.810 1.00 88.19 344 GLU A O 1
ATOM 2625 N N . LEU A 1 345 ? -32.379 -7.905 48.988 1.00 84.25 345 LEU A N 1
ATOM 2626 C CA . LEU A 1 345 ? -33.606 -7.387 49.579 1.00 84.25 345 LEU A CA 1
ATOM 2627 C C . LEU A 1 345 ? -33.559 -7.676 51.086 1.00 84.25 345 LEU A C 1
ATOM 2629 O O . LEU A 1 345 ? -33.327 -8.831 51.432 1.00 84.25 345 LEU A O 1
ATOM 2633 N N . PRO A 1 346 ? -33.792 -6.679 51.963 1.00 85.00 346 PRO A N 1
ATOM 2634 C CA . PRO A 1 346 ? -33.920 -6.920 53.398 1.00 85.00 346 PRO A CA 1
ATOM 2635 C C . PRO A 1 346 ? -35.003 -7.970 53.653 1.00 85.00 346 PRO A C 1
ATOM 2637 O O . PRO A 1 346 ? -36.071 -7.882 53.032 1.00 85.00 346 PRO A O 1
ATOM 2640 N N . GLN A 1 347 ? -34.726 -8.932 54.538 1.00 83.88 347 GLN A N 1
ATOM 2641 C CA . GLN A 1 347 ? -35.563 -10.117 54.770 1.00 83.88 347 GLN A CA 1
ATOM 2642 C C . GLN A 1 347 ? -37.035 -9.737 54.978 1.00 83.88 347 GLN A C 1
ATOM 2644 O O . GLN A 1 347 ? -37.900 -10.195 54.237 1.00 83.88 347 GLN A O 1
ATOM 2649 N N . CYS A 1 348 ? -37.273 -8.741 55.837 1.00 86.12 348 CYS A N 1
ATOM 2650 C CA . CYS A 1 348 ? -38.574 -8.147 56.160 1.00 86.12 348 CYS A CA 1
ATOM 2651 C C . CYS A 1 348 ? -39.307 -7.441 54.997 1.00 86.12 348 CYS A C 1
ATOM 2653 O O . CYS A 1 348 ? -40.246 -6.665 55.224 1.00 86.12 348 CYS A O 1
ATOM 2655 N N . SER A 1 349 ? -38.859 -7.634 53.756 1.00 86.25 349 SER A N 1
ATOM 2656 C CA . SER A 1 349 ? -39.447 -7.084 52.536 1.00 86.25 349 SER A CA 1
ATOM 2657 C C . SER A 1 349 ? -39.363 -8.007 51.303 1.00 86.25 349 SER A C 1
ATOM 2659 O O . SER A 1 349 ? -39.708 -7.561 50.198 1.00 86.25 349 SER A O 1
ATOM 2661 N N . ASP A 1 350 ? -38.883 -9.251 51.447 1.00 83.06 350 ASP A N 1
ATOM 2662 C CA . ASP A 1 350 ? -38.691 -10.191 50.331 1.00 83.06 350 ASP A CA 1
ATOM 2663 C C . ASP A 1 350 ? -39.872 -11.169 50.103 1.00 83.06 350 ASP A C 1
ATOM 2665 O O . ASP A 1 350 ? -40.033 -11.688 48.987 1.00 83.06 350 ASP A O 1
ATOM 2669 N N . GLY A 1 351 ? -40.754 -11.334 51.098 1.00 84.69 351 GLY A N 1
ATOM 2670 C CA . GLY A 1 351 ? -41.921 -12.220 51.070 1.00 84.69 351 GLY A CA 1
ATOM 2671 C C . GLY A 1 351 ? -41.662 -13.697 51.410 1.00 84.69 351 GLY A C 1
ATOM 2672 O O . GLY A 1 351 ? -42.401 -14.558 50.907 1.00 84.69 351 GLY A O 1
ATOM 2673 N N . ILE A 1 352 ? -40.632 -14.001 52.204 1.00 82.94 352 ILE A N 1
ATOM 2674 C CA . ILE A 1 352 ? -40.235 -15.343 52.671 1.00 82.94 352 ILE A CA 1
ATOM 2675 C C . ILE A 1 352 ? -40.316 -15.419 54.213 1.00 82.94 352 ILE A C 1
ATOM 2677 O O . ILE A 1 352 ? -40.611 -14.433 54.864 1.00 82.94 352 ILE A O 1
ATOM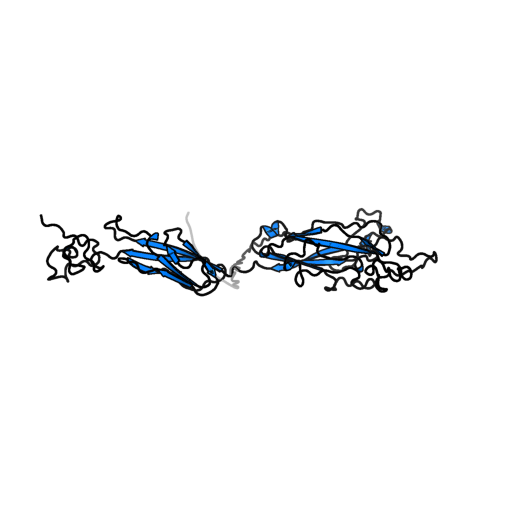 2681 N N . ASP A 1 353 ? -40.176 -16.639 54.732 1.00 82.38 353 ASP A N 1
ATOM 2682 C CA . ASP A 1 353 ? -40.139 -17.097 56.132 1.00 82.38 353 ASP A CA 1
ATOM 2683 C C . ASP A 1 353 ? -38.649 -17.390 56.431 1.00 82.38 353 ASP A C 1
ATOM 2685 O O . ASP A 1 353 ? -38.158 -18.479 56.095 1.00 82.38 353 ASP A O 1
ATOM 2689 N N . ASN A 1 354 ? -37.895 -16.369 56.868 1.00 77.94 354 ASN A N 1
ATOM 2690 C CA . ASN A 1 354 ? -36.425 -16.366 56.955 1.00 77.94 354 ASN A CA 1
ATOM 2691 C C . ASN A 1 354 ? -35.913 -16.523 58.402 1.00 77.94 354 ASN A C 1
ATOM 2693 O O . ASN A 1 354 ? -36.444 -15.930 59.327 1.00 77.94 354 ASN A O 1
ATOM 2697 N N . GLU A 1 355 ? -34.815 -17.272 58.589 1.00 73.31 355 GLU A N 1
ATOM 2698 C CA . GLU A 1 355 ? -34.141 -17.585 59.873 1.00 73.31 355 GLU A CA 1
ATOM 2699 C C . GLU A 1 355 ? -34.987 -18.291 60.969 1.00 73.31 355 GLU A C 1
ATOM 2701 O O . GLU A 1 355 ? -34.537 -19.302 61.525 1.00 73.31 355 GLU A O 1
ATOM 2706 N N . ASP A 1 356 ? -36.209 -17.833 61.244 1.00 73.50 356 ASP A N 1
ATOM 2707 C CA . ASP A 1 356 ? -37.240 -18.477 62.064 1.00 73.50 356 ASP A CA 1
ATOM 2708 C C . ASP A 1 356 ? -38.260 -19.214 61.156 1.00 73.50 356 ASP A C 1
ATOM 2710 O O . ASP A 1 356 ? -38.692 -18.654 60.156 1.00 73.50 356 AS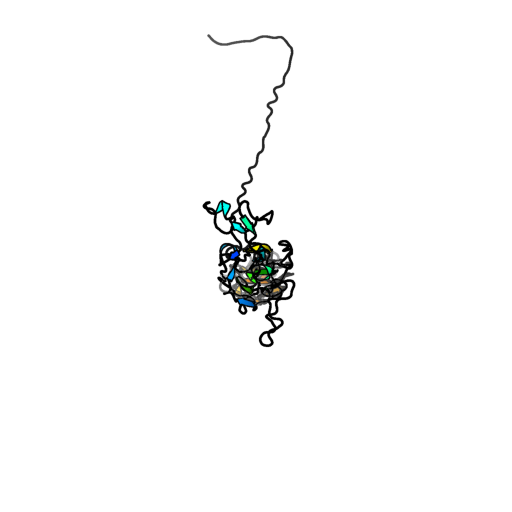P A O 1
ATOM 2714 N N . PRO A 1 357 ? -38.629 -20.487 61.418 1.00 70.50 357 PRO A N 1
ATOM 2715 C CA . PRO A 1 357 ? -39.577 -21.244 60.592 1.00 70.50 357 PRO A CA 1
ATOM 2716 C C . PRO A 1 357 ? -41.006 -21.272 61.183 1.00 70.50 357 PRO A C 1
ATOM 2718 O O . PRO A 1 357 ? -41.594 -22.352 61.366 1.00 70.50 357 PRO A O 1
ATOM 2721 N N . ASP A 1 358 ? -41.551 -20.107 61.526 1.00 83.31 358 ASP A N 1
ATOM 2722 C CA . ASP A 1 358 ? -42.882 -19.912 62.126 1.00 83.31 358 ASP A CA 1
ATOM 2723 C C . ASP A 1 358 ? -44.020 -19.857 61.066 1.00 83.31 358 ASP A C 1
ATOM 2725 O O . ASP A 1 358 ? -45.159 -20.268 61.341 1.00 83.31 358 ASP A O 1
ATOM 2729 N N . SER A 1 359 ? -43.679 -19.522 59.814 1.00 86.12 359 SER A N 1
ATOM 2730 C CA . SER A 1 359 ? -44.543 -19.302 58.642 1.00 86.12 359 SER A CA 1
ATOM 2731 C C . SER A 1 359 ? -45.300 -17.964 58.580 1.00 86.12 359 SER A C 1
ATOM 2733 O O . SER A 1 359 ? -46.314 -17.864 57.868 1.00 86.12 359 SER A O 1
ATOM 2735 N N . LEU A 1 360 ? -44.808 -16.943 59.277 1.00 85.88 360 LEU A N 1
ATOM 2736 C CA . LEU A 1 360 ? -45.039 -15.526 58.983 1.00 85.88 360 LEU A CA 1
ATOM 2737 C C . LEU A 1 360 ? -43.970 -15.003 57.991 1.00 85.88 360 LEU A C 1
ATOM 2739 O O . LEU A 1 360 ? -43.116 -15.770 57.564 1.00 85.88 360 LEU A O 1
ATOM 2743 N N . VAL A 1 361 ? -44.150 -13.772 57.489 1.00 87.31 361 VAL A N 1
ATOM 2744 C CA . VAL A 1 361 ? -43.295 -13.102 56.475 1.00 87.31 361 VAL A CA 1
ATOM 2745 C C . VAL A 1 361 ? -43.489 -11.579 56.566 1.00 87.31 361 VAL A C 1
ATOM 2747 O O . VAL A 1 361 ? -44.622 -11.136 56.812 1.00 87.31 361 VAL A O 1
ATOM 2750 N N . ASP A 1 362 ? -42.476 -10.769 56.248 1.00 86.56 362 ASP A N 1
ATOM 2751 C CA . ASP A 1 362 ? -42.576 -9.301 56.110 1.00 86.56 362 ASP A CA 1
ATOM 2752 C C . ASP A 1 362 ? -43.279 -8.618 57.328 1.00 86.56 362 ASP A C 1
ATOM 2754 O O . ASP A 1 362 ? -43.088 -8.947 58.489 1.00 86.56 362 ASP A O 1
ATOM 2758 N N . ILE A 1 363 ? -44.211 -7.688 57.067 1.00 86.19 363 ILE A N 1
ATOM 2759 C CA . ILE A 1 363 ? -45.145 -7.039 58.013 1.00 86.19 363 ILE A CA 1
ATOM 2760 C C . ILE A 1 363 ? -46.129 -8.000 58.725 1.00 86.19 363 ILE A C 1
ATOM 2762 O O . ILE A 1 363 ? -47.046 -7.562 59.427 1.00 86.19 363 ILE A O 1
ATOM 2766 N N . GLY A 1 364 ? -46.044 -9.299 58.447 1.00 85.19 364 GLY A N 1
ATOM 2767 C CA . GLY A 1 364 ? -46.724 -10.347 59.198 1.00 85.19 364 GLY A CA 1
ATOM 2768 C C . GLY A 1 364 ? -45.855 -10.942 60.303 1.00 85.19 364 GLY A C 1
ATOM 2769 O O . GLY A 1 364 ? -46.428 -11.517 61.224 1.00 85.19 364 GLY A O 1
ATOM 2770 N N . ASP A 1 365 ? -44.533 -10.807 60.207 1.00 83.56 365 ASP A N 1
ATOM 2771 C CA . ASP A 1 365 ? -43.549 -11.424 61.090 1.00 83.56 365 ASP A CA 1
ATOM 2772 C C . ASP A 1 365 ? -43.205 -10.539 62.312 1.00 83.56 365 ASP A C 1
ATOM 2774 O O . ASP A 1 365 ? -43.050 -9.325 62.143 1.00 83.56 365 ASP A O 1
ATOM 2778 N N . PRO A 1 366 ? -43.108 -11.081 63.547 1.00 83.50 366 PRO A N 1
ATOM 2779 C CA . PRO A 1 366 ? -42.792 -10.300 64.745 1.00 83.50 366 PRO A CA 1
ATOM 2780 C C . PRO A 1 366 ? -41.359 -9.750 64.804 1.00 83.50 366 PRO A C 1
ATOM 2782 O O . PRO A 1 366 ? -41.189 -8.651 65.333 1.00 83.50 366 PRO A O 1
ATOM 2785 N N . GLY A 1 367 ? -40.357 -10.448 64.258 1.00 82.62 367 GLY A N 1
ATOM 2786 C CA . GLY A 1 367 ? -38.963 -9.990 64.219 1.00 82.62 367 GLY A CA 1
ATOM 2787 C C . GLY A 1 367 ? -38.799 -8.730 63.368 1.00 82.62 367 GLY A C 1
ATOM 2788 O O . GLY A 1 367 ? -38.052 -7.818 63.718 1.00 82.62 367 GLY A O 1
ATOM 2789 N N . CYS A 1 368 ? -39.632 -8.584 62.336 1.00 86.06 368 CYS A N 1
ATOM 2790 C CA . CYS A 1 368 ? -39.739 -7.363 61.534 1.00 86.06 368 CYS A CA 1
ATOM 2791 C C . CYS A 1 368 ? -40.359 -6.153 62.262 1.00 86.06 368 CYS A C 1
ATOM 2793 O O . CYS A 1 368 ? -40.528 -5.084 61.657 1.00 86.06 368 CYS A O 1
ATOM 2795 N N . HIS A 1 369 ? -40.726 -6.284 63.542 1.00 84.06 369 HIS A N 1
ATOM 2796 C CA . HIS A 1 369 ? -41.267 -5.210 64.370 1.00 84.06 369 HIS A CA 1
ATOM 2797 C C . HIS A 1 369 ? -40.301 -4.790 65.480 1.00 84.06 369 HIS A C 1
ATOM 2799 O O . HIS A 1 369 ? -40.045 -5.522 66.425 1.00 84.06 369 HIS A O 1
ATOM 2805 N N . THR A 1 370 ? -39.919 -3.510 65.478 1.00 81.06 370 THR A N 1
ATOM 2806 C CA . THR A 1 370 ? -39.089 -2.850 66.515 1.00 81.06 370 THR A CA 1
ATOM 2807 C C . THR A 1 370 ? -39.700 -2.782 67.934 1.00 81.06 370 THR A C 1
ATOM 2809 O O . THR A 1 370 ? -39.206 -2.035 68.789 1.00 81.06 370 THR A O 1
ATOM 2812 N N . ASP A 1 371 ? -40.789 -3.512 68.196 1.00 73.25 371 ASP A N 1
ATOM 2813 C CA . ASP A 1 371 ? -41.342 -3.775 69.528 1.00 73.25 371 ASP A CA 1
ATOM 2814 C C . ASP A 1 371 ? -41.613 -5.260 69.844 1.00 73.25 371 ASP A C 1
ATOM 2816 O O . ASP A 1 371 ? -42.229 -5.517 70.879 1.00 73.25 371 ASP A O 1
ATOM 2820 N N . ASP A 1 372 ? -41.140 -6.203 69.013 1.00 66.50 372 ASP A N 1
ATOM 2821 C CA . ASP A 1 372 ? -41.146 -7.666 69.230 1.00 66.50 372 ASP A CA 1
ATOM 2822 C C . ASP A 1 372 ? -42.540 -8.258 69.574 1.00 66.50 372 ASP A C 1
ATOM 2824 O O . ASP A 1 372 ? -42.670 -9.223 70.333 1.00 66.50 372 ASP A O 1
ATOM 2828 N N . ILE A 1 373 ? -43.634 -7.624 69.117 1.00 65.00 373 ILE A N 1
ATOM 2829 C CA . ILE A 1 373 ? -45.004 -7.895 69.596 1.00 65.00 373 ILE A CA 1
ATOM 2830 C C . ILE A 1 373 ? -46.048 -7.861 68.467 1.00 65.00 373 ILE A C 1
ATOM 2832 O O . ILE A 1 373 ? -46.226 -6.843 67.808 1.00 65.00 373 ILE A O 1
ATOM 2836 N N . ASP A 1 374 ? -46.833 -8.948 68.378 1.00 61.34 374 ASP A N 1
ATOM 2837 C CA . ASP A 1 374 ? -48.174 -9.097 67.763 1.00 61.34 374 ASP A CA 1
ATOM 2838 C C . ASP A 1 374 ? -48.514 -8.106 66.612 1.00 61.34 374 ASP A C 1
ATOM 2840 O O . ASP A 1 374 ? -48.905 -6.962 66.892 1.00 61.34 374 ASP A O 1
ATOM 2844 N N . PRO A 1 375 ? -48.527 -8.547 65.329 1.00 59.53 375 PRO A N 1
ATOM 2845 C CA . PRO A 1 375 ? -48.789 -7.710 64.142 1.00 59.53 375 PRO A CA 1
ATOM 2846 C C . PRO A 1 375 ? -50.224 -7.129 64.052 1.00 59.53 375 PRO A C 1
ATOM 2848 O O . PRO A 1 375 ? -50.687 -6.680 63.001 1.00 59.53 375 PRO A O 1
ATOM 2851 N N . ALA A 1 376 ? -50.959 -7.074 65.164 1.00 62.41 376 ALA A N 1
ATOM 2852 C CA . ALA A 1 376 ? -52.200 -6.332 65.351 1.00 62.41 376 ALA A CA 1
ATOM 2853 C C . ALA A 1 376 ? -52.057 -4.789 65.301 1.00 62.41 376 ALA A C 1
ATOM 2855 O O . ALA A 1 376 ? -53.082 -4.102 65.197 1.00 62.41 376 ALA A O 1
ATOM 2856 N N . ASN A 1 377 ? -50.845 -4.214 65.366 1.00 61.53 377 ASN A N 1
ATOM 2857 C CA . ASN A 1 377 ? -50.614 -2.757 65.278 1.00 61.53 377 ASN A CA 1
ATOM 2858 C C . ASN A 1 377 ? -49.434 -2.349 64.354 1.00 61.53 377 ASN A C 1
ATOM 2860 O O . ASN A 1 377 ? -48.581 -1.546 64.742 1.00 61.53 377 ASN A O 1
ATOM 2864 N N . PRO A 1 378 ? -49.381 -2.817 63.096 1.00 62.22 378 PRO A N 1
ATOM 2865 C CA . PRO A 1 378 ? -48.126 -2.865 62.350 1.00 62.22 378 PRO A CA 1
ATOM 2866 C C . PRO A 1 378 ? -47.629 -1.496 61.855 1.00 62.22 378 PRO A C 1
ATOM 2868 O O . PRO A 1 378 ? -46.462 -1.324 61.524 1.00 62.22 378 PRO A O 1
ATOM 2871 N N . SER A 1 379 ? -48.492 -0.474 61.830 1.00 64.44 379 SER A N 1
ATOM 2872 C CA . SER A 1 379 ? -48.182 0.855 61.277 1.00 64.44 379 SER A CA 1
ATOM 2873 C C . SER A 1 379 ? -47.270 1.742 62.142 1.00 64.44 379 SER A C 1
ATOM 2875 O O . SER A 1 379 ? -47.153 2.934 61.852 1.00 64.44 379 SER A O 1
ATOM 2877 N N . ALA A 1 380 ? -46.725 1.219 63.242 1.00 70.31 380 ALA A N 1
ATOM 2878 C CA . ALA A 1 380 ? -45.947 1.988 64.215 1.00 70.31 380 ALA A CA 1
ATOM 2879 C C . ALA A 1 380 ? -44.501 1.499 64.400 1.00 70.31 380 ALA A C 1
ATOM 2881 O O . ALA A 1 380 ? -43.672 2.314 64.802 1.00 70.31 380 ALA A O 1
ATOM 2882 N N . THR A 1 381 ? -44.227 0.218 64.130 1.00 82.69 381 THR A N 1
ATOM 2883 C CA . THR A 1 381 ? -42.975 -0.454 64.523 1.00 82.69 381 THR A CA 1
ATOM 2884 C C . THR A 1 381 ? -42.356 -1.361 63.461 1.00 82.69 381 THR A C 1
ATOM 2886 O O . THR A 1 381 ? -41.194 -1.713 63.621 1.00 82.69 381 THR A O 1
ATOM 2889 N N . TYR A 1 382 ? -43.078 -1.693 62.383 1.00 86.06 382 TYR A N 1
ATOM 2890 C CA . TYR A 1 382 ? -42.529 -2.438 61.242 1.00 86.06 382 TYR A CA 1
ATOM 2891 C C . TYR A 1 382 ? -41.372 -1.677 60.588 1.00 86.06 382 TYR A C 1
ATOM 2893 O O . TYR A 1 382 ? -41.569 -0.517 60.196 1.00 86.06 382 TYR A O 1
ATOM 2901 N N . ASP A 1 383 ? -40.220 -2.328 60.418 1.00 85.94 383 ASP A N 1
ATOM 2902 C CA . ASP A 1 383 ? -39.109 -1.803 59.622 1.00 85.94 383 ASP A CA 1
ATOM 2903 C C . ASP A 1 383 ? -38.896 -2.643 58.339 1.00 85.94 383 ASP A C 1
ATOM 2905 O O . ASP A 1 383 ? -38.288 -3.708 58.379 1.00 85.94 383 ASP A O 1
ATOM 2909 N N . PRO A 1 384 ? -39.362 -2.176 57.160 1.00 85.94 384 PRO A N 1
ATOM 2910 C CA . PRO A 1 384 ? -39.148 -2.851 55.872 1.00 85.94 384 PRO A CA 1
ATOM 2911 C C . PRO A 1 384 ? -37.697 -2.754 55.360 1.00 85.94 384 PRO A C 1
ATOM 2913 O O . PRO A 1 384 ? -37.444 -2.991 54.178 1.00 85.94 384 PRO A O 1
ATOM 2916 N N . SER A 1 385 ? -36.765 -2.302 56.198 1.00 84.69 385 SER A N 1
ATOM 2917 C CA . SER A 1 385 ? -35.326 -2.295 55.946 1.00 84.69 385 SER A CA 1
ATOM 2918 C C . SER A 1 385 ? -34.529 -3.097 56.979 1.00 84.69 385 SER A C 1
ATOM 2920 O O . SER A 1 385 ? -33.302 -3.020 56.944 1.00 84.69 385 SER A O 1
ATOM 2922 N N . ASP A 1 386 ? -35.193 -3.863 57.852 1.00 80.88 386 ASP A N 1
ATOM 2923 C CA . ASP A 1 386 ? -34.521 -4.827 58.728 1.00 80.88 386 ASP A CA 1
ATOM 2924 C C . ASP A 1 386 ? -34.063 -6.073 57.950 1.00 80.88 386 ASP A C 1
ATOM 2926 O O . ASP A 1 386 ? -34.735 -6.536 57.020 1.00 80.88 386 ASP A O 1
ATOM 2930 N N . ASP A 1 387 ? -32.889 -6.583 58.315 1.00 80.94 387 ASP A N 1
ATOM 2931 C CA . ASP A 1 387 ? -32.171 -7.670 57.641 1.00 80.94 387 ASP A CA 1
ATOM 2932 C C . ASP A 1 387 ? -32.244 -9.004 58.410 1.00 80.94 387 ASP A C 1
ATOM 2934 O O . ASP A 1 387 ? -31.527 -9.954 58.097 1.00 80.94 387 ASP A O 1
ATOM 2938 N N . SER A 1 388 ? -33.165 -9.097 59.376 1.00 79.94 388 SER A N 1
ATOM 2939 C CA . SER A 1 388 ? -33.375 -10.257 60.243 1.00 79.94 388 SER A CA 1
ATOM 2940 C C . SER A 1 388 ? -34.847 -10.407 60.654 1.00 79.94 388 SER A C 1
ATOM 2942 O O . SER A 1 388 ? -35.353 -9.576 61.402 1.00 79.94 388 SER A O 1
ATOM 2944 N N . GLU A 1 389 ? -35.500 -11.517 60.291 1.00 79.88 389 GLU A N 1
ATOM 2945 C CA . GLU A 1 389 ? -36.820 -11.895 60.851 1.00 79.88 389 GLU A CA 1
ATOM 2946 C C . GLU A 1 389 ? -36.708 -12.632 62.216 1.00 79.88 389 GLU A C 1
ATOM 2948 O O . GLU A 1 389 ? -37.693 -13.111 62.768 1.00 79.88 389 GLU A O 1
ATOM 2953 N N . LEU A 1 390 ? -35.510 -12.720 62.821 1.00 80.25 390 LEU A N 1
ATOM 2954 C CA . LEU A 1 390 ? -35.329 -13.370 64.128 1.00 80.25 390 LEU A CA 1
ATOM 2955 C C . LEU A 1 390 ? -35.973 -12.597 65.290 1.00 80.25 390 LEU A C 1
ATOM 2957 O O . LEU A 1 390 ? -35.472 -11.559 65.725 1.00 80.25 390 LEU A O 1
ATOM 2961 N N . ASP A 1 391 ? -36.987 -13.221 65.886 1.00 67.31 391 ASP A N 1
ATOM 2962 C CA . ASP A 1 391 ? -37.621 -12.861 67.157 1.00 67.31 391 ASP A CA 1
ATOM 2963 C C . ASP A 1 391 ? -36.571 -12.622 68.274 1.00 67.31 391 ASP A C 1
ATOM 2965 O O . ASP A 1 391 ? -35.721 -13.481 68.561 1.00 67.31 391 ASP A O 1
ATOM 2969 N N . ALA A 1 392 ? -36.617 -11.468 68.954 1.00 58.88 392 ALA A N 1
ATOM 2970 C CA . ALA A 1 392 ? -35.667 -11.109 70.014 1.00 58.88 392 ALA A CA 1
ATOM 2971 C C . ALA A 1 392 ? -35.959 -11.837 71.349 1.00 58.88 392 ALA A C 1
ATOM 2973 O O . ALA A 1 392 ? -36.303 -11.216 72.355 1.00 58.88 392 ALA A O 1
ATOM 2974 N N . LEU A 1 393 ? -35.796 -13.168 71.340 1.00 48.75 393 LEU A N 1
ATOM 2975 C CA . LEU A 1 393 ? -36.017 -14.153 72.416 1.00 48.75 393 LEU A CA 1
ATOM 2976 C C . LEU A 1 393 ? -36.230 -13.578 73.839 1.00 48.75 393 LEU A C 1
ATOM 2978 O O . LEU A 1 393 ? -35.274 -13.150 74.491 1.00 48.75 393 LEU A O 1
ATOM 2982 N N . GLU A 1 394 ? -37.463 -13.685 74.359 1.00 43.75 394 GLU A N 1
ATOM 2983 C CA . GLU A 1 394 ? -37.827 -13.308 75.742 1.00 43.75 394 GLU A CA 1
ATOM 2984 C C . GLU A 1 394 ? -36.923 -13.972 76.818 1.00 43.75 394 GLU A C 1
ATOM 2986 O O . GLU A 1 394 ? -36.930 -15.201 76.955 1.00 43.75 394 GLU A O 1
ATOM 2991 N N . ASP A 1 395 ? -36.239 -13.171 77.659 1.00 32.97 395 ASP A N 1
ATOM 2992 C CA . ASP A 1 395 ? -35.530 -13.604 78.896 1.00 32.97 395 ASP A CA 1
ATOM 2993 C C . ASP A 1 395 ? -35.537 -12.519 80.014 1.00 32.97 395 ASP A C 1
ATOM 2995 O O . ASP A 1 395 ? -35.081 -11.375 79.770 1.00 32.97 395 ASP A O 1
#

Foldseek 3Di:
DDDDDDDDDDDDDDDDPPDPPPPPPDDDDDDDDDDDDDQKDWDDDDDDPDDDDALDKFWGFWTKIFGDPVNLPDQFFFKWKKKKFKAFKKAAAPVCVPDPDDRIDFADPPPSARDPRIHTFQAQLLFKWKAFDPVQCPAPQSDPPQWDIGGHNDDQSVDRDRPPPVSITMHMAGRVSVRTMTIIIIMGRHAAAPPGDDPADPVDRPSDQPPSRHHYQDPVVPPPGRPCPPTDHDMDIDIGTDDIHTPDFQLKEKEFEAEAEAELPDDPVPDDDQQVWKKAKDAAPKPDGIHGHHHPVGDMIMHGWFWMAMDTDDDQQKDKDKDPPRIDTDDTHYYYYIYIYIYGFAQLARFDDPPHNPPAGRLRAQLQFQVLDDSPPSPPGGDSSHNDSDRPDDD

Radius of gyration: 43.4 Å; chains: 1; bounding box: 90×104×124 Å

Secondary structure (DSSP, 8-state):
--------------------------------------SEEE--S-----S--TT-EEPPPPEEEEE-HHHHH-SS--EEEEEEEEEEEEEEPGGGTTSSS-SEEEPPTTT-SPPTTEEE-SB-GGGB-BEE-TTS-SSTTSSTTTSB-B-SS-S-TTS--TT-TTS-EEEEEETTTTB-EEEEE--EE---BTTTS-S--TT-TT----GGGSBP---TTSSSS-TTTT---BEEEEEEEEEE-PPPP-SEEEEEEEEEEE--SS-TTT---GGGSEEEEEESS-S-SEEE---TT-EEEEEESEEEEEEEPPPTTEEEEEPTTSEEEE-TT-EEEEEEEEEEPPGGGTSS--SS-SS--GGGSSTTBTT---TTSGGGTB-TT-S--------

Organism: NCBI:txid1802128